Protein AF-A0A1J4KML9-F1 (afdb_monomer_lite)

Organism: NCBI:txid1144522

Structure (mmCIF, N/CA/C/O backbone):
data_AF-A0A1J4KML9-F1
#
_entry.id   AF-A0A1J4KML9-F1
#
loop_
_atom_site.group_PDB
_atom_site.id
_atom_site.type_symbol
_atom_site.label_atom_id
_atom_site.label_alt_id
_atom_site.label_comp_id
_atom_site.label_asym_id
_atom_site.label_entity_id
_atom_site.label_seq_id
_atom_site.pdbx_PDB_ins_code
_atom_site.Cartn_x
_atom_site.Cartn_y
_atom_site.Cartn_z
_atom_site.occupancy
_atom_site.B_iso_or_equiv
_atom_site.auth_seq_id
_atom_site.auth_comp_id
_atom_site.auth_asym_id
_atom_site.auth_atom_id
_atom_site.pdbx_PDB_model_num
ATOM 1 N N . MET A 1 1 ? 43.281 -9.487 -44.396 1.00 81.00 1 MET A N 1
ATOM 2 C CA . MET A 1 1 ? 43.771 -8.102 -44.634 1.00 81.00 1 MET A CA 1
ATOM 3 C C . MET A 1 1 ? 43.121 -7.106 -43.685 1.00 81.00 1 MET A C 1
ATOM 5 O O . MET A 1 1 ? 43.862 -6.374 -43.046 1.00 81.00 1 MET A O 1
ATOM 9 N N . VAL A 1 2 ? 41.787 -7.095 -43.579 1.00 84.50 2 VAL A N 1
ATOM 10 C CA . VAL A 1 2 ? 41.018 -6.196 -42.694 1.00 84.50 2 VAL A CA 1
ATOM 11 C C . VAL A 1 2 ? 41.481 -6.251 -41.231 1.00 84.50 2 VAL A C 1
ATOM 13 O O . VAL A 1 2 ? 41.822 -5.214 -40.677 1.00 84.50 2 VAL A O 1
ATOM 16 N N . GLU A 1 3 ? 41.623 -7.446 -40.650 1.00 85.38 3 GLU A N 1
ATOM 17 C CA . GLU A 1 3 ? 42.135 -7.663 -39.279 1.00 85.38 3 GLU A CA 1
ATOM 18 C C . GLU A 1 3 ? 43.465 -6.921 -39.035 1.00 85.38 3 GLU A C 1
ATOM 20 O O . GLU A 1 3 ? 43.568 -6.046 -38.181 1.00 85.38 3 GLU A O 1
ATOM 25 N N . GLN A 1 4 ? 44.455 -7.143 -39.910 1.00 84.62 4 GLN A N 1
ATOM 26 C CA . GLN A 1 4 ? 45.759 -6.471 -39.852 1.00 84.62 4 GLN A CA 1
ATOM 27 C C . GLN A 1 4 ? 45.708 -4.946 -40.057 1.00 84.62 4 GLN A C 1
ATOM 29 O O . GLN A 1 4 ? 46.732 -4.282 -39.859 1.00 84.62 4 GLN A O 1
ATOM 34 N N . ALA A 1 5 ? 44.598 -4.399 -40.558 1.00 84.00 5 ALA A N 1
ATOM 35 C CA . ALA A 1 5 ? 44.380 -2.961 -40.663 1.00 84.00 5 ALA A CA 1
ATOM 36 C C . ALA A 1 5 ? 43.795 -2.410 -39.353 1.00 84.00 5 ALA A C 1
ATOM 38 O O . ALA A 1 5 ? 44.311 -1.409 -38.855 1.00 84.00 5 ALA A O 1
ATOM 39 N N . LEU A 1 6 ? 42.828 -3.115 -38.751 1.00 84.06 6 LEU A N 1
ATOM 40 C CA . LEU A 1 6 ? 42.270 -2.814 -37.426 1.00 84.06 6 LEU A CA 1
ATOM 41 C C . LEU A 1 6 ? 43.368 -2.842 -36.340 1.00 84.06 6 LEU A C 1
ATOM 43 O O . LEU A 1 6 ? 43.568 -1.838 -35.658 1.00 84.06 6 LEU A O 1
ATOM 47 N N . ASP A 1 7 ? 44.216 -3.881 -36.314 1.00 81.69 7 ASP A N 1
ATOM 48 C CA . ASP A 1 7 ? 45.413 -4.007 -35.448 1.00 81.69 7 ASP A CA 1
ATOM 49 C C . ASP A 1 7 ? 46.363 -2.796 -35.468 1.00 81.69 7 ASP A C 1
ATOM 51 O O . ASP A 1 7 ? 47.203 -2.600 -34.572 1.00 81.69 7 ASP A O 1
ATOM 55 N N . LYS A 1 8 ? 46.346 -2.056 -36.582 1.00 79.62 8 LYS A N 1
ATOM 56 C CA . LYS A 1 8 ? 47.267 -0.959 -36.890 1.00 79.62 8 LYS A CA 1
ATOM 57 C C . LYS A 1 8 ? 46.591 0.407 -36.811 1.00 79.62 8 LYS A C 1
ATOM 59 O O . LYS A 1 8 ? 47.327 1.392 -36.820 1.00 79.62 8 LYS A O 1
ATOM 64 N N . LEU A 1 9 ? 45.265 0.470 -36.658 1.00 75.94 9 LEU A N 1
ATOM 65 C CA . LEU A 1 9 ? 44.468 1.699 -36.581 1.00 75.94 9 LEU A CA 1
ATOM 66 C C . LEU A 1 9 ? 45.030 2.652 -35.510 1.00 75.94 9 LEU A C 1
ATOM 68 O O . LEU A 1 9 ? 45.447 3.775 -35.809 1.00 75.94 9 LEU A O 1
ATOM 72 N N . GLN A 1 10 ? 45.174 2.151 -34.277 1.00 63.69 10 GLN A N 1
ATOM 73 C CA . GLN A 1 10 ? 45.770 2.898 -33.164 1.00 63.69 10 GLN A CA 1
ATOM 74 C C . GLN A 1 10 ? 47.265 3.183 -33.386 1.00 63.69 10 GLN A C 1
ATOM 76 O O . GLN A 1 10 ? 47.715 4.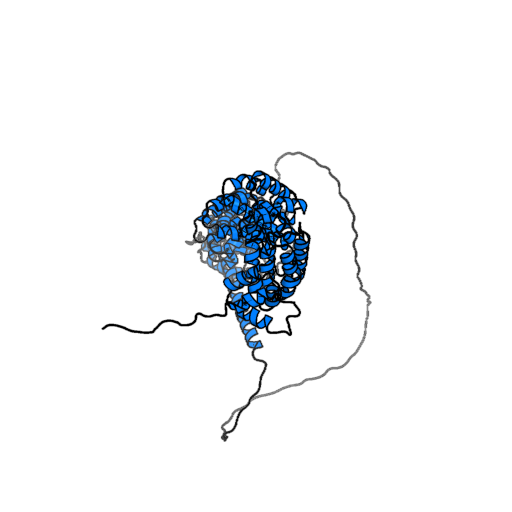311 -33.193 1.00 63.69 10 GLN A O 1
ATOM 81 N N . LYS A 1 11 ? 48.042 2.198 -33.863 1.00 69.75 11 LYS A N 1
ATOM 82 C CA . LYS A 1 11 ? 49.504 2.317 -34.074 1.00 69.75 11 LYS A CA 1
ATOM 83 C C . LYS A 1 11 ? 49.876 3.354 -35.146 1.00 69.75 11 LYS A C 1
ATOM 85 O O . LYS A 1 11 ? 50.995 3.863 -35.147 1.00 69.75 11 LYS A O 1
ATOM 90 N N . ARG A 1 12 ? 48.953 3.667 -36.062 1.00 69.19 12 ARG A N 1
ATOM 91 C CA . ARG A 1 12 ? 49.123 4.626 -37.168 1.00 69.19 12 ARG A CA 1
ATOM 92 C C . ARG A 1 12 ? 48.436 5.975 -36.948 1.00 69.19 12 ARG A C 1
ATOM 94 O O . ARG A 1 12 ? 48.683 6.885 -37.735 1.00 69.19 12 ARG A O 1
ATOM 101 N N . SER A 1 13 ? 47.668 6.137 -35.867 1.00 66.38 13 SER A N 1
ATOM 102 C CA . SER A 1 13 ? 47.002 7.398 -35.479 1.00 66.38 13 SER A CA 1
ATOM 103 C C . SER A 1 13 ? 47.939 8.619 -35.460 1.00 66.38 13 SER A C 1
ATOM 105 O O . SER A 1 13 ? 47.533 9.723 -35.805 1.00 66.38 13 SER A O 1
ATOM 107 N N . LYS A 1 14 ? 49.225 8.406 -35.145 1.00 71.75 14 LYS A N 1
ATOM 108 C CA . LYS A 1 14 ? 50.301 9.414 -35.189 1.00 71.75 14 LYS A CA 1
ATOM 109 C C . LYS A 1 14 ? 50.578 9.996 -36.588 1.00 71.75 14 LYS A C 1
ATOM 111 O O . LYS A 1 14 ? 51.200 11.050 -36.687 1.00 71.75 14 LYS A O 1
ATOM 116 N N . TYR A 1 15 ? 50.176 9.305 -37.654 1.00 79.00 15 TYR A N 1
ATOM 117 C CA . TYR A 1 15 ? 50.509 9.639 -39.045 1.00 79.00 15 TYR A CA 1
ATOM 118 C C . TYR A 1 15 ? 49.282 9.875 -39.931 1.00 79.00 15 TYR A C 1
ATOM 120 O O . TYR A 1 15 ? 49.376 10.627 -40.896 1.00 79.00 15 TYR A O 1
ATOM 128 N N . ILE A 1 16 ? 48.152 9.227 -39.631 1.00 81.12 16 ILE A N 1
ATOM 129 C CA . ILE A 1 16 ? 46.897 9.356 -40.380 1.00 81.12 16 ILE A CA 1
ATOM 130 C C . ILE A 1 16 ? 45.748 9.486 -39.367 1.00 81.12 16 ILE A C 1
ATOM 132 O O . ILE A 1 16 ? 45.672 8.646 -38.462 1.00 81.12 16 ILE A O 1
ATOM 136 N N . PRO A 1 17 ? 44.840 10.475 -39.507 1.00 85.62 17 PRO A N 1
ATOM 137 C CA . PRO A 1 17 ? 43.673 10.609 -38.639 1.00 85.62 17 PRO A CA 1
ATOM 138 C C . PRO A 1 17 ? 42.885 9.291 -38.532 1.00 85.62 17 PRO A C 1
ATOM 140 O O . PRO A 1 17 ? 42.654 8.657 -39.566 1.00 85.62 17 PRO A O 1
ATOM 143 N N . PRO A 1 18 ? 42.455 8.862 -37.328 1.00 82.56 18 PRO A N 1
ATOM 144 C CA . PRO A 1 18 ? 41.719 7.609 -37.153 1.00 82.56 18 PRO A CA 1
ATOM 145 C C . PRO A 1 18 ? 40.477 7.489 -38.045 1.00 82.56 18 PRO A C 1
ATOM 147 O O . PRO A 1 18 ? 40.267 6.429 -38.618 1.00 82.56 18 PRO A O 1
ATOM 150 N N . GLN A 1 19 ? 39.732 8.581 -38.252 1.00 86.06 19 GLN A N 1
ATOM 151 C CA . GLN A 1 19 ? 38.565 8.637 -39.144 1.00 86.06 19 GLN A CA 1
ATOM 152 C C . GLN A 1 19 ? 38.909 8.233 -40.590 1.00 86.06 19 GLN A C 1
ATOM 154 O O . GLN A 1 19 ? 38.355 7.267 -41.103 1.00 86.06 19 GLN A O 1
ATOM 159 N N . MET A 1 20 ? 39.918 8.869 -41.199 1.00 85.62 20 MET A N 1
ATOM 160 C CA . MET A 1 20 ? 40.402 8.533 -42.550 1.00 85.62 20 MET A CA 1
ATOM 161 C C . MET A 1 20 ? 40.881 7.074 -42.666 1.00 85.62 20 MET A C 1
ATOM 163 O O . MET A 1 20 ? 40.774 6.459 -43.727 1.00 85.62 20 MET A O 1
ATOM 167 N N . GLN A 1 21 ? 41.442 6.507 -41.590 1.00 88.19 21 GLN A N 1
ATOM 168 C CA . GLN A 1 21 ? 41.813 5.089 -41.563 1.00 88.19 21 GLN A CA 1
ATOM 169 C C . GLN A 1 21 ? 40.577 4.181 -41.492 1.00 88.19 21 GLN A C 1
ATOM 171 O O . GLN A 1 21 ? 40.539 3.168 -42.189 1.00 88.19 21 GLN A O 1
ATOM 176 N N . SER A 1 22 ? 39.575 4.549 -40.691 1.00 91.25 22 SER A N 1
ATOM 177 C CA . SER A 1 22 ? 38.308 3.828 -40.564 1.00 91.25 22 SER A CA 1
ATOM 178 C C . SER A 1 22 ? 37.524 3.808 -41.878 1.00 91.25 22 SER A C 1
ATOM 180 O O . SER A 1 22 ? 37.124 2.732 -42.316 1.00 91.25 22 SER A O 1
ATOM 182 N N . GLU A 1 23 ? 37.398 4.950 -42.565 1.00 90.44 23 GLU A N 1
ATOM 183 C CA . GLU A 1 23 ? 36.777 5.054 -43.897 1.00 90.44 23 GLU A CA 1
ATOM 184 C C . GLU A 1 23 ? 37.458 4.132 -44.920 1.00 90.44 23 GLU A C 1
ATOM 186 O O . GLU A 1 23 ? 36.798 3.414 -45.673 1.00 90.44 23 GLU A O 1
ATOM 191 N N . PHE A 1 24 ? 38.796 4.100 -44.928 1.00 90.69 24 PHE A N 1
ATOM 192 C CA . PHE A 1 24 ? 39.551 3.226 -45.824 1.00 90.69 24 PHE A CA 1
ATOM 193 C C . PHE A 1 24 ? 39.321 1.737 -45.516 1.00 90.69 24 PHE A C 1
ATOM 195 O O . PHE A 1 24 ? 39.240 0.924 -46.437 1.00 90.69 24 PHE A O 1
ATOM 202 N N . ILE A 1 25 ? 39.186 1.364 -44.239 1.00 91.75 25 ILE A N 1
ATOM 203 C CA . ILE A 1 25 ? 38.876 -0.015 -43.835 1.00 91.75 25 ILE A CA 1
ATOM 204 C C . ILE A 1 25 ? 37.433 -0.386 -44.213 1.00 91.75 25 ILE A C 1
ATOM 206 O O . ILE A 1 25 ? 37.234 -1.463 -44.773 1.00 91.75 25 ILE A O 1
ATOM 210 N N . ALA A 1 26 ? 36.457 0.501 -43.998 1.00 93.56 26 ALA A N 1
ATOM 211 C CA . ALA A 1 26 ? 35.070 0.311 -44.429 1.00 93.56 26 ALA A CA 1
ATOM 212 C C . ALA A 1 26 ? 34.975 0.095 -45.953 1.00 93.56 26 ALA A C 1
ATOM 214 O O . ALA A 1 26 ? 34.387 -0.884 -46.417 1.00 93.56 26 ALA A O 1
ATOM 215 N N . MET A 1 27 ? 35.666 0.931 -46.735 1.00 93.56 27 MET A N 1
ATOM 216 C CA . MET A 1 27 ? 35.771 0.786 -48.190 1.00 93.56 27 MET A CA 1
ATOM 217 C C . MET A 1 27 ? 36.415 -0.544 -48.611 1.00 93.56 27 MET A C 1
ATOM 219 O O . MET A 1 27 ? 35.965 -1.157 -49.581 1.00 93.56 27 MET A O 1
ATOM 223 N N . LEU A 1 28 ? 37.446 -1.019 -47.902 1.00 92.56 28 LEU A N 1
ATOM 224 C CA . LEU A 1 28 ? 38.033 -2.339 -48.155 1.00 92.56 28 LEU A CA 1
ATOM 225 C C . LEU A 1 28 ? 37.040 -3.474 -47.875 1.00 92.56 28 LEU A C 1
ATOM 227 O O . LEU A 1 28 ? 36.933 -4.374 -48.703 1.00 92.56 28 LEU A O 1
ATOM 231 N N . ILE A 1 29 ? 36.315 -3.437 -46.751 1.00 93.38 29 ILE A N 1
ATOM 232 C CA . ILE A 1 29 ? 35.315 -4.462 -46.399 1.00 93.38 29 ILE A CA 1
ATOM 233 C C . ILE A 1 29 ? 34.239 -4.540 -47.486 1.00 93.38 29 ILE A C 1
ATOM 235 O O . ILE A 1 29 ? 34.005 -5.614 -48.040 1.00 93.38 29 ILE A O 1
ATOM 239 N N . HIS A 1 30 ? 33.668 -3.393 -47.862 1.00 93.00 30 HIS A N 1
ATOM 240 C CA . HIS A 1 30 ? 32.688 -3.294 -48.941 1.00 93.00 30 HIS A CA 1
ATOM 241 C C . HIS A 1 30 ? 33.252 -3.827 -50.271 1.00 93.00 30 HIS A C 1
ATOM 243 O O . HIS A 1 30 ? 32.606 -4.620 -50.949 1.00 93.00 30 HIS A O 1
ATOM 249 N N . THR A 1 31 ? 34.485 -3.463 -50.639 1.00 92.94 31 THR A N 1
ATOM 250 C CA . THR A 1 31 ? 35.110 -3.918 -51.898 1.00 92.94 31 THR A CA 1
ATOM 251 C C . THR A 1 31 ? 35.339 -5.434 -51.929 1.00 92.94 31 THR A C 1
ATOM 253 O O . THR A 1 31 ? 35.205 -6.041 -52.988 1.00 92.94 31 THR A O 1
ATOM 256 N N . PHE A 1 32 ? 35.681 -6.058 -50.796 1.00 92.00 32 PHE A N 1
ATOM 257 C CA . PHE A 1 32 ? 35.896 -7.507 -50.734 1.00 92.00 32 PHE A CA 1
ATOM 258 C C . PHE A 1 32 ? 34.591 -8.308 -50.736 1.00 92.00 32 PHE A C 1
ATOM 260 O O . PHE A 1 32 ? 34.532 -9.335 -51.409 1.00 92.00 32 PHE A O 1
ATOM 267 N N . ASP A 1 33 ? 33.560 -7.852 -50.020 1.00 93.94 33 ASP A N 1
ATOM 268 C CA . ASP A 1 33 ? 32.338 -8.643 -49.838 1.00 93.94 33 ASP A CA 1
ATOM 269 C C . ASP A 1 33 ? 31.210 -8.316 -50.834 1.00 93.94 33 ASP A C 1
ATOM 271 O O . ASP A 1 33 ? 30.352 -9.165 -51.046 1.00 93.94 33 ASP A O 1
ATOM 275 N N . SER A 1 34 ? 31.196 -7.143 -51.480 1.00 91.06 34 SER A N 1
ATOM 276 C CA . SER A 1 34 ? 30.082 -6.681 -52.350 1.00 91.06 34 SER A CA 1
ATOM 277 C C . SER A 1 34 ? 29.755 -7.567 -53.561 1.00 91.06 34 SER A C 1
ATOM 279 O O . SER A 1 34 ? 28.714 -7.387 -54.187 1.00 91.06 34 SER A O 1
ATOM 281 N N . THR A 1 35 ? 30.623 -8.521 -53.908 1.00 90.31 35 THR A N 1
ATOM 282 C CA . THR A 1 35 ? 30.395 -9.488 -55.000 1.00 90.31 35 THR A CA 1
ATOM 283 C C . THR A 1 35 ? 30.031 -10.895 -54.511 1.00 90.31 35 THR A C 1
ATOM 285 O O . THR A 1 35 ? 29.920 -11.809 -55.326 1.00 90.31 35 THR A O 1
ATOM 288 N N . LEU A 1 36 ? 29.853 -11.082 -53.198 1.00 91.31 36 LEU A N 1
ATOM 289 C CA . LEU A 1 36 ? 29.572 -12.371 -52.567 1.00 91.31 36 LEU A CA 1
ATOM 290 C C . LEU A 1 36 ? 28.100 -12.498 -52.154 1.00 91.31 36 LEU A C 1
ATOM 292 O O . LEU A 1 36 ? 27.493 -11.554 -51.643 1.00 91.31 36 LEU A O 1
ATOM 296 N N . ASP A 1 37 ? 27.554 -13.707 -52.292 1.00 86.44 37 ASP A N 1
ATOM 297 C CA . ASP A 1 37 ? 26.263 -14.062 -51.701 1.00 86.44 37 ASP A CA 1
ATOM 298 C C . ASP A 1 37 ? 26.314 -13.862 -50.175 1.00 86.44 37 ASP A C 1
ATOM 300 O O . ASP A 1 37 ? 27.280 -14.253 -49.515 1.00 86.44 37 ASP A O 1
ATOM 304 N N . GLY A 1 38 ? 25.274 -13.258 -49.596 1.00 86.19 38 GLY A N 1
ATOM 305 C CA . GLY A 1 38 ? 25.249 -12.919 -48.170 1.00 86.19 38 GLY A CA 1
ATOM 306 C C . GLY A 1 38 ? 25.815 -11.535 -47.817 1.00 86.19 38 GLY A C 1
ATOM 307 O O . GLY A 1 38 ? 25.932 -11.228 -46.627 1.00 86.19 38 GLY A O 1
ATOM 308 N N . PHE A 1 39 ? 26.190 -10.705 -48.803 1.00 90.81 39 PHE A N 1
ATOM 309 C CA . PHE A 1 39 ? 26.657 -9.333 -48.563 1.00 90.81 39 PHE A CA 1
ATOM 310 C C . PHE A 1 39 ? 25.614 -8.488 -47.818 1.00 90.81 39 PHE A C 1
ATOM 312 O O . PHE A 1 39 ? 25.926 -7.914 -46.772 1.00 90.81 39 PHE A O 1
ATOM 319 N N . GLU A 1 40 ? 24.379 -8.454 -48.322 1.00 90.88 40 GLU A N 1
ATOM 320 C CA . GLU A 1 40 ? 23.267 -7.688 -47.745 1.00 90.88 40 GLU A CA 1
ATOM 321 C C . GLU A 1 40 ? 22.935 -8.144 -46.316 1.00 90.88 40 GLU A C 1
ATOM 323 O O . GLU A 1 40 ? 22.622 -7.322 -45.462 1.00 90.88 40 GLU A O 1
ATOM 328 N N . GLU A 1 41 ? 23.069 -9.438 -46.017 1.00 91.75 41 GLU A N 1
ATOM 329 C CA . GLU A 1 41 ? 22.854 -10.040 -44.695 1.00 91.75 41 GLU A CA 1
ATOM 330 C C . GLU A 1 41 ? 24.085 -9.994 -43.769 1.00 91.75 41 GLU A C 1
ATOM 332 O O . GLU A 1 41 ? 24.090 -10.660 -42.734 1.00 91.75 41 GLU A O 1
ATOM 337 N N . CYS A 1 42 ? 25.137 -9.256 -44.134 1.00 91.19 42 CYS A N 1
ATOM 338 C CA . CYS A 1 42 ? 26.374 -9.097 -43.354 1.00 91.19 42 CYS A CA 1
ATOM 339 C C . CYS A 1 42 ? 27.178 -10.388 -43.089 1.00 91.19 42 CYS A C 1
ATOM 341 O O . CYS A 1 42 ? 27.993 -10.448 -42.168 1.00 91.19 42 CYS A O 1
ATOM 343 N N . LYS A 1 43 ? 27.022 -11.401 -43.951 1.00 90.25 43 LYS A N 1
ATOM 344 C CA . LYS A 1 43 ? 27.677 -12.724 -43.847 1.00 90.25 43 LYS A CA 1
ATOM 345 C C . LYS A 1 43 ? 28.979 -12.848 -44.647 1.00 90.25 43 LYS A C 1
ATOM 347 O O . LYS A 1 43 ? 29.580 -13.921 -44.676 1.00 90.25 43 LYS A O 1
ATOM 352 N N . GLY A 1 44 ? 29.406 -11.774 -45.310 1.00 91.38 44 GLY A N 1
ATOM 353 C CA . GLY A 1 44 ? 30.653 -11.745 -46.072 1.00 91.38 44 GLY A CA 1
ATOM 354 C C . GLY A 1 44 ? 31.894 -11.950 -45.179 1.00 91.38 44 GLY A C 1
ATOM 355 O O . GLY A 1 44 ? 31.910 -11.461 -44.044 1.00 91.38 44 GLY A O 1
ATOM 356 N N . PRO A 1 45 ? 32.951 -12.649 -45.645 1.00 90.25 45 PRO A N 1
ATOM 357 C CA . PRO A 1 45 ? 34.117 -12.959 -44.818 1.00 90.25 45 PRO A CA 1
ATOM 358 C C . PRO A 1 45 ? 34.847 -11.726 -44.276 1.00 90.25 45 PRO A C 1
ATOM 360 O O . PRO A 1 45 ? 35.358 -11.774 -43.155 1.00 90.25 45 PRO A O 1
ATOM 363 N N . ALA A 1 46 ? 34.911 -10.622 -45.032 1.00 90.38 46 ALA A N 1
ATOM 364 C CA . ALA A 1 46 ? 35.552 -9.397 -44.560 1.00 90.38 46 ALA A CA 1
ATOM 365 C C . ALA A 1 46 ? 34.707 -8.695 -43.484 1.00 90.38 46 ALA A C 1
ATOM 367 O O . ALA A 1 46 ? 35.268 -8.209 -42.505 1.00 90.38 46 ALA A O 1
ATOM 368 N N . THR A 1 47 ? 33.380 -8.706 -43.629 1.00 92.12 47 THR A N 1
ATOM 369 C CA . THR A 1 47 ? 32.391 -8.185 -42.674 1.00 92.12 47 THR A CA 1
ATOM 370 C C . THR A 1 47 ? 32.449 -8.971 -41.365 1.00 92.12 47 THR A C 1
ATOM 372 O O . THR A 1 47 ? 32.622 -8.378 -40.303 1.00 92.12 47 THR A O 1
ATOM 375 N N . THR A 1 48 ? 32.393 -10.306 -41.424 1.00 90.44 48 THR A N 1
ATOM 376 C CA . THR A 1 48 ? 32.474 -11.167 -40.232 1.00 90.44 48 THR A CA 1
ATOM 377 C C . THR A 1 48 ? 33.815 -11.013 -39.508 1.00 90.44 48 THR A C 1
ATOM 379 O O . THR A 1 48 ? 33.845 -10.916 -38.281 1.00 90.44 48 THR A O 1
ATOM 382 N N . ALA A 1 49 ? 34.928 -10.942 -40.249 1.00 88.69 49 ALA A N 1
ATOM 383 C CA . ALA A 1 49 ? 36.245 -10.699 -39.663 1.00 88.69 49 ALA A CA 1
ATOM 384 C C . ALA A 1 49 ? 36.357 -9.297 -39.040 1.00 88.69 49 ALA A C 1
ATOM 386 O O . ALA A 1 49 ? 36.941 -9.161 -37.967 1.00 88.69 49 ALA A O 1
ATOM 387 N N . ALA A 1 50 ? 35.784 -8.269 -39.680 1.00 90.94 50 ALA A N 1
ATOM 388 C CA . ALA A 1 50 ? 35.760 -6.904 -39.162 1.00 90.94 50 ALA A CA 1
ATOM 389 C C . ALA A 1 50 ? 35.003 -6.818 -37.837 1.00 90.94 50 ALA A C 1
ATOM 391 O O . ALA A 1 50 ? 35.592 -6.395 -36.848 1.00 90.94 50 ALA A O 1
ATOM 392 N N . ILE A 1 51 ? 33.749 -7.289 -37.805 1.00 90.12 51 ILE A N 1
ATOM 393 C CA . ILE A 1 51 ? 32.903 -7.322 -36.603 1.00 90.12 51 ILE A CA 1
ATOM 394 C C . ILE A 1 51 ? 33.672 -7.988 -35.458 1.00 90.12 51 ILE A C 1
ATOM 396 O O . ILE A 1 51 ? 33.931 -7.339 -34.447 1.00 90.12 51 ILE A O 1
ATOM 400 N N . LYS A 1 52 ? 34.172 -9.212 -35.674 1.00 86.69 52 LYS A N 1
ATOM 401 C CA . LYS A 1 52 ? 34.901 -9.985 -34.659 1.00 86.69 52 LYS A CA 1
ATOM 402 C C . LYS A 1 52 ? 36.196 -9.325 -34.151 1.00 86.69 52 LYS A C 1
ATOM 404 O O . LYS A 1 52 ? 36.540 -9.522 -32.995 1.00 86.69 52 LYS A O 1
ATOM 409 N N . HIS A 1 53 ? 36.937 -8.585 -34.983 1.00 86.50 53 HIS A N 1
ATOM 410 C CA . HIS A 1 53 ? 38.160 -7.880 -34.545 1.00 86.50 53 HIS A CA 1
ATOM 411 C C . HIS A 1 53 ? 37.901 -6.478 -33.975 1.00 86.50 53 HIS A C 1
ATOM 413 O O . HIS A 1 53 ? 38.772 -5.919 -33.317 1.00 86.50 53 HIS A O 1
ATOM 419 N N . SER A 1 54 ? 36.750 -5.874 -34.274 1.00 86.12 54 SER A N 1
ATOM 420 C CA . SER A 1 54 ? 36.365 -4.550 -33.762 1.00 86.12 54 SER A CA 1
ATOM 421 C C . SER A 1 54 ? 35.533 -4.602 -32.479 1.00 86.12 54 SER A C 1
ATOM 423 O O . SER A 1 54 ? 35.366 -3.572 -31.829 1.00 86.12 54 SER A O 1
ATOM 425 N N . ILE A 1 55 ? 35.016 -5.785 -32.144 1.00 84.62 55 ILE A N 1
ATOM 426 C CA . ILE A 1 55 ? 34.178 -6.087 -30.987 1.00 84.62 55 ILE A CA 1
ATOM 427 C C . ILE A 1 55 ? 34.776 -7.353 -30.350 1.00 84.62 55 ILE A C 1
ATOM 429 O O . ILE A 1 55 ? 34.310 -8.465 -30.595 1.00 84.62 55 ILE A O 1
ATOM 433 N N . ASP A 1 56 ? 35.853 -7.180 -29.578 1.00 80.44 56 ASP A N 1
ATOM 434 C CA . ASP A 1 56 ? 36.496 -8.228 -28.771 1.00 80.44 56 ASP A CA 1
ATOM 435 C C . ASP A 1 56 ? 36.568 -7.809 -27.293 1.00 80.44 56 ASP A C 1
ATOM 437 O O . ASP A 1 56 ? 36.630 -6.620 -26.981 1.00 80.44 56 ASP A O 1
ATOM 441 N N . ILE A 1 57 ? 36.637 -8.789 -26.387 1.00 71.50 57 ILE A N 1
ATOM 442 C CA . ILE A 1 57 ? 36.767 -8.588 -24.930 1.00 71.50 57 ILE A CA 1
ATOM 443 C C . ILE A 1 57 ? 37.989 -7.710 -24.600 1.00 71.50 57 ILE A C 1
ATOM 445 O O . ILE A 1 57 ? 37.972 -6.913 -23.671 1.00 71.50 57 ILE A O 1
ATOM 449 N N . ASN A 1 58 ? 39.072 -7.802 -25.375 1.00 71.44 58 ASN A N 1
ATOM 450 C CA . ASN A 1 58 ? 40.267 -6.996 -25.121 1.00 71.44 58 ASN A CA 1
ATOM 451 C C . ASN A 1 58 ? 40.191 -5.587 -25.737 1.00 71.44 58 ASN A C 1
ATOM 453 O O . ASN A 1 58 ? 41.025 -4.738 -25.410 1.00 71.44 58 ASN A O 1
ATOM 457 N N . GLN A 1 59 ? 39.269 -5.346 -26.678 1.00 77.81 59 GLN A N 1
ATOM 458 C CA . GLN A 1 59 ? 39.228 -4.123 -27.478 1.00 77.81 59 GLN A CA 1
ATOM 459 C C . GLN A 1 59 ? 37.892 -3.935 -28.219 1.00 77.81 59 GLN A C 1
ATOM 461 O O . GLN A 1 59 ? 37.578 -4.669 -29.156 1.00 77.81 59 GLN A O 1
ATOM 466 N N . ILE A 1 60 ? 37.181 -2.849 -27.899 1.00 83.50 60 ILE A N 1
ATOM 467 C CA . ILE A 1 60 ? 36.006 -2.389 -28.652 1.00 83.50 60 ILE A CA 1
ATOM 468 C C . ILE A 1 60 ? 36.361 -1.093 -29.397 1.00 83.50 60 ILE A C 1
ATOM 470 O O . ILE A 1 60 ? 36.799 -0.103 -28.809 1.00 83.50 60 ILE A O 1
ATOM 474 N N . LEU A 1 61 ? 36.205 -1.093 -30.723 1.00 87.88 61 LEU A N 1
ATOM 475 C CA . LEU A 1 61 ? 36.590 0.006 -31.616 1.00 87.88 61 LEU A CA 1
ATOM 476 C C . LEU A 1 61 ? 35.384 0.868 -32.028 1.00 87.88 61 LEU A C 1
ATOM 478 O O . LEU A 1 61 ? 35.156 1.078 -33.220 1.00 87.88 61 LEU A O 1
ATOM 482 N N . VAL A 1 62 ? 34.632 1.411 -31.062 1.00 88.25 62 VAL A N 1
ATOM 483 C CA . VAL A 1 62 ? 33.418 2.219 -31.332 1.00 88.25 62 VAL A CA 1
ATOM 484 C C . VAL A 1 62 ? 33.620 3.315 -32.400 1.00 88.25 62 VAL A C 1
ATOM 486 O O . VAL A 1 62 ? 32.815 3.366 -33.330 1.00 88.25 62 VAL A O 1
ATOM 489 N N . PRO A 1 63 ? 34.710 4.116 -32.406 1.00 88.88 63 PRO A N 1
ATOM 490 C CA . PRO A 1 63 ? 34.916 5.133 -33.446 1.00 88.88 63 PRO A CA 1
ATOM 491 C C . PRO A 1 63 ? 35.099 4.572 -34.866 1.00 88.88 63 PRO A C 1
ATOM 493 O O . PRO A 1 63 ? 34.883 5.285 -35.841 1.00 88.88 63 PRO A O 1
ATOM 496 N N . PHE A 1 64 ? 35.526 3.313 -35.012 1.00 92.62 64 PHE A N 1
ATOM 497 C CA . PHE A 1 64 ? 35.546 2.629 -36.308 1.00 92.62 64 PHE A CA 1
ATOM 498 C C . PHE A 1 64 ? 34.149 2.123 -36.687 1.00 92.62 64 PHE A C 1
ATOM 500 O O . PHE A 1 64 ? 33.749 2.294 -37.835 1.00 92.62 64 PHE A O 1
ATOM 507 N N . LEU A 1 65 ? 33.405 1.553 -35.733 1.00 94.00 65 LEU A N 1
ATOM 508 C CA . LEU A 1 65 ? 32.049 1.037 -35.954 1.00 94.00 65 LEU A CA 1
ATOM 509 C C . LEU A 1 65 ? 31.090 2.132 -36.441 1.00 94.00 65 LEU A C 1
ATOM 511 O O . LEU A 1 65 ? 30.359 1.906 -37.402 1.00 94.00 65 LEU A O 1
ATOM 515 N N . VAL A 1 66 ? 31.146 3.323 -35.835 1.00 93.62 66 VAL A N 1
ATOM 516 C CA . VAL A 1 66 ? 30.357 4.497 -36.251 1.00 93.62 66 VAL A CA 1
ATOM 517 C C . VAL A 1 66 ? 30.686 4.894 -37.695 1.00 93.62 66 VAL A C 1
ATOM 519 O O . VAL A 1 66 ? 29.802 4.901 -38.545 1.00 93.62 66 VAL A O 1
ATOM 522 N N . VAL A 1 67 ? 31.968 5.116 -38.012 1.00 93.69 67 VAL A N 1
ATOM 523 C CA . VAL A 1 67 ? 32.412 5.502 -39.368 1.00 93.69 67 VAL A CA 1
ATOM 524 C C . VAL A 1 67 ? 32.094 4.425 -40.415 1.00 93.69 67 VAL A C 1
ATOM 526 O O . VAL A 1 67 ? 31.808 4.740 -41.569 1.00 93.69 67 VAL A O 1
ATOM 529 N N . TRP A 1 68 ? 32.126 3.142 -40.043 1.00 95.00 68 TRP A N 1
ATOM 530 C CA . TRP A 1 68 ? 31.737 2.057 -40.944 1.00 95.00 68 TRP A CA 1
ATOM 531 C C . TRP A 1 68 ? 30.222 2.046 -41.198 1.00 95.00 68 TRP A C 1
ATOM 533 O O . TRP A 1 68 ? 29.808 1.921 -42.352 1.00 95.00 68 TRP A O 1
ATOM 543 N N . ALA A 1 69 ? 29.398 2.259 -40.169 1.00 94.81 69 ALA A N 1
ATOM 544 C CA . ALA A 1 69 ? 27.954 2.411 -40.333 1.00 94.81 69 ALA A CA 1
ATOM 545 C C . ALA A 1 69 ? 27.610 3.625 -41.221 1.00 94.81 69 ALA A C 1
ATOM 547 O O . ALA A 1 69 ? 26.858 3.473 -42.182 1.00 94.81 69 ALA A O 1
ATOM 548 N N . GLU A 1 70 ? 28.212 4.795 -40.976 1.00 93.56 70 GLU A N 1
ATOM 549 C CA . GLU A 1 70 ? 28.069 5.999 -41.817 1.00 93.56 70 GLU A CA 1
ATOM 550 C C . GLU A 1 70 ? 28.478 5.745 -43.280 1.00 93.56 70 GLU A C 1
ATOM 552 O O . GLU A 1 70 ? 27.780 6.148 -44.213 1.00 93.56 70 GLU A O 1
ATOM 557 N N . PHE A 1 71 ? 29.588 5.032 -43.510 1.00 94.19 71 PHE A N 1
ATOM 558 C CA . PHE A 1 71 ? 30.023 4.667 -44.859 1.00 94.19 71 PHE A CA 1
ATOM 559 C C . PHE A 1 71 ? 28.974 3.807 -45.578 1.00 94.19 71 PHE A C 1
ATOM 561 O O . PHE A 1 71 ? 28.642 4.074 -46.734 1.00 94.19 71 PHE A O 1
ATOM 568 N N . GLU A 1 72 ? 28.442 2.784 -44.909 1.00 93.06 72 GLU A N 1
ATOM 569 C CA . GLU A 1 72 ? 27.467 1.854 -45.493 1.00 93.06 72 GLU A CA 1
ATOM 570 C C . GLU A 1 72 ? 26.098 2.527 -45.698 1.00 93.06 72 GLU A C 1
ATOM 572 O O . GLU A 1 72 ? 25.453 2.262 -46.709 1.00 93.06 72 GLU A O 1
ATOM 577 N N . PHE A 1 73 ? 25.703 3.473 -44.835 1.00 92.50 73 PHE A N 1
ATOM 578 C CA . PHE A 1 73 ? 24.514 4.321 -45.018 1.00 92.50 73 PHE A CA 1
ATOM 579 C C . PHE A 1 73 ? 24.558 5.117 -46.332 1.00 92.50 73 PHE A C 1
ATOM 581 O O . PHE A 1 73 ? 23.554 5.242 -47.029 1.00 92.50 73 PHE A O 1
ATOM 588 N N . VAL A 1 74 ? 25.736 5.639 -46.692 1.00 91.12 74 VAL A N 1
ATOM 589 C CA . VAL A 1 74 ? 25.929 6.474 -47.891 1.00 91.12 74 VAL A CA 1
ATOM 590 C C . VAL A 1 74 ? 26.227 5.649 -49.152 1.00 91.12 74 VAL A C 1
ATOM 592 O O . VAL A 1 74 ? 25.991 6.126 -50.266 1.00 91.12 74 VAL A O 1
ATOM 595 N N . ARG A 1 75 ? 26.809 4.448 -49.019 1.00 89.75 75 ARG A N 1
ATOM 596 C CA . ARG A 1 75 ? 27.395 3.691 -50.147 1.00 89.75 75 ARG A CA 1
ATOM 597 C C . ARG A 1 75 ? 26.742 2.353 -50.468 1.00 89.75 75 ARG A C 1
ATOM 599 O O . ARG A 1 75 ? 27.004 1.838 -51.555 1.00 89.75 75 ARG A O 1
ATOM 606 N N . SER A 1 76 ? 25.928 1.805 -49.577 1.00 90.81 76 SER A N 1
ATOM 607 C CA . SER A 1 76 ? 25.327 0.479 -49.731 1.00 90.81 76 SER A CA 1
ATOM 608 C C . SER A 1 76 ? 23.801 0.554 -49.825 1.00 90.81 76 SER A C 1
ATOM 610 O O . SER A 1 76 ? 23.208 1.631 -49.834 1.00 90.81 76 SER A O 1
ATOM 612 N N . SER A 1 77 ? 23.150 -0.603 -49.952 1.00 92.06 77 SER A N 1
ATOM 613 C CA . SER A 1 77 ? 21.691 -0.688 -49.887 1.00 92.06 77 SER A CA 1
ATOM 614 C C . SER A 1 77 ? 21.181 -0.401 -48.463 1.00 92.06 77 SER A C 1
ATOM 616 O O . SER A 1 77 ? 21.873 -0.652 -47.473 1.00 92.06 77 SER A O 1
ATOM 618 N N . GLU A 1 78 ? 19.935 0.071 -48.356 1.00 92.00 78 GLU A N 1
ATOM 619 C CA . GLU A 1 78 ? 19.239 0.245 -47.074 1.00 92.00 78 GLU A CA 1
ATOM 620 C C . GLU A 1 78 ? 19.215 -1.064 -46.258 1.00 92.00 78 GLU A C 1
ATOM 622 O O . GLU A 1 78 ? 19.397 -1.043 -45.042 1.00 92.00 78 GLU A O 1
ATOM 627 N N . THR A 1 79 ? 19.062 -2.213 -46.925 1.00 92.44 79 THR A N 1
ATOM 628 C CA . THR A 1 79 ? 19.046 -3.543 -46.295 1.00 92.44 79 THR A CA 1
ATOM 629 C C . THR A 1 79 ? 20.399 -3.878 -45.667 1.00 92.44 79 THR A C 1
ATOM 631 O O . THR A 1 79 ? 20.448 -4.258 -44.496 1.00 92.44 79 THR A O 1
ATOM 634 N N . ARG A 1 80 ? 21.501 -3.670 -46.403 1.00 93.62 80 ARG A N 1
ATOM 635 C CA . ARG A 1 80 ? 22.878 -3.825 -45.907 1.00 93.62 80 ARG A CA 1
ATOM 636 C C . ARG A 1 80 ? 23.141 -2.943 -44.689 1.00 93.62 80 ARG A C 1
ATOM 638 O O . ARG A 1 80 ? 23.664 -3.442 -43.694 1.00 93.62 80 ARG A O 1
ATOM 645 N N . TYR A 1 81 ? 22.764 -1.663 -44.742 1.00 94.75 81 TYR A N 1
ATOM 646 C CA . TYR A 1 81 ? 22.935 -0.748 -43.609 1.00 94.75 81 TYR A CA 1
ATOM 647 C C . TYR A 1 81 ? 22.168 -1.227 -42.368 1.00 94.75 81 TYR A C 1
ATOM 649 O O . TYR A 1 81 ? 22.752 -1.360 -41.291 1.00 94.75 81 TYR A O 1
ATOM 657 N N . LYS A 1 82 ? 20.877 -1.548 -42.527 1.00 93.94 82 LYS A N 1
ATOM 658 C CA . LYS A 1 82 ? 20.023 -2.033 -41.433 1.00 93.94 82 LYS A CA 1
ATOM 659 C C . LYS A 1 82 ? 20.589 -3.287 -40.777 1.00 93.94 82 LYS A C 1
ATOM 661 O O . LYS A 1 82 ? 20.727 -3.326 -39.555 1.00 93.94 82 LYS A O 1
ATOM 666 N N . ASN A 1 83 ? 20.953 -4.285 -41.582 1.00 94.62 83 ASN A N 1
ATOM 667 C CA . ASN A 1 83 ? 21.522 -5.535 -41.087 1.00 94.62 83 ASN A CA 1
ATOM 668 C C . ASN A 1 83 ? 22.854 -5.304 -40.361 1.00 94.62 83 ASN A C 1
ATOM 670 O O . ASN A 1 83 ? 23.060 -5.885 -39.298 1.00 94.62 83 ASN A O 1
ATOM 674 N N . LEU A 1 84 ? 23.716 -4.416 -40.870 1.00 94.69 84 LEU A N 1
ATOM 675 C CA . LEU A 1 84 ? 24.998 -4.107 -40.236 1.00 94.69 84 LEU A CA 1
ATOM 676 C C . LEU A 1 84 ? 24.820 -3.435 -38.870 1.00 94.69 84 LEU A C 1
ATOM 678 O O . LEU A 1 84 ? 25.435 -3.870 -37.899 1.00 94.69 84 LEU A O 1
ATOM 682 N N . VAL A 1 85 ? 23.972 -2.406 -38.772 1.00 95.12 85 VAL A N 1
ATOM 683 C CA . VAL A 1 85 ? 23.730 -1.696 -37.502 1.00 95.12 85 VAL A CA 1
ATOM 684 C C . VAL A 1 85 ? 23.102 -2.625 -36.463 1.00 95.12 85 VAL A C 1
ATOM 686 O O . VAL A 1 85 ? 23.528 -2.625 -35.309 1.00 95.12 85 VAL A O 1
ATOM 689 N N . ILE A 1 86 ? 22.138 -3.459 -36.868 1.00 93.50 86 ILE A N 1
ATOM 690 C CA . ILE A 1 86 ? 21.501 -4.446 -35.982 1.00 93.50 86 ILE A CA 1
ATOM 691 C C . ILE A 1 86 ? 22.510 -5.502 -35.513 1.00 93.50 86 ILE A C 1
ATOM 693 O O . ILE A 1 86 ? 22.491 -5.874 -34.339 1.00 93.50 86 ILE A O 1
ATOM 697 N N . GLU A 1 87 ? 23.395 -5.980 -36.390 1.00 93.50 87 GLU A N 1
ATOM 698 C CA . GLU A 1 87 ? 24.407 -6.974 -36.024 1.00 93.50 87 GLU A CA 1
ATOM 699 C C . GLU A 1 87 ? 25.480 -6.381 -35.100 1.00 93.50 87 GLU A C 1
ATOM 701 O O . GLU A 1 87 ? 25.777 -6.972 -34.065 1.00 93.50 87 GLU A O 1
ATOM 706 N N . ILE A 1 88 ? 25.995 -5.178 -35.388 1.00 93.56 88 ILE A N 1
ATOM 707 C CA . ILE A 1 88 ? 26.924 -4.473 -34.487 1.00 93.56 88 ILE A CA 1
ATOM 708 C C . ILE A 1 88 ? 26.283 -4.280 -33.105 1.00 93.56 88 ILE A C 1
ATOM 710 O O . ILE A 1 88 ? 26.902 -4.610 -32.093 1.00 93.56 88 ILE A O 1
ATOM 714 N N . PHE A 1 89 ? 25.029 -3.820 -33.049 1.00 93.50 89 PHE A N 1
ATOM 715 C CA . PHE A 1 89 ? 24.303 -3.639 -31.790 1.00 93.50 89 PHE A CA 1
ATOM 716 C C . PHE A 1 89 ? 24.179 -4.956 -31.004 1.00 93.50 89 PHE A C 1
ATOM 718 O O . PHE A 1 89 ? 24.463 -4.993 -29.809 1.00 93.50 89 PHE A O 1
ATOM 725 N N . LYS A 1 90 ? 23.823 -6.061 -31.674 1.00 91.69 90 LYS A N 1
ATOM 726 C CA . LYS A 1 90 ? 23.746 -7.402 -31.064 1.00 91.69 90 LYS A CA 1
ATOM 727 C C . LYS A 1 90 ? 25.075 -7.868 -30.479 1.00 91.69 90 LYS A C 1
ATOM 729 O O . LYS A 1 90 ? 25.092 -8.388 -29.366 1.00 91.69 90 LYS A O 1
ATOM 734 N N . GLN A 1 91 ? 26.171 -7.684 -31.210 1.00 90.31 91 GLN A N 1
ATOM 735 C CA . GLN A 1 91 ? 27.498 -8.120 -30.768 1.00 90.31 91 GLN A CA 1
ATOM 736 C C . GLN A 1 91 ? 28.008 -7.284 -29.583 1.00 90.31 91 GLN A C 1
ATOM 738 O O . GLN A 1 91 ? 28.596 -7.840 -28.657 1.00 90.31 91 GLN A O 1
ATOM 743 N N . LEU A 1 92 ? 27.706 -5.979 -29.549 1.00 90.12 92 LEU A N 1
ATOM 744 C CA . LEU A 1 92 ? 27.979 -5.123 -28.387 1.00 90.12 92 LEU A CA 1
ATOM 745 C C . LEU A 1 92 ? 27.189 -5.571 -27.140 1.00 90.12 92 LEU A C 1
ATOM 747 O O . LEU A 1 92 ? 27.772 -5.675 -26.064 1.00 90.12 92 LEU A O 1
ATOM 751 N N . VAL A 1 93 ? 25.896 -5.905 -27.279 1.00 88.69 93 VAL A N 1
ATOM 752 C CA . VAL A 1 93 ? 25.084 -6.465 -26.174 1.00 88.69 93 VAL A CA 1
ATOM 753 C C . VAL A 1 93 ? 25.652 -7.799 -25.672 1.00 88.69 93 VAL A C 1
ATOM 755 O O . VAL A 1 93 ? 25.701 -8.037 -24.464 1.00 88.69 93 VAL A O 1
ATOM 758 N N . TYR A 1 94 ? 26.079 -8.670 -26.590 1.00 86.88 94 TYR A N 1
ATOM 759 C CA . TYR A 1 94 ? 26.624 -9.986 -26.258 1.00 86.88 94 TYR A CA 1
ATOM 760 C C . TYR A 1 94 ? 27.932 -9.897 -25.453 1.00 86.88 94 TYR A C 1
ATOM 762 O O . TYR A 1 94 ? 28.067 -10.596 -24.449 1.00 86.88 94 TYR A O 1
ATOM 770 N N . LEU A 1 95 ? 28.873 -9.023 -25.843 1.00 83.06 95 LEU A N 1
ATOM 771 C CA . LEU A 1 95 ? 30.122 -8.841 -25.090 1.00 83.06 95 LEU A CA 1
ATOM 772 C C . LEU A 1 95 ? 29.891 -8.307 -23.677 1.00 83.06 95 LEU A C 1
ATOM 774 O O . LEU A 1 95 ? 30.426 -8.869 -22.726 1.00 83.06 95 LEU A O 1
ATOM 778 N N . ASP A 1 96 ? 29.067 -7.270 -23.532 1.00 75.19 96 ASP A N 1
ATOM 779 C CA . ASP A 1 96 ? 28.783 -6.659 -22.230 1.00 75.19 96 ASP A CA 1
ATOM 780 C C . ASP A 1 96 ? 28.208 -7.704 -21.251 1.00 75.19 96 ASP A C 1
ATOM 782 O O . ASP A 1 96 ? 28.541 -7.741 -20.066 1.00 75.19 96 ASP A O 1
ATOM 786 N N . ASN A 1 97 ? 27.364 -8.624 -21.735 1.00 74.88 97 ASN A N 1
ATOM 787 C CA . ASN A 1 97 ? 26.886 -9.755 -20.934 1.00 74.88 97 ASN A CA 1
ATOM 788 C C . ASN A 1 97 ? 28.009 -10.744 -20.548 1.00 74.88 97 ASN A C 1
ATOM 790 O O . ASN A 1 97 ? 28.027 -11.224 -19.412 1.00 74.88 97 ASN A O 1
ATOM 794 N N . ALA A 1 98 ? 28.951 -11.029 -21.452 1.00 67.62 98 ALA A N 1
ATOM 795 C CA . ALA A 1 98 ? 30.057 -11.951 -21.196 1.00 67.62 98 ALA A CA 1
ATOM 796 C C . ALA A 1 98 ? 31.018 -11.444 -20.101 1.00 67.62 98 ALA A C 1
ATOM 798 O O . ALA A 1 98 ? 31.408 -12.228 -19.231 1.00 67.62 98 ALA A O 1
ATOM 799 N N . ASP A 1 99 ? 31.343 -10.146 -20.083 1.00 58.31 99 ASP A N 1
ATOM 800 C CA . ASP A 1 99 ? 32.229 -9.555 -19.067 1.00 58.31 99 ASP A CA 1
ATOM 801 C C . ASP A 1 99 ? 31.637 -9.625 -17.650 1.00 58.31 99 ASP A C 1
ATOM 803 O O . ASP A 1 99 ? 32.337 -9.975 -16.693 1.00 58.31 99 ASP A O 1
ATOM 807 N N . GLN A 1 100 ? 30.326 -9.392 -17.499 1.00 56.19 100 GLN A N 1
ATOM 808 C CA . GLN A 1 100 ? 29.649 -9.511 -16.198 1.00 56.19 100 GLN A CA 1
ATOM 809 C C . GLN A 1 100 ? 29.745 -10.926 -15.613 1.00 56.19 100 GLN A C 1
ATOM 811 O O . GLN A 1 100 ? 29.932 -11.086 -14.403 1.00 56.19 100 GLN A O 1
ATOM 816 N N . HIS A 1 101 ? 29.660 -11.961 -16.455 1.00 53.00 101 HIS A N 1
ATOM 817 C CA . HIS A 1 101 ? 29.807 -13.341 -15.999 1.00 53.00 101 HIS A CA 1
ATOM 818 C C . HIS A 1 101 ? 31.232 -13.629 -15.500 1.00 53.00 101 HIS A C 1
ATOM 820 O O . HIS A 1 101 ? 31.381 -14.177 -14.404 1.00 53.00 101 HIS A O 1
ATOM 826 N N . VAL A 1 102 ? 32.267 -13.163 -16.210 1.00 51.22 102 VAL A N 1
ATOM 827 C CA . VAL A 1 102 ? 33.674 -13.312 -15.789 1.00 51.22 102 VAL A CA 1
ATOM 828 C C . VAL A 1 102 ? 33.950 -12.592 -14.460 1.00 51.22 102 VAL A C 1
ATOM 830 O O . VAL A 1 102 ? 34.555 -13.181 -13.560 1.00 51.22 102 VAL A O 1
ATOM 833 N N . SER A 1 103 ? 33.450 -11.364 -14.275 1.00 45.06 103 SER A N 1
ATOM 834 C CA . SER A 1 103 ? 33.550 -10.652 -12.988 1.00 45.06 103 SER A CA 1
ATOM 835 C C . SER A 1 103 ? 32.824 -11.379 -11.846 1.00 45.06 103 SER A C 1
ATOM 837 O O . SER A 1 103 ? 33.325 -11.416 -10.716 1.00 45.06 103 SER A O 1
ATOM 839 N N . SER A 1 104 ? 31.675 -12.010 -12.119 1.00 44.12 104 SER A N 1
ATOM 840 C CA . SER A 1 104 ? 30.901 -12.732 -11.098 1.00 44.12 104 SER A CA 1
ATOM 841 C C . SER A 1 104 ? 31.612 -13.989 -10.569 1.00 44.12 104 SER A C 1
ATOM 843 O O . SER A 1 104 ? 31.636 -14.214 -9.354 1.00 44.12 104 SER A O 1
ATOM 845 N N . ASP A 1 105 ? 32.284 -14.751 -11.439 1.00 40.22 105 ASP A N 1
ATOM 846 C CA . ASP A 1 105 ? 33.060 -15.936 -11.046 1.00 40.22 105 ASP A CA 1
ATOM 847 C C . ASP A 1 105 ? 34.314 -15.563 -10.233 1.00 40.22 105 ASP A C 1
ATOM 849 O O . ASP A 1 105 ? 34.670 -16.241 -9.263 1.00 40.22 105 ASP A O 1
ATOM 853 N N . ILE A 1 106 ? 34.956 -14.435 -10.560 1.00 43.97 106 ILE A N 1
ATOM 854 C CA . ILE A 1 106 ? 36.105 -13.903 -9.808 1.00 43.97 106 ILE A CA 1
ATOM 855 C C . ILE A 1 106 ? 35.681 -13.448 -8.397 1.00 43.97 106 ILE A C 1
ATOM 857 O O . ILE A 1 106 ? 36.397 -13.696 -7.420 1.00 43.97 106 ILE A O 1
ATOM 861 N N . LEU A 1 107 ? 34.500 -12.837 -8.255 1.00 35.81 107 LEU A N 1
ATOM 862 C CA . LEU A 1 107 ? 33.925 -12.462 -6.955 1.00 35.81 107 LEU A CA 1
ATOM 863 C C . LEU A 1 107 ? 33.568 -13.685 -6.092 1.00 35.81 107 LEU A C 1
ATOM 865 O O . LEU A 1 107 ? 33.860 -13.693 -4.891 1.00 35.81 107 LEU A O 1
ATOM 869 N N . MET A 1 108 ? 33.008 -14.742 -6.692 1.00 39.72 108 MET A N 1
ATOM 870 C CA . MET A 1 108 ? 32.767 -16.024 -6.013 1.00 39.72 108 MET A CA 1
ATOM 871 C C . MET A 1 108 ? 34.081 -16.641 -5.501 1.00 39.72 108 MET A C 1
ATOM 873 O O . MET A 1 108 ? 34.189 -16.978 -4.317 1.00 39.72 108 MET A O 1
ATOM 877 N N . ALA A 1 109 ? 35.107 -16.717 -6.358 1.00 39.25 109 ALA A N 1
ATOM 878 C CA . ALA A 1 109 ? 36.412 -17.287 -6.017 1.00 39.25 109 ALA A CA 1
ATOM 879 C C . ALA A 1 109 ? 37.118 -16.527 -4.874 1.00 39.25 109 ALA A C 1
ATOM 881 O O . ALA A 1 109 ? 37.663 -17.139 -3.945 1.00 39.25 109 ALA A O 1
ATOM 882 N N . ASN A 1 110 ? 37.065 -15.192 -4.890 1.00 39.38 110 ASN A N 1
ATOM 883 C CA . ASN A 1 110 ? 37.670 -14.363 -3.847 1.00 39.38 110 ASN A CA 1
ATOM 884 C C . ASN A 1 110 ? 36.973 -14.517 -2.485 1.00 39.38 110 ASN A C 1
ATOM 886 O O . ASN A 1 110 ? 37.662 -14.622 -1.467 1.00 39.38 110 ASN A O 1
ATOM 890 N N . ASN A 1 111 ? 35.641 -14.638 -2.445 1.00 38.22 111 ASN A N 1
ATOM 891 C CA . ASN A 1 111 ? 34.913 -14.892 -1.195 1.00 38.22 111 ASN A CA 1
ATOM 892 C C . ASN A 1 111 ? 35.235 -16.270 -0.589 1.00 38.22 111 ASN A C 1
ATOM 894 O O . ASN A 1 111 ? 35.403 -16.376 0.630 1.00 38.22 111 ASN A O 1
ATOM 898 N N . SER A 1 112 ? 35.408 -17.317 -1.407 1.00 43.72 112 SER A N 1
ATOM 899 C CA . SER A 1 112 ? 35.852 -18.628 -0.904 1.00 43.72 112 SER A CA 1
ATOM 900 C C . SER A 1 112 ? 37.266 -18.601 -0.304 1.00 43.72 112 SER A C 1
ATOM 902 O O . SER A 1 112 ? 37.504 -19.223 0.733 1.00 43.72 112 SER A O 1
ATOM 904 N N . ASN A 1 113 ? 38.190 -17.825 -0.882 1.00 40.66 113 ASN A N 1
ATOM 905 C CA . ASN A 1 113 ? 39.556 -17.686 -0.360 1.00 40.66 113 ASN A CA 1
ATOM 906 C C . ASN A 1 113 ? 39.617 -16.865 0.945 1.00 40.66 113 ASN A C 1
ATOM 908 O O . ASN A 1 113 ? 40.435 -17.152 1.826 1.00 40.66 113 ASN A O 1
ATOM 912 N N . LEU A 1 114 ? 38.725 -15.884 1.114 1.00 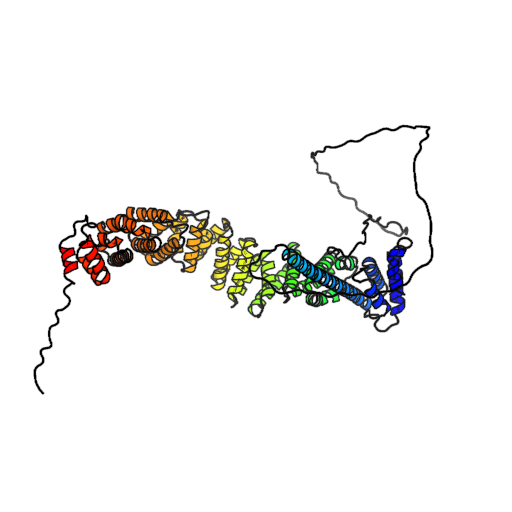33.84 114 LEU A N 1
ATOM 913 C CA . LEU A 1 114 ? 38.598 -15.086 2.342 1.00 33.84 114 LEU A CA 1
ATOM 914 C C . LEU A 1 114 ? 38.018 -15.903 3.515 1.00 33.84 114 LEU A C 1
ATOM 916 O O . LEU A 1 114 ? 38.494 -15.797 4.644 1.00 33.84 114 LEU A O 1
ATOM 920 N N . LEU A 1 115 ? 37.057 -16.794 3.247 1.00 32.25 115 LEU A N 1
ATOM 921 C CA . LEU A 1 115 ? 36.530 -17.740 4.244 1.00 32.25 115 LEU A CA 1
ATOM 922 C C . LEU A 1 115 ? 37.540 -18.840 4.625 1.00 32.25 115 LEU A C 1
ATOM 924 O O . LEU A 1 115 ? 37.644 -19.207 5.799 1.00 32.25 115 LEU A O 1
ATOM 928 N N . ALA A 1 116 ? 38.326 -19.345 3.670 1.00 34.41 116 ALA A N 1
ATOM 929 C CA . ALA A 1 116 ? 39.363 -20.346 3.944 1.00 34.41 116 ALA A CA 1
ATOM 930 C C . ALA A 1 116 ? 40.519 -19.791 4.803 1.00 34.41 116 ALA A C 1
ATOM 932 O O . ALA A 1 116 ? 41.031 -20.472 5.694 1.00 34.41 116 ALA A O 1
ATOM 933 N N . SER A 1 117 ? 40.919 -18.537 4.576 1.00 32.28 117 SER A N 1
ATOM 934 C CA . SER A 1 117 ? 42.029 -17.905 5.306 1.00 32.28 117 SER A CA 1
ATOM 935 C C . SER A 1 117 ? 41.673 -17.482 6.740 1.00 32.28 117 SER A C 1
ATOM 937 O O . SER A 1 117 ? 42.554 -17.465 7.596 1.00 32.28 117 SER A O 1
ATOM 939 N N . LEU A 1 118 ? 40.395 -17.234 7.050 1.00 31.89 118 LEU A N 1
ATOM 940 C CA . LEU A 1 118 ? 39.935 -16.905 8.410 1.00 31.89 118 LEU A CA 1
ATOM 941 C C . LEU A 1 118 ? 39.711 -18.125 9.327 1.00 31.89 118 LEU A C 1
ATOM 943 O O . LEU A 1 118 ? 39.534 -17.954 10.532 1.00 31.89 118 LEU A O 1
ATOM 947 N N . THR A 1 119 ? 39.721 -19.355 8.799 1.00 32.34 119 THR A N 1
ATOM 948 C CA . THR A 1 119 ? 39.407 -20.575 9.576 1.00 32.34 119 THR A CA 1
ATOM 949 C C . THR A 1 119 ? 40.628 -21.373 10.045 1.00 32.34 119 THR A C 1
ATOM 951 O O . THR A 1 119 ? 40.476 -22.324 10.809 1.00 32.34 119 THR A O 1
ATOM 954 N N . THR A 1 120 ? 41.847 -20.997 9.643 1.00 32.22 120 THR A N 1
ATOM 955 C CA . THR A 1 120 ? 43.062 -21.818 9.837 1.00 32.22 120 THR A CA 1
ATOM 956 C C . THR A 1 120 ? 44.036 -21.319 10.915 1.00 32.22 120 THR A C 1
ATOM 958 O O . THR A 1 120 ? 45.090 -21.924 11.107 1.00 32.22 120 THR A O 1
ATOM 961 N N . SER A 1 121 ? 43.698 -20.269 11.676 1.00 28.97 121 SER A N 1
ATOM 962 C CA . SER A 1 121 ? 44.613 -19.642 12.648 1.00 28.97 121 SER A CA 1
ATOM 963 C C . SER A 1 121 ? 44.083 -19.555 14.091 1.00 28.97 121 SER A C 1
ATOM 965 O O . SER A 1 121 ? 43.920 -18.457 14.622 1.00 28.97 121 SER A O 1
ATOM 967 N N . MET A 1 122 ? 43.868 -20.697 14.761 1.00 27.17 122 MET A N 1
ATOM 968 C CA . MET A 1 122 ? 43.969 -20.818 16.234 1.00 27.17 122 MET A CA 1
ATOM 969 C C . MET A 1 122 ? 43.970 -22.296 16.696 1.00 27.17 122 MET A C 1
ATOM 971 O O . MET A 1 122 ? 43.028 -23.017 16.372 1.00 27.17 122 MET A O 1
ATOM 975 N N . PRO A 1 123 ? 44.969 -22.768 17.473 1.00 28.31 123 PRO A N 1
ATOM 976 C CA . PRO A 1 123 ? 44.987 -24.128 18.020 1.00 28.31 123 PRO A CA 1
ATOM 977 C C . PRO A 1 123 ? 44.473 -24.200 19.474 1.00 28.31 123 PRO A C 1
ATOM 979 O O . PRO A 1 123 ? 44.787 -23.343 20.299 1.00 28.31 123 PRO A O 1
ATOM 982 N N . GLN A 1 124 ? 43.752 -25.273 19.812 1.00 27.98 124 GLN A N 1
ATOM 983 C CA . GLN A 1 124 ? 43.393 -25.660 21.187 1.00 27.98 124 GLN A CA 1
ATOM 984 C C . GLN A 1 124 ? 43.873 -27.090 21.482 1.00 27.98 124 GLN A C 1
ATOM 986 O O . GLN A 1 124 ? 44.026 -27.902 20.570 1.00 27.98 124 GLN A O 1
ATOM 991 N N . ALA A 1 125 ? 44.188 -27.369 22.748 1.00 24.64 125 ALA A N 1
ATOM 992 C CA . ALA A 1 125 ? 45.101 -28.448 23.130 1.00 24.64 125 ALA A CA 1
ATOM 993 C C . ALA A 1 125 ? 44.431 -29.724 23.698 1.00 24.64 125 ALA A C 1
ATOM 995 O O . ALA A 1 125 ? 43.396 -29.662 24.351 1.00 24.64 125 ALA A O 1
ATOM 996 N N . ILE A 1 126 ? 45.113 -30.851 23.436 1.00 32.12 126 ILE A N 1
ATOM 997 C CA . ILE A 1 126 ? 45.130 -32.222 24.018 1.00 32.12 126 ILE A CA 1
ATOM 998 C C . ILE A 1 126 ? 44.373 -32.4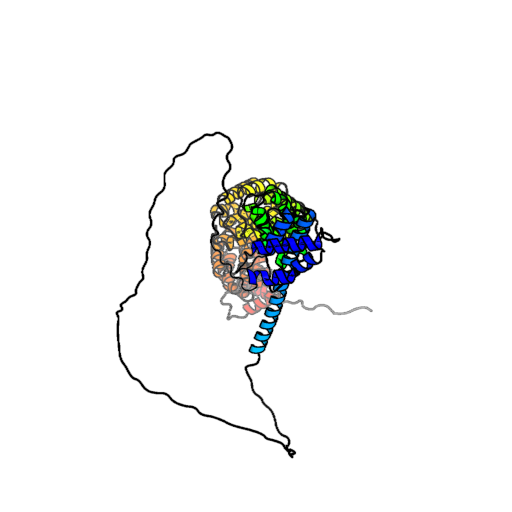94 25.349 1.00 32.12 126 ILE A C 1
ATOM 1000 O O . ILE A 1 126 ? 44.303 -31.614 26.206 1.00 32.12 126 ILE A O 1
ATOM 1004 N N . PRO A 1 127 ? 43.944 -33.756 25.620 1.00 35.47 127 PRO A N 1
ATOM 1005 C CA . PRO A 1 127 ? 44.877 -34.739 26.223 1.00 35.47 127 PRO A CA 1
ATOM 1006 C C . PRO A 1 127 ? 44.689 -36.236 25.851 1.00 35.47 127 PRO A C 1
ATOM 1008 O O . PRO A 1 127 ? 43.565 -36.713 25.736 1.00 35.47 127 PRO A O 1
ATOM 1011 N N . GLY A 1 128 ? 45.787 -37.019 25.839 1.00 23.55 128 GLY A N 1
ATOM 1012 C CA . GLY A 1 128 ? 45.729 -38.446 26.237 1.00 23.55 128 GLY A CA 1
ATOM 1013 C C . GLY A 1 128 ? 46.619 -39.490 25.525 1.00 23.55 128 GLY A C 1
ATOM 1014 O O . GLY A 1 128 ? 46.229 -40.017 24.494 1.00 23.55 128 GLY A O 1
ATOM 1015 N N . ALA A 1 129 ? 47.693 -39.918 26.211 1.00 24.39 129 ALA A N 1
ATOM 1016 C CA . ALA A 1 129 ? 48.406 -41.215 26.107 1.00 24.39 129 ALA A CA 1
ATOM 1017 C C . ALA A 1 129 ? 49.435 -41.507 24.969 1.00 24.39 129 ALA A C 1
ATOM 1019 O O . ALA A 1 129 ? 49.239 -41.254 23.788 1.00 24.39 129 ALA A O 1
ATOM 1020 N N . LEU A 1 130 ? 50.547 -42.118 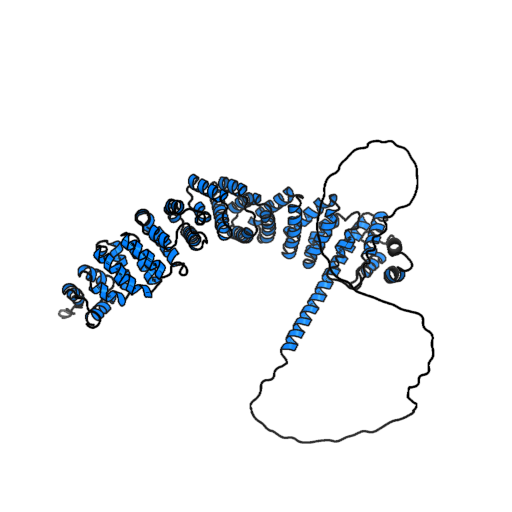25.405 1.00 25.27 130 LEU A N 1
ATOM 1021 C CA . LEU A 1 130 ? 51.777 -42.594 24.729 1.00 25.27 130 LEU A CA 1
ATOM 1022 C C . LEU A 1 130 ? 52.012 -44.077 25.151 1.00 25.27 130 LEU A C 1
ATOM 1024 O O . LEU A 1 130 ? 51.254 -44.534 26.011 1.00 25.27 130 LEU A O 1
ATOM 1028 N N . PRO A 1 131 ? 53.093 -44.809 24.759 1.00 40.94 131 PRO A N 1
ATOM 1029 C CA . PRO A 1 131 ? 54.063 -44.668 23.646 1.00 40.94 131 PRO A CA 1
ATOM 1030 C C . PRO A 1 131 ? 54.289 -45.988 22.836 1.00 40.94 131 PRO A C 1
ATOM 1032 O O . PRO A 1 131 ? 53.776 -47.042 23.202 1.00 40.94 131 PRO A O 1
ATOM 1035 N N . GLY A 1 132 ? 55.158 -45.987 21.803 1.00 23.64 132 GLY A N 1
ATOM 1036 C CA . GLY A 1 132 ? 55.655 -47.243 21.194 1.00 23.64 132 GLY A CA 1
ATOM 1037 C C . GLY A 1 132 ? 56.761 -47.137 20.120 1.00 23.64 132 GLY A C 1
ATOM 1038 O O . GLY A 1 132 ? 56.470 -46.853 18.969 1.00 23.64 132 GLY A O 1
ATOM 1039 N N . SER A 1 133 ? 58.010 -47.449 20.504 1.00 25.58 133 SER A N 1
ATOM 1040 C CA . SER A 1 133 ? 59.151 -47.947 19.682 1.00 25.58 133 SER A CA 1
ATOM 1041 C C . SER A 1 133 ? 59.595 -47.262 18.362 1.00 25.58 133 SER A C 1
ATOM 1043 O O . SER A 1 133 ? 58.982 -47.410 17.311 1.00 25.58 133 SER A O 1
ATOM 1045 N N . MET A 1 134 ? 60.818 -46.710 18.396 1.00 25.27 134 MET A N 1
ATOM 1046 C CA . MET A 1 134 ? 61.818 -46.721 17.296 1.00 25.27 134 MET A CA 1
ATOM 1047 C C . MET A 1 134 ? 62.422 -48.151 17.147 1.00 25.27 134 MET A C 1
ATOM 1049 O O . MET A 1 134 ? 62.311 -48.886 18.136 1.00 25.27 134 MET A O 1
ATOM 1053 N N . PRO A 1 135 ? 63.095 -48.576 16.035 1.00 37.88 135 PRO A N 1
ATOM 1054 C CA . PRO A 1 135 ? 64.375 -47.962 15.600 1.00 37.88 135 PRO A CA 1
ATOM 1055 C C . PRO A 1 135 ? 64.816 -48.055 14.099 1.00 37.88 135 PRO A C 1
ATOM 1057 O O . PRO A 1 135 ? 64.369 -48.905 13.344 1.00 37.88 135 PRO A O 1
ATOM 1060 N N . GLN A 1 136 ? 65.820 -47.226 13.749 1.00 26.94 136 GLN A N 1
ATOM 1061 C CA . GLN A 1 136 ? 66.983 -47.476 12.848 1.00 26.94 136 GLN A CA 1
ATOM 1062 C C . GLN A 1 136 ? 66.809 -48.035 11.407 1.00 26.94 136 GLN A C 1
ATOM 1064 O O . GLN A 1 136 ? 66.422 -49.182 11.223 1.00 26.94 136 GLN A O 1
ATOM 1069 N N . THR A 1 137 ? 67.332 -47.314 10.395 1.00 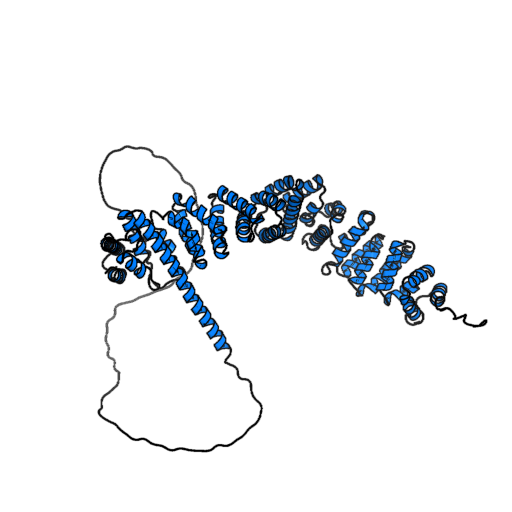26.92 137 THR A N 1
ATOM 1070 C CA . THR A 1 137 ? 68.487 -47.748 9.546 1.00 26.92 137 THR A CA 1
ATOM 1071 C C . THR A 1 137 ? 68.900 -46.711 8.469 1.00 26.92 137 THR A C 1
ATOM 1073 O O . THR A 1 137 ? 68.073 -46.005 7.902 1.00 26.92 137 THR A O 1
ATOM 1076 N N . ILE A 1 138 ? 70.209 -46.650 8.184 1.00 30.78 138 ILE A N 1
ATOM 1077 C CA . ILE A 1 138 ? 70.952 -45.922 7.120 1.00 30.78 138 ILE A CA 1
ATOM 1078 C C . ILE A 1 138 ? 72.019 -46.946 6.647 1.00 30.78 138 ILE A C 1
ATOM 1080 O O . ILE A 1 138 ? 72.581 -47.579 7.547 1.00 30.78 138 ILE A O 1
ATOM 1084 N N . PRO A 1 139 ? 72.300 -47.197 5.334 1.00 38.78 139 PRO A N 1
ATOM 1085 C CA . PRO A 1 139 ? 73.191 -46.304 4.561 1.00 38.78 139 PRO A CA 1
ATOM 1086 C C . PRO A 1 139 ? 73.109 -46.262 3.006 1.00 38.78 139 PRO A C 1
ATOM 1088 O O . PRO A 1 139 ? 73.019 -47.277 2.329 1.00 38.78 139 PRO A O 1
ATOM 1091 N N . GLY A 1 140 ? 73.316 -45.054 2.461 1.00 25.91 140 GLY A N 1
ATOM 1092 C CA . GLY A 1 140 ? 74.432 -44.688 1.558 1.00 25.91 140 GLY A CA 1
ATOM 1093 C C . GLY A 1 140 ? 74.627 -45.324 0.165 1.00 25.91 140 GLY A C 1
ATOM 1094 O O . GLY A 1 140 ? 74.951 -46.500 0.059 1.00 25.91 140 GLY A O 1
ATOM 1095 N N . ALA A 1 141 ? 74.672 -44.471 -0.874 1.00 26.64 141 ALA A N 1
ATOM 1096 C CA . ALA A 1 141 ? 75.628 -44.550 -1.996 1.00 26.64 141 ALA A CA 1
ATOM 1097 C C . ALA A 1 141 ? 75.664 -43.242 -2.831 1.00 26.64 141 ALA A C 1
ATOM 1099 O O . ALA A 1 141 ? 74.627 -42.652 -3.117 1.00 26.64 141 ALA A O 1
ATOM 1100 N N . MET A 1 142 ? 76.859 -42.823 -3.261 1.00 29.17 142 MET A N 1
ATOM 1101 C CA . MET A 1 142 ? 77.138 -41.832 -4.322 1.00 29.17 142 MET A CA 1
ATOM 1102 C C . MET A 1 142 ? 78.438 -42.285 -5.018 1.00 29.17 142 MET A C 1
ATOM 1104 O O . MET A 1 142 ? 79.249 -42.927 -4.340 1.00 29.17 142 MET A O 1
ATOM 1108 N N . PRO A 1 143 ? 78.672 -42.011 -6.321 1.00 41.59 143 PRO A N 1
ATOM 1109 C CA . PRO A 1 143 ? 79.761 -41.057 -6.634 1.00 41.59 143 PRO A CA 1
ATOM 1110 C C . PRO A 1 143 ? 79.695 -40.283 -7.986 1.00 41.59 143 PRO A C 1
ATOM 1112 O O . PRO A 1 143 ? 79.258 -40.827 -8.989 1.00 41.59 143 PRO A O 1
ATOM 1115 N N . GLN A 1 144 ? 80.316 -39.083 -7.990 1.00 28.50 144 GLN A N 1
ATOM 1116 C CA . GLN A 1 144 ? 81.090 -38.402 -9.077 1.00 28.50 144 GLN A CA 1
ATOM 1117 C C . GLN A 1 144 ? 80.382 -38.013 -10.411 1.00 28.50 144 GLN A C 1
ATOM 1119 O O . GLN A 1 144 ? 79.623 -38.784 -10.972 1.00 28.50 144 GLN A O 1
ATOM 1124 N N . ALA A 1 145 ? 80.598 -36.831 -11.022 1.00 26.05 145 ALA A N 1
ATOM 1125 C CA . ALA A 1 145 ? 81.877 -36.156 -11.316 1.00 26.05 145 ALA A CA 1
ATOM 1126 C C . ALA A 1 145 ? 81.770 -34.620 -11.599 1.00 26.05 145 ALA A C 1
ATOM 1128 O O . ALA A 1 145 ? 80.684 -34.076 -11.773 1.00 26.05 145 ALA A O 1
ATOM 1129 N N . ILE A 1 146 ? 82.927 -33.940 -11.676 1.00 30.03 146 ILE A N 1
ATOM 1130 C CA . ILE A 1 146 ? 83.202 -32.517 -12.049 1.00 30.03 146 ILE A CA 1
ATOM 1131 C C . ILE A 1 146 ? 84.633 -32.480 -12.690 1.00 30.03 146 ILE A C 1
ATOM 1133 O O . ILE A 1 146 ? 85.236 -33.559 -12.714 1.00 30.03 146 ILE A O 1
ATOM 1137 N N . PRO A 1 147 ? 85.292 -31.357 -13.106 1.00 48.56 147 PRO A N 1
ATOM 1138 C CA . PRO A 1 147 ? 84.887 -29.954 -13.382 1.00 48.56 147 PRO A CA 1
ATOM 1139 C C . PRO A 1 147 ? 85.505 -29.328 -14.678 1.00 48.56 147 PRO A C 1
ATOM 1141 O O . PRO A 1 147 ? 86.236 -29.990 -15.410 1.00 48.56 147 PRO A O 1
ATOM 1144 N N . GLY A 1 148 ? 85.329 -28.009 -14.909 1.00 26.50 148 GLY A N 1
ATOM 1145 C CA . GLY A 1 148 ? 86.246 -27.244 -15.782 1.00 26.50 148 GLY A CA 1
ATOM 1146 C C . GLY A 1 148 ? 85.965 -25.743 -16.031 1.00 26.50 148 GLY A C 1
ATOM 1147 O O . GLY A 1 148 ? 85.105 -25.421 -16.838 1.00 26.50 148 GLY A O 1
ATOM 1148 N N . ALA A 1 149 ? 86.824 -24.875 -15.460 1.00 26.42 149 ALA A N 1
ATOM 1149 C CA . ALA A 1 149 ? 87.175 -23.482 -15.849 1.00 26.42 149 ALA A CA 1
ATOM 1150 C C . ALA A 1 149 ? 86.555 -22.251 -15.115 1.00 26.42 149 ALA A C 1
ATOM 1152 O O . ALA A 1 149 ? 85.382 -22.190 -14.772 1.00 26.42 149 ALA A O 1
ATOM 1153 N N . LEU A 1 150 ? 87.438 -21.265 -14.885 1.00 27.52 150 LEU A N 1
ATOM 1154 C CA . LEU A 1 150 ? 87.419 -20.016 -14.077 1.00 27.52 150 LEU A CA 1
ATOM 1155 C C . LEU A 1 150 ? 88.356 -18.992 -14.809 1.00 27.52 150 LEU A C 1
ATOM 1157 O O . LEU A 1 150 ? 88.929 -19.409 -15.821 1.00 27.52 150 LEU A O 1
ATOM 1161 N N . PRO A 1 151 ? 88.714 -17.768 -14.321 1.00 44.22 151 PRO A N 1
ATOM 1162 C CA . PRO A 1 151 ? 88.089 -16.795 -13.387 1.00 44.22 151 PRO A CA 1
ATOM 1163 C C . PRO A 1 151 ? 88.190 -15.284 -13.816 1.00 44.22 151 PRO A C 1
ATOM 1165 O O . PRO A 1 151 ? 88.912 -14.934 -14.744 1.00 44.22 151 PRO A O 1
ATOM 1168 N N . GLY A 1 152 ? 87.622 -14.373 -12.998 1.00 25.72 152 GLY A N 1
ATOM 1169 C CA . GLY A 1 152 ? 88.214 -13.046 -12.662 1.00 25.72 152 GLY A CA 1
ATOM 1170 C C . GLY A 1 152 ? 87.543 -11.773 -13.231 1.00 25.72 152 GLY A C 1
ATOM 1171 O O . GLY A 1 152 ? 86.934 -11.829 -14.288 1.00 25.72 152 GLY A O 1
ATOM 1172 N N . THR A 1 153 ? 87.614 -10.577 -12.608 1.00 25.81 153 THR A N 1
ATOM 1173 C CA . THR A 1 153 ? 88.184 -10.152 -11.296 1.00 25.81 153 THR A CA 1
ATOM 1174 C C . THR A 1 153 ? 87.799 -8.681 -10.952 1.00 25.81 153 THR A C 1
ATOM 1176 O O . THR A 1 153 ? 87.613 -7.895 -11.871 1.00 25.81 153 THR A O 1
ATOM 1179 N N . ILE A 1 154 ? 87.844 -8.297 -9.654 1.00 28.88 154 ILE A N 1
ATOM 1180 C CA . ILE A 1 154 ? 88.131 -6.933 -9.093 1.00 28.88 154 ILE A CA 1
ATOM 1181 C C . ILE A 1 154 ? 87.004 -5.849 -9.008 1.00 28.88 154 ILE A C 1
ATOM 1183 O O . ILE A 1 154 ? 86.587 -5.252 -9.993 1.00 28.88 154 ILE A O 1
ATOM 1187 N N . GLN A 1 155 ? 86.617 -5.514 -7.759 1.00 26.62 155 GLN A N 1
ATOM 1188 C CA . GLN A 1 155 ? 86.293 -4.151 -7.242 1.00 26.62 155 GLN A CA 1
ATOM 1189 C C . GLN A 1 155 ? 87.588 -3.532 -6.610 1.00 26.62 155 GLN A C 1
ATOM 1191 O O . GLN A 1 155 ? 88.557 -4.296 -6.564 1.00 26.62 155 GLN A O 1
ATOM 1196 N N . PRO A 1 156 ? 87.685 -2.300 -6.012 1.00 45.69 156 PRO A N 1
ATOM 1197 C CA . PRO A 1 156 ? 86.661 -1.296 -5.617 1.00 45.69 156 PRO A CA 1
ATOM 1198 C C . PRO A 1 156 ? 87.081 0.216 -5.740 1.00 45.69 156 PRO A C 1
ATOM 1200 O O . PRO A 1 156 ? 88.081 0.543 -6.367 1.00 45.69 156 PRO A O 1
ATOM 1203 N N . ASN A 1 157 ? 86.346 1.101 -5.031 1.00 27.27 157 ASN A N 1
ATOM 1204 C CA . ASN A 1 157 ? 86.744 2.402 -4.423 1.00 27.27 157 ASN A CA 1
ATOM 1205 C C . ASN A 1 157 ? 86.599 3.769 -5.162 1.00 27.27 157 ASN A C 1
ATOM 1207 O O . ASN A 1 157 ? 87.275 4.073 -6.138 1.00 27.27 157 ASN A O 1
ATOM 1211 N N . MET A 1 158 ? 85.805 4.657 -4.532 1.00 30.52 158 MET A N 1
ATOM 1212 C CA . MET A 1 158 ? 85.999 6.128 -4.395 1.00 30.52 158 MET A CA 1
ATOM 1213 C C . MET A 1 158 ? 87.190 6.432 -3.433 1.00 30.52 158 MET A C 1
ATOM 1215 O O . MET A 1 158 ? 87.597 5.478 -2.765 1.00 30.52 158 MET A O 1
ATOM 1219 N N . PRO A 1 159 ? 87.729 7.675 -3.242 1.00 39.16 159 PRO A N 1
ATOM 1220 C CA . PRO A 1 159 ? 87.119 9.015 -3.439 1.00 39.16 159 PRO A CA 1
ATOM 1221 C C . PRO A 1 159 ? 88.060 10.124 -4.012 1.00 39.16 159 PRO A C 1
ATOM 1223 O O . PRO A 1 159 ? 89.214 9.859 -4.331 1.00 39.16 159 PRO A O 1
ATOM 1226 N N . GLY A 1 160 ? 87.616 11.398 -4.049 1.00 26.19 160 GLY A N 1
ATOM 1227 C CA . GLY A 1 160 ? 88.531 12.567 -4.060 1.00 26.19 160 GLY A CA 1
ATOM 1228 C C . GLY A 1 160 ? 88.054 13.835 -4.796 1.00 26.19 160 GLY A C 1
ATOM 1229 O O . GLY A 1 160 ? 87.860 13.814 -6.004 1.00 26.19 160 GLY A O 1
ATOM 1230 N N . ASN A 1 161 ? 87.919 14.956 -4.073 1.00 27.34 161 ASN A N 1
ATOM 1231 C CA . ASN A 1 161 ? 87.591 16.300 -4.595 1.00 27.34 161 ASN A CA 1
ATOM 1232 C C . ASN A 1 161 ? 88.710 16.941 -5.442 1.00 27.34 161 ASN A C 1
ATOM 1234 O O . ASN A 1 161 ? 89.880 16.745 -5.125 1.00 27.34 161 ASN A O 1
ATOM 1238 N N . LEU A 1 162 ? 88.345 17.887 -6.327 1.00 28.83 162 LEU A N 1
ATOM 1239 C CA . LEU A 1 162 ? 88.908 19.255 -6.324 1.00 28.83 162 LEU A CA 1
ATOM 1240 C C . LEU A 1 162 ? 88.000 20.286 -7.048 1.00 28.83 162 LEU A C 1
ATOM 1242 O O . LEU A 1 162 ? 87.161 19.934 -7.870 1.00 28.83 162 LEU A O 1
ATOM 1246 N N . ASN A 1 163 ? 88.152 21.555 -6.651 1.00 28.84 163 ASN A N 1
ATOM 1247 C CA . ASN A 1 163 ? 87.330 22.756 -6.935 1.00 28.84 163 ASN A CA 1
ATOM 1248 C C . ASN A 1 163 ? 87.729 23.396 -8.316 1.00 28.84 163 ASN A C 1
ATOM 1250 O O . ASN A 1 163 ? 88.728 22.956 -8.876 1.00 28.84 163 ASN A O 1
ATOM 1254 N N . VAL A 1 164 ? 87.089 24.392 -8.972 1.00 32.69 164 VAL A N 1
ATOM 1255 C CA . VAL A 1 164 ? 86.760 25.787 -8.561 1.00 32.69 164 VAL A CA 1
ATOM 1256 C C . VAL A 1 164 ? 85.849 26.512 -9.604 1.00 32.69 164 VAL A C 1
ATOM 1258 O O . VAL A 1 164 ? 86.220 26.540 -10.770 1.00 32.69 164 VAL A O 1
ATOM 1261 N N . ASN A 1 165 ? 84.773 27.194 -9.145 1.00 30.03 165 ASN A N 1
ATOM 1262 C CA . ASN A 1 165 ? 84.017 28.373 -9.694 1.00 30.03 165 ASN A CA 1
ATOM 1263 C C . ASN A 1 165 ? 83.474 28.373 -11.161 1.00 30.03 165 ASN A C 1
ATOM 1265 O O . ASN A 1 165 ? 84.040 27.764 -12.053 1.00 30.03 165 ASN A O 1
ATOM 1269 N N . MET A 1 166 ? 82.371 29.064 -11.518 1.00 30.23 166 MET A N 1
ATOM 1270 C CA . MET A 1 166 ? 81.900 30.398 -11.079 1.00 30.23 166 MET A CA 1
ATOM 1271 C C . MET A 1 166 ? 80.355 30.577 -11.118 1.00 30.23 166 MET A C 1
ATOM 1273 O O . MET A 1 166 ? 79.644 29.742 -11.666 1.00 30.23 166 MET A O 1
ATOM 1277 N N . ALA A 1 167 ? 79.833 31.641 -10.486 1.00 26.80 167 ALA A N 1
ATOM 1278 C CA . ALA A 1 167 ? 78.431 31.775 -10.035 1.00 26.80 167 ALA A CA 1
ATOM 1279 C C . ALA A 1 167 ? 77.548 32.770 -10.834 1.00 26.80 167 ALA A C 1
ATOM 1281 O O . ALA A 1 167 ? 78.072 33.602 -11.571 1.00 26.80 167 ALA A O 1
ATOM 1282 N N . GLY A 1 168 ? 76.214 32.741 -10.626 1.00 27.47 168 GLY A N 1
ATOM 1283 C CA . GLY A 1 168 ? 75.267 33.607 -11.361 1.00 27.47 168 GLY A CA 1
ATOM 1284 C C . GLY A 1 168 ? 73.792 33.675 -10.897 1.00 27.47 168 GLY A C 1
ATOM 1285 O O . GLY A 1 168 ? 72.913 33.557 -11.734 1.00 27.47 168 GLY A O 1
ATOM 1286 N N . GLN A 1 169 ? 73.535 33.922 -9.604 1.00 27.00 169 GLN A N 1
ATOM 1287 C CA . GLN A 1 169 ? 72.305 34.540 -9.035 1.00 27.00 169 GLN A CA 1
ATOM 1288 C C . GLN A 1 169 ? 70.913 33.840 -9.133 1.00 27.00 169 GLN A C 1
ATOM 1290 O O . GLN A 1 169 ? 70.279 33.731 -10.175 1.00 27.00 169 GLN A O 1
ATOM 1295 N N . MET A 1 170 ? 70.392 33.500 -7.944 1.00 28.97 170 MET A N 1
ATOM 1296 C CA . MET A 1 170 ? 68.963 33.382 -7.555 1.00 28.97 170 MET A CA 1
ATOM 1297 C C . MET A 1 170 ? 68.430 34.796 -7.145 1.00 28.97 170 MET A C 1
ATOM 1299 O O . MET A 1 170 ? 69.293 35.680 -7.092 1.00 28.97 170 MET A O 1
ATOM 1303 N N . PRO A 1 171 ? 67.137 35.079 -6.781 1.00 42.69 171 PRO A N 1
ATOM 1304 C CA . PRO A 1 171 ? 66.310 34.302 -5.817 1.00 42.69 171 PRO A CA 1
ATOM 1305 C C . PRO A 1 171 ? 64.744 34.278 -5.961 1.00 42.69 171 PRO A C 1
ATOM 1307 O O . PRO A 1 171 ? 64.165 35.197 -6.517 1.00 42.69 171 PRO A O 1
ATOM 1310 N N . GLN A 1 172 ? 64.100 33.253 -5.345 1.00 29.98 172 GLN A N 1
ATOM 1311 C CA . GLN A 1 172 ? 62.926 33.285 -4.399 1.00 29.98 172 GLN A CA 1
ATOM 1312 C C . GLN A 1 172 ? 61.569 33.951 -4.832 1.00 29.98 172 GLN A C 1
ATOM 1314 O O . GLN A 1 172 ? 61.560 34.842 -5.664 1.00 29.98 172 GLN A O 1
ATOM 1319 N N . SER A 1 173 ? 60.354 33.642 -4.323 1.00 26.73 173 SER A N 1
ATOM 1320 C CA . SER A 1 173 ? 59.831 32.741 -3.253 1.00 26.73 173 SER A CA 1
ATOM 1321 C C . SER A 1 173 ? 58.280 32.571 -3.312 1.00 26.73 173 SER A C 1
ATOM 1323 O O . SER A 1 173 ? 57.591 33.373 -3.933 1.00 26.73 173 SER A O 1
ATOM 1325 N N . ILE A 1 174 ? 57.746 31.574 -2.583 1.00 33.41 174 ILE A N 1
ATOM 1326 C CA . ILE A 1 174 ? 56.322 31.242 -2.243 1.00 33.41 174 ILE A CA 1
ATOM 1327 C C . ILE A 1 174 ? 56.061 31.667 -0.761 1.00 33.41 174 ILE A C 1
ATOM 1329 O O . ILE A 1 174 ? 57.078 31.677 -0.057 1.00 33.41 174 ILE A O 1
ATOM 1333 N N . PRO A 1 175 ? 54.847 31.986 -0.199 1.00 41.09 175 PRO A N 1
ATOM 1334 C CA . PRO A 1 175 ? 53.422 31.644 -0.512 1.00 41.09 175 PRO A CA 1
ATOM 1335 C C . PRO A 1 175 ? 52.481 32.890 -0.638 1.00 41.09 175 PRO A C 1
ATOM 1337 O O . PRO A 1 175 ? 52.994 33.996 -0.757 1.00 41.09 175 PRO A O 1
ATOM 1340 N N . GLY A 1 176 ? 51.126 32.861 -0.611 1.00 25.84 176 GLY A N 1
ATOM 1341 C CA . GLY A 1 176 ? 50.080 31.805 -0.623 1.00 25.84 176 GLY A CA 1
ATOM 1342 C C . GLY A 1 176 ? 48.782 32.190 0.153 1.00 25.84 176 GLY A C 1
ATOM 1343 O O . GLY A 1 176 ? 48.806 33.117 0.952 1.00 25.84 176 GLY A O 1
ATOM 1344 N N . ALA A 1 177 ? 47.696 31.418 -0.042 1.00 27.00 177 ALA A N 1
ATOM 1345 C CA . ALA A 1 177 ? 46.444 31.331 0.754 1.00 27.00 177 ALA A CA 1
ATOM 1346 C C . ALA A 1 177 ? 45.392 32.488 0.792 1.00 27.00 177 ALA A C 1
ATOM 1348 O O . ALA A 1 177 ? 45.694 33.662 0.635 1.00 27.00 177 ALA A O 1
ATOM 1349 N N . VAL A 1 178 ? 44.155 32.071 1.144 1.00 27.80 178 VAL A N 1
ATOM 1350 C CA . VAL A 1 178 ? 42.964 32.825 1.630 1.00 27.80 178 VAL A CA 1
ATOM 1351 C C . VAL A 1 178 ? 41.987 33.425 0.589 1.00 27.80 178 VAL A C 1
ATOM 1353 O O . VAL A 1 178 ? 42.263 34.419 -0.072 1.00 27.80 178 VAL A O 1
ATOM 1356 N N . ALA A 1 179 ? 40.775 32.850 0.539 1.00 29.12 179 ALA A N 1
ATOM 1357 C CA . ALA A 1 179 ? 39.540 33.438 -0.017 1.00 29.12 179 ALA A CA 1
ATOM 1358 C C . ALA A 1 179 ? 38.758 34.185 1.101 1.00 29.12 179 ALA A C 1
ATOM 1360 O O . ALA A 1 179 ? 39.046 33.916 2.272 1.00 29.12 179 ALA A O 1
ATOM 1361 N N . PRO A 1 180 ? 37.766 35.070 0.819 1.00 42.09 180 PRO A N 1
ATOM 1362 C CA . PRO A 1 180 ? 36.418 34.593 0.450 1.00 42.09 180 PRO A CA 1
ATOM 1363 C C . PRO A 1 180 ? 35.542 35.533 -0.431 1.00 42.09 180 PRO A C 1
ATOM 1365 O O . PRO A 1 180 ? 35.916 36.645 -0.786 1.00 42.09 180 PRO A O 1
ATOM 1368 N N . ASN A 1 181 ? 34.337 35.031 -0.735 1.00 27.84 181 ASN A N 1
ATOM 1369 C CA . ASN A 1 181 ? 33.109 35.673 -1.251 1.00 27.84 181 ASN A CA 1
ATOM 1370 C C . ASN A 1 181 ? 32.897 37.186 -0.987 1.00 27.84 181 ASN A C 1
ATOM 1372 O O . ASN A 1 181 ? 33.185 37.660 0.107 1.00 27.84 181 ASN A O 1
ATOM 1376 N N . VAL A 1 182 ? 32.142 37.863 -1.876 1.00 28.19 182 VAL A N 1
ATOM 1377 C CA . VAL A 1 182 ? 30.726 38.267 -1.631 1.00 28.19 182 VAL A CA 1
ATOM 1378 C C . VAL A 1 182 ? 30.050 38.862 -2.891 1.00 28.19 182 VAL A C 1
ATOM 1380 O O . VAL A 1 182 ? 30.685 39.472 -3.740 1.00 28.19 182 VAL A O 1
ATOM 1383 N N . ALA A 1 183 ? 28.739 38.613 -2.969 1.00 26.12 183 ALA A N 1
ATOM 1384 C CA . ALA A 1 183 ? 27.708 38.933 -3.965 1.00 26.12 183 ALA A CA 1
ATOM 1385 C C . ALA A 1 183 ? 27.666 40.318 -4.659 1.00 26.12 183 ALA A C 1
ATOM 1387 O O . ALA A 1 183 ? 28.107 41.322 -4.109 1.00 26.12 183 ALA A O 1
ATOM 1388 N N . GLY A 1 184 ? 26.876 40.384 -5.749 1.00 24.83 184 GLY A N 1
ATOM 1389 C CA . GLY A 1 184 ? 25.895 41.474 -5.910 1.00 24.83 184 GLY A CA 1
ATOM 1390 C C . GLY A 1 184 ? 25.518 41.907 -7.335 1.00 24.83 184 GLY A C 1
ATOM 1391 O O . GLY A 1 184 ? 26.253 42.687 -7.917 1.00 24.83 184 GLY A O 1
ATOM 1392 N N . GLY A 1 185 ? 24.309 41.532 -7.799 1.00 24.70 185 GLY A N 1
ATOM 1393 C CA . GLY A 1 185 ? 23.508 42.235 -8.834 1.00 24.70 185 GLY A CA 1
ATOM 1394 C C . GLY A 1 185 ? 24.103 42.370 -10.256 1.00 24.70 185 GLY A C 1
ATOM 1395 O O . GLY A 1 185 ? 25.298 42.292 -10.462 1.00 24.70 185 GLY A O 1
ATOM 1396 N N . ASN A 1 186 ? 23.333 42.611 -11.316 1.00 27.78 186 ASN A N 1
ATOM 1397 C CA . ASN A 1 186 ? 21.942 43.048 -11.384 1.00 27.78 186 ASN A CA 1
ATOM 1398 C C . ASN A 1 186 ? 21.326 42.678 -12.754 1.00 27.78 186 ASN A C 1
ATOM 1400 O O . ASN A 1 186 ? 22.034 42.274 -13.673 1.00 27.78 186 ASN A O 1
ATOM 1404 N N . VAL A 1 187 ? 20.008 42.824 -12.884 1.00 28.86 187 VAL A N 1
ATOM 1405 C CA . VAL A 1 187 ? 19.223 42.463 -14.084 1.00 28.86 187 VAL A CA 1
ATOM 1406 C C . VAL A 1 187 ? 18.965 43.704 -14.969 1.00 28.86 187 VAL A C 1
ATOM 1408 O O . VAL A 1 187 ? 19.133 44.830 -14.506 1.00 28.86 187 VAL A O 1
ATOM 1411 N N . VAL A 1 188 ? 18.432 43.471 -16.180 1.00 27.39 188 VAL A N 1
ATOM 1412 C CA . VAL A 1 188 ? 17.628 44.373 -17.050 1.00 27.39 188 VAL A CA 1
ATOM 1413 C C . VAL A 1 188 ? 18.344 44.989 -18.263 1.00 27.39 188 VAL A C 1
ATOM 1415 O O . VAL A 1 188 ? 19.285 45.762 -18.132 1.00 27.39 188 VAL A O 1
ATOM 1418 N N . GLY A 1 189 ? 17.771 44.742 -19.453 1.00 26.67 189 GLY A N 1
ATOM 1419 C CA . GLY A 1 189 ? 17.990 45.540 -20.667 1.00 26.67 189 GLY A CA 1
ATOM 1420 C C . GLY A 1 189 ? 17.543 44.841 -21.960 1.00 26.67 189 GLY A C 1
ATOM 1421 O O . GLY A 1 189 ? 18.212 43.918 -22.408 1.00 26.67 189 GLY A O 1
ATOM 1422 N N . GLY A 1 190 ? 16.436 45.291 -22.575 1.00 25.47 190 GLY A N 1
ATOM 1423 C CA . GLY A 1 190 ? 16.119 45.003 -23.992 1.00 25.47 190 GLY A CA 1
ATOM 1424 C C . GLY A 1 190 ? 17.119 45.688 -24.948 1.00 25.47 190 GLY A C 1
ATOM 1425 O O . GLY A 1 190 ? 18.084 46.284 -24.488 1.00 25.47 190 GLY A O 1
ATOM 1426 N N . ILE A 1 191 ? 16.958 45.713 -26.277 1.00 28.00 191 ILE A N 1
ATOM 1427 C CA . ILE A 1 191 ? 15.737 45.942 -27.078 1.00 28.00 191 ILE A CA 1
ATOM 1428 C C . ILE A 1 191 ? 15.790 45.123 -28.397 1.00 28.00 191 ILE A C 1
ATOM 1430 O O . ILE A 1 191 ? 16.824 44.568 -28.757 1.00 28.00 191 ILE A O 1
ATOM 1434 N N . ALA A 1 192 ? 14.662 45.029 -29.104 1.00 26.61 192 ALA A N 1
ATOM 1435 C CA . ALA A 1 192 ? 14.434 44.197 -30.287 1.00 26.61 192 ALA A CA 1
ATOM 1436 C C . ALA A 1 192 ? 14.675 44.873 -31.665 1.00 26.61 192 ALA A C 1
ATOM 1438 O O . ALA A 1 192 ? 14.808 46.089 -31.764 1.00 26.61 192 ALA A O 1
ATOM 1439 N N . ALA A 1 193 ? 14.519 44.036 -32.705 1.00 26.62 193 ALA A N 1
ATOM 1440 C CA . ALA A 1 193 ? 14.016 44.322 -34.062 1.00 26.62 193 ALA A CA 1
ATOM 1441 C C . ALA A 1 193 ? 14.977 44.808 -35.177 1.00 26.62 193 ALA A C 1
ATOM 1443 O O . ALA A 1 193 ? 15.695 45.793 -35.052 1.00 26.62 193 ALA A O 1
ATOM 1444 N N . GLY A 1 194 ? 14.866 44.142 -36.338 1.00 25.47 194 GLY A N 1
ATOM 1445 C CA . GLY A 1 194 ? 15.450 44.513 -37.635 1.00 25.47 194 GLY A CA 1
ATOM 1446 C C . GLY A 1 194 ? 15.116 43.457 -38.703 1.00 25.47 194 GLY A C 1
ATOM 1447 O O . GLY A 1 194 ? 15.459 42.294 -38.531 1.00 25.47 194 GLY A O 1
ATOM 1448 N N . VAL A 1 195 ? 14.400 43.831 -39.770 1.00 27.00 195 VAL A N 1
ATOM 1449 C CA . VAL A 1 195 ? 13.833 42.922 -40.799 1.00 27.00 195 VAL A CA 1
ATOM 1450 C C . VAL A 1 195 ? 14.402 43.254 -42.192 1.00 27.00 195 VAL A C 1
ATOM 1452 O O . VAL A 1 195 ? 14.848 44.378 -42.407 1.00 27.00 195 VAL A O 1
ATOM 1455 N N . SER A 1 196 ? 14.278 42.311 -43.143 1.00 27.00 196 SER A N 1
ATOM 1456 C CA . SER A 1 196 ? 14.628 42.356 -44.588 1.00 27.00 196 SER A CA 1
ATOM 1457 C C . SER A 1 196 ? 16.097 42.041 -44.940 1.00 27.00 196 SER A C 1
ATOM 1459 O O . SER A 1 196 ? 16.993 42.330 -44.161 1.00 27.00 196 SER A O 1
ATOM 1461 N N . GLY A 1 197 ? 16.429 41.421 -46.083 1.00 24.58 197 GLY A N 1
ATOM 1462 C CA . GLY A 1 197 ? 15.595 40.809 -47.131 1.00 24.58 197 GLY A CA 1
ATOM 1463 C C . GLY A 1 197 ? 16.252 40.912 -48.521 1.00 24.58 197 GLY A C 1
ATOM 1464 O O . GLY A 1 197 ? 16.655 42.001 -48.904 1.00 24.58 197 GLY A O 1
ATOM 1465 N N . GLY A 1 198 ? 16.306 39.818 -49.298 1.00 24.53 198 GLY A N 1
ATOM 1466 C CA . GLY A 1 198 ? 16.579 39.880 -50.750 1.00 24.53 198 GLY A CA 1
ATOM 1467 C C . GLY A 1 198 ? 17.887 39.265 -51.293 1.00 24.53 198 GLY A C 1
ATOM 1468 O O . GLY A 1 198 ? 18.850 39.973 -51.530 1.00 24.53 198 GLY A O 1
ATOM 1469 N N . ASN A 1 199 ? 17.826 37.966 -51.607 1.00 26.47 199 ASN A N 1
ATOM 1470 C CA . ASN A 1 199 ? 18.084 37.354 -52.928 1.00 26.47 199 ASN A CA 1
ATOM 1471 C C . ASN A 1 199 ? 19.439 37.476 -53.706 1.00 26.47 199 ASN A C 1
ATOM 1473 O O . ASN A 1 199 ? 19.979 38.551 -53.926 1.00 26.47 199 ASN A O 1
ATOM 1477 N N . VAL A 1 200 ? 19.791 36.339 -54.343 1.00 26.95 200 VAL A N 1
ATOM 1478 C CA . VAL A 1 200 ? 20.696 36.098 -55.508 1.00 26.95 200 VAL A CA 1
ATOM 1479 C C . VAL A 1 200 ? 22.206 35.819 -55.288 1.00 26.95 200 VAL A C 1
ATOM 1481 O O . VAL A 1 200 ? 23.014 36.706 -55.057 1.00 26.95 200 VAL A O 1
ATOM 1484 N N . ALA A 1 201 ? 22.548 34.541 -55.521 1.00 30.77 201 ALA A N 1
ATOM 1485 C CA . ALA A 1 201 ? 23.781 33.931 -56.059 1.00 30.77 201 ALA A CA 1
ATOM 1486 C C . ALA A 1 201 ? 25.184 34.522 -55.764 1.00 30.77 201 ALA A C 1
ATOM 1488 O O . ALA A 1 201 ? 25.610 35.511 -56.356 1.00 30.77 201 ALA A O 1
ATOM 1489 N N . GLY A 1 202 ? 25.990 33.737 -55.036 1.00 24.73 202 GLY A N 1
ATOM 1490 C CA . GLY A 1 202 ? 27.454 33.828 -55.023 1.00 24.73 202 GLY A CA 1
ATOM 1491 C C . GLY A 1 202 ? 28.102 32.692 -54.219 1.00 24.73 202 GLY A C 1
ATOM 1492 O O . GLY A 1 202 ? 27.894 32.597 -53.018 1.00 24.73 202 GLY A O 1
ATOM 1493 N N . VAL A 1 203 ? 28.898 31.841 -54.874 1.00 34.75 203 VAL A N 1
ATOM 1494 C CA . VAL A 1 203 ? 29.892 30.952 -54.226 1.00 34.75 203 VAL A CA 1
ATOM 1495 C C . VAL A 1 203 ? 31.114 31.833 -53.933 1.00 34.75 203 VAL A C 1
ATOM 1497 O O . VAL A 1 203 ? 31.562 32.477 -54.887 1.00 34.75 203 VAL A O 1
ATOM 1500 N N . PRO A 1 204 ? 31.642 31.957 -52.689 1.00 33.50 204 PRO A N 1
ATOM 1501 C CA . PRO A 1 204 ? 32.443 30.906 -52.013 1.00 33.50 204 PRO A CA 1
ATOM 1502 C C . PRO A 1 204 ? 32.387 31.020 -50.449 1.00 33.50 204 PRO A C 1
ATOM 1504 O O . PRO A 1 204 ? 31.451 31.646 -49.956 1.00 33.50 204 PRO A O 1
ATOM 1507 N N . PRO A 1 205 ? 33.367 30.556 -49.629 1.00 29.92 205 PRO A N 1
ATOM 1508 C CA . PRO A 1 205 ? 34.370 29.489 -49.769 1.00 29.92 205 PRO A CA 1
ATOM 1509 C C . PRO A 1 205 ? 34.226 28.366 -48.705 1.00 29.92 205 PRO A C 1
ATOM 1511 O O . PRO A 1 205 ? 33.422 28.436 -47.780 1.00 29.92 205 PRO A O 1
ATOM 1514 N N . VAL A 1 206 ? 35.077 27.337 -48.798 1.00 40.28 206 VAL A N 1
ATOM 1515 C CA . VAL A 1 206 ? 35.233 26.293 -47.768 1.00 40.28 206 VAL A CA 1
ATOM 1516 C C . VAL A 1 206 ? 36.063 26.819 -46.589 1.00 40.28 206 VAL A C 1
ATOM 1518 O O . VAL A 1 206 ? 37.288 26.866 -46.685 1.00 40.28 206 VAL A O 1
ATOM 1521 N N . SER A 1 207 ? 35.421 27.171 -45.471 1.00 28.61 207 SER A N 1
ATOM 1522 C CA . SER A 1 207 ? 36.086 27.333 -44.163 1.00 28.61 207 SER A CA 1
ATOM 1523 C C . SER A 1 207 ? 35.084 27.517 -43.016 1.00 28.61 207 SER A C 1
ATOM 1525 O O . SER A 1 207 ? 34.496 28.592 -42.902 1.00 28.61 207 SER A O 1
ATOM 1527 N N . ASN A 1 208 ? 34.915 26.483 -42.181 1.00 25.42 208 ASN A N 1
ATOM 1528 C CA . ASN A 1 208 ? 34.816 26.531 -40.706 1.00 25.42 208 ASN A CA 1
ATOM 1529 C C . ASN A 1 208 ? 34.199 25.226 -40.170 1.00 25.42 208 ASN A C 1
ATOM 1531 O O . ASN A 1 208 ? 32.990 25.136 -39.968 1.00 25.42 208 ASN A O 1
ATOM 1535 N N . LEU A 1 209 ? 35.045 24.233 -39.869 1.00 27.52 209 LEU A N 1
ATOM 1536 C CA . LEU A 1 209 ? 34.708 23.302 -38.790 1.00 27.52 209 LEU A CA 1
ATOM 1537 C C . LEU A 1 209 ? 34.735 24.097 -37.472 1.00 27.52 209 LEU A C 1
ATOM 1539 O O . LEU A 1 209 ? 35.670 24.883 -37.280 1.00 27.52 209 LEU A O 1
ATOM 1543 N N . PRO A 1 210 ? 33.800 23.873 -36.534 1.00 26.11 210 PRO A N 1
ATOM 1544 C CA . PRO A 1 210 ? 34.026 24.237 -35.145 1.00 26.11 210 PRO A CA 1
ATOM 1545 C C . PRO A 1 210 ? 35.251 23.464 -34.650 1.00 26.11 210 PRO A C 1
ATOM 1547 O O . PRO A 1 210 ? 35.306 22.238 -34.730 1.00 26.11 210 PRO A O 1
ATOM 1550 N N . SER A 1 211 ? 36.261 24.181 -34.170 1.00 23.47 211 SER A N 1
ATOM 1551 C CA . SER A 1 211 ? 37.462 23.583 -33.594 1.00 23.47 211 SER A CA 1
ATOM 1552 C C . SER A 1 211 ? 37.100 22.710 -32.391 1.00 23.47 211 SER A C 1
ATOM 1554 O O . SER A 1 211 ? 36.558 23.227 -31.413 1.00 23.47 211 SER A O 1
ATOM 1556 N N . ASN A 1 212 ? 37.437 21.417 -32.460 1.00 26.62 212 ASN A N 1
ATOM 1557 C CA . ASN A 1 212 ? 37.247 20.460 -31.371 1.00 26.62 212 ASN A CA 1
ATOM 1558 C C . ASN A 1 212 ? 37.728 21.026 -30.030 1.00 26.62 212 ASN A C 1
ATOM 1560 O O . ASN A 1 212 ? 38.913 21.322 -29.858 1.00 26.62 212 ASN A O 1
ATOM 1564 N N . GLY A 1 213 ? 36.821 21.064 -29.052 1.00 23.56 213 GLY A N 1
ATOM 1565 C CA . GLY A 1 213 ? 37.223 20.989 -27.655 1.00 23.56 213 GLY A CA 1
ATOM 1566 C C . GLY A 1 213 ? 37.955 19.666 -27.449 1.00 23.56 213 GLY A C 1
ATOM 1567 O O . GLY A 1 213 ? 37.425 18.601 -27.761 1.00 23.56 213 GLY A O 1
ATOM 1568 N N . SER A 1 214 ? 39.198 19.730 -26.984 1.00 27.38 214 SER A N 1
ATOM 1569 C CA . SER A 1 214 ? 40.049 18.560 -26.789 1.00 27.38 214 SER A CA 1
ATOM 1570 C C . SER A 1 214 ? 39.551 17.696 -25.626 1.00 27.38 214 SER A C 1
ATOM 1572 O O . SER A 1 214 ? 39.982 17.876 -24.486 1.00 27.38 214 SER A O 1
ATOM 1574 N N . ALA A 1 215 ? 38.670 16.743 -25.923 1.00 24.34 215 ALA A N 1
ATOM 1575 C CA . ALA A 1 215 ? 38.394 15.600 -25.063 1.00 24.34 215 ALA A CA 1
ATOM 1576 C C . ALA A 1 215 ? 39.457 14.520 -25.321 1.00 24.34 215 ALA A C 1
ATOM 1578 O O . ALA A 1 215 ? 39.371 13.749 -26.274 1.00 24.34 215 ALA A O 1
ATOM 1579 N N . SER A 1 216 ? 40.492 14.488 -24.482 1.00 25.08 216 SER A N 1
ATOM 1580 C CA . SER A 1 216 ? 41.480 13.406 -24.481 1.00 25.08 216 SER A CA 1
ATOM 1581 C C . SER A 1 216 ? 40.902 12.173 -23.781 1.00 25.08 216 SER A C 1
ATOM 1583 O O . SER A 1 216 ? 41.162 11.961 -22.597 1.00 25.08 216 SER A O 1
ATOM 1585 N N . THR A 1 217 ? 40.125 11.351 -24.490 1.00 27.97 217 THR A N 1
ATOM 1586 C CA . THR A 1 217 ? 39.728 10.024 -23.997 1.00 27.97 217 THR A CA 1
ATOM 1587 C C . THR A 1 217 ? 40.912 9.064 -24.078 1.00 27.97 217 THR A C 1
ATOM 1589 O O . THR A 1 217 ? 41.269 8.532 -25.130 1.00 27.97 217 THR A O 1
ATOM 1592 N N . SER A 1 218 ? 41.556 8.869 -22.929 1.00 25.84 218 SER A N 1
ATOM 1593 C CA . SER A 1 218 ? 42.568 7.837 -22.722 1.00 25.84 218 SER A CA 1
ATOM 1594 C C . SER A 1 218 ? 41.911 6.461 -22.819 1.00 25.84 218 SER A C 1
ATOM 1596 O O . SER A 1 218 ? 41.090 6.123 -21.976 1.00 25.84 218 SER A O 1
ATOM 1598 N N . ILE A 1 219 ? 42.286 5.654 -23.813 1.00 41.56 219 ILE A N 1
ATOM 1599 C CA . ILE A 1 219 ? 41.848 4.253 -23.892 1.00 41.56 219 ILE A CA 1
ATOM 1600 C C . ILE A 1 219 ? 42.581 3.471 -22.797 1.00 41.56 219 ILE A C 1
ATOM 1602 O O . ILE A 1 219 ? 43.807 3.352 -22.847 1.00 41.56 219 ILE A O 1
ATOM 1606 N N . GLY A 1 220 ? 41.845 2.946 -21.818 1.00 28.89 220 GLY A N 1
ATOM 1607 C CA . GLY A 1 220 ? 42.417 2.201 -20.701 1.00 28.89 220 GLY A CA 1
ATOM 1608 C C . GLY A 1 220 ? 41.389 1.300 -20.028 1.00 28.89 220 GLY A C 1
ATOM 1609 O O . GLY A 1 220 ? 40.580 1.798 -19.254 1.00 28.89 220 GLY A O 1
ATOM 1610 N N . ASN A 1 221 ? 41.516 -0.007 -20.293 1.00 31.91 221 ASN A N 1
ATOM 1611 C CA . ASN A 1 221 ? 40.681 -1.116 -19.810 1.00 31.91 221 ASN A CA 1
ATOM 1612 C C . ASN A 1 221 ? 39.182 -1.019 -20.151 1.00 31.91 221 ASN A C 1
ATOM 1614 O O . ASN A 1 221 ? 38.656 0.049 -20.441 1.00 31.91 221 ASN A O 1
ATOM 1618 N N . LEU A 1 222 ? 38.503 -2.168 -20.095 1.00 39.88 222 LEU A N 1
ATOM 1619 C CA . LEU A 1 222 ? 37.052 -2.214 -19.947 1.00 39.88 222 LEU A CA 1
ATOM 1620 C C . LEU A 1 222 ? 36.713 -1.609 -18.579 1.00 39.88 222 LEU A C 1
ATOM 1622 O O . LEU A 1 222 ? 36.993 -2.223 -17.5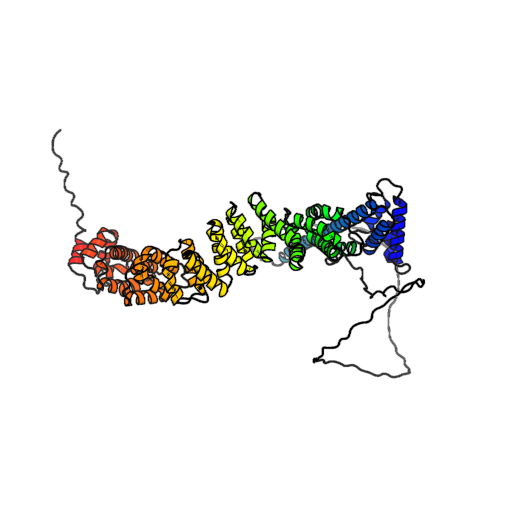47 1.00 39.88 222 LEU A O 1
ATOM 1626 N N . ASN A 1 223 ? 36.175 -0.393 -18.562 1.00 42.34 223 ASN A N 1
ATOM 1627 C CA . ASN A 1 223 ? 35.630 0.204 -17.348 1.00 42.34 223 ASN A CA 1
ATOM 1628 C C . ASN A 1 223 ? 34.137 -0.134 -17.291 1.00 42.34 223 ASN A C 1
ATOM 1630 O O . ASN A 1 223 ? 33.447 -0.004 -18.299 1.00 42.34 223 ASN A O 1
ATOM 1634 N N . GLU A 1 224 ? 33.623 -0.538 -16.126 1.00 48.59 224 GLU A N 1
ATOM 1635 C CA . GLU A 1 224 ? 32.206 -0.928 -15.971 1.00 48.59 224 GLU A CA 1
ATOM 1636 C C . GLU A 1 224 ? 31.220 0.217 -16.311 1.00 48.59 224 GLU A C 1
ATOM 1638 O O . GLU A 1 224 ? 30.049 -0.042 -16.600 1.00 48.59 224 GLU A O 1
ATOM 1643 N N . ASP A 1 225 ? 31.718 1.461 -16.331 1.00 49.31 225 ASP A N 1
ATOM 1644 C CA . ASP A 1 225 ? 31.000 2.701 -16.648 1.00 49.31 225 ASP A CA 1
ATOM 1645 C C . ASP A 1 225 ? 30.923 3.044 -18.158 1.00 49.31 225 ASP A C 1
ATOM 1647 O O . ASP A 1 225 ? 30.141 3.920 -18.537 1.00 49.31 225 ASP A O 1
ATOM 1651 N N . ASP A 1 226 ? 31.700 2.394 -19.037 1.00 64.25 226 ASP A N 1
ATOM 1652 C CA . ASP A 1 226 ? 31.704 2.710 -20.476 1.00 64.25 226 ASP A CA 1
ATOM 1653 C C . ASP A 1 226 ? 30.447 2.138 -21.174 1.00 64.25 226 ASP A C 1
ATOM 1655 O O . ASP A 1 226 ? 30.248 0.923 -21.262 1.00 64.25 226 ASP A O 1
ATOM 1659 N N . ASN A 1 227 ? 29.589 3.003 -21.730 1.00 76.38 227 ASN A N 1
ATOM 1660 C CA . ASN A 1 227 ? 28.372 2.586 -22.439 1.00 76.38 227 ASN A CA 1
ATOM 1661 C C . ASN A 1 227 ? 28.580 2.539 -23.964 1.00 76.38 227 ASN A C 1
ATOM 1663 O O . ASN A 1 227 ? 28.044 3.358 -24.714 1.00 76.38 227 ASN A O 1
ATOM 1667 N N . TYR A 1 228 ? 29.323 1.531 -24.432 1.00 87.25 228 TYR A N 1
ATOM 1668 C CA . TYR A 1 228 ? 29.651 1.352 -25.854 1.00 87.25 228 TYR A CA 1
ATOM 1669 C C . TYR A 1 228 ? 28.423 1.267 -26.784 1.00 87.25 228 TYR A C 1
ATOM 1671 O O . TYR A 1 228 ? 28.521 1.628 -27.956 1.00 87.25 228 TYR A O 1
ATOM 1679 N N . LEU A 1 229 ? 27.259 0.826 -26.281 1.00 89.31 229 LEU A N 1
ATOM 1680 C CA . LEU A 1 229 ? 25.995 0.826 -27.032 1.00 89.31 229 LEU A CA 1
ATOM 1681 C C . LEU A 1 229 ? 25.518 2.252 -27.326 1.00 89.31 229 LEU A C 1
ATOM 1683 O O . LEU A 1 229 ? 25.170 2.566 -28.462 1.00 89.31 229 LEU A O 1
ATOM 1687 N N . MET A 1 230 ? 25.522 3.113 -26.305 1.00 87.69 230 MET A N 1
ATOM 1688 C CA . MET A 1 230 ? 25.137 4.522 -26.406 1.00 87.69 230 MET A CA 1
ATOM 1689 C C . MET A 1 230 ? 26.109 5.294 -27.303 1.00 87.69 230 MET A C 1
ATOM 1691 O O . MET A 1 230 ? 25.662 6.017 -28.192 1.00 87.69 230 MET A O 1
ATOM 1695 N N . ASP A 1 231 ? 27.417 5.079 -27.136 1.00 89.75 231 ASP A N 1
ATOM 1696 C CA . ASP A 1 231 ? 28.453 5.717 -27.960 1.00 89.75 231 ASP A CA 1
ATOM 1697 C C . ASP A 1 231 ? 28.400 5.285 -29.435 1.00 89.75 231 ASP A C 1
ATOM 1699 O O . ASP A 1 231 ? 28.745 6.073 -30.316 1.00 89.75 231 ASP A O 1
ATOM 1703 N N . PHE A 1 232 ? 27.951 4.056 -29.724 1.00 92.88 232 PHE A N 1
ATOM 1704 C CA . PHE A 1 232 ? 27.765 3.579 -31.096 1.00 92.88 232 PHE A CA 1
ATOM 1705 C C . PHE A 1 232 ? 26.524 4.175 -31.769 1.00 92.88 232 PHE A C 1
ATOM 1707 O O . PHE A 1 232 ? 26.613 4.596 -32.920 1.00 92.88 232 PHE A O 1
ATOM 1714 N N . ILE A 1 233 ? 25.368 4.207 -31.093 1.00 92.75 233 ILE A N 1
ATOM 1715 C CA . ILE A 1 233 ? 24.110 4.614 -31.747 1.00 92.75 233 ILE A CA 1
ATOM 1716 C C . ILE A 1 233 ? 23.870 6.124 -31.739 1.00 92.75 233 ILE A C 1
ATOM 1718 O O . ILE A 1 233 ? 23.262 6.639 -32.672 1.00 92.75 233 ILE A O 1
ATOM 1722 N N . LYS A 1 234 ? 24.337 6.850 -30.714 1.00 89.50 234 LYS A N 1
ATOM 1723 C CA . LYS A 1 234 ? 24.083 8.293 -30.556 1.00 89.50 234 LYS A CA 1
ATOM 1724 C C . LYS A 1 234 ? 24.570 9.159 -31.735 1.00 89.50 234 LYS A C 1
ATOM 1726 O O . LYS A 1 234 ? 23.901 10.153 -32.009 1.00 89.50 234 LYS A O 1
ATOM 1731 N N . PRO A 1 235 ? 25.670 8.827 -32.443 1.00 91.44 235 PRO A N 1
ATOM 1732 C CA . PRO A 1 235 ? 26.090 9.563 -33.638 1.00 91.44 235 PRO A CA 1
ATOM 1733 C C . PRO A 1 235 ? 25.322 9.222 -34.928 1.00 91.44 235 PRO A C 1
ATOM 1735 O O . PRO A 1 235 ? 25.502 9.926 -35.915 1.00 91.44 235 PRO A O 1
ATOM 1738 N N . LEU A 1 236 ? 24.518 8.150 -34.971 1.00 91.00 236 LEU A N 1
ATOM 1739 C CA . LEU A 1 236 ? 23.929 7.654 -36.223 1.00 91.00 236 LEU A CA 1
ATOM 1740 C C . LEU A 1 236 ? 22.749 8.518 -36.701 1.00 91.00 236 LEU A C 1
ATOM 1742 O O . LEU A 1 236 ? 21.774 8.709 -35.975 1.00 91.00 236 LEU A O 1
ATOM 1746 N N . ASP A 1 237 ? 22.756 8.927 -37.971 1.00 86.25 237 ASP A N 1
ATOM 1747 C CA . ASP A 1 237 ? 21.646 9.688 -38.572 1.00 86.25 237 ASP A CA 1
ATOM 1748 C C . ASP A 1 237 ? 20.292 8.945 -38.528 1.00 86.25 237 ASP A C 1
ATOM 1750 O O . ASP A 1 237 ? 19.236 9.578 -38.467 1.00 86.25 237 ASP A O 1
ATOM 1754 N N . PHE A 1 238 ? 20.297 7.605 -38.563 1.00 89.62 238 PHE A N 1
ATOM 1755 C CA . PHE A 1 238 ? 19.081 6.787 -38.598 1.00 89.62 238 PHE A CA 1
ATOM 1756 C C . PHE A 1 238 ? 19.255 5.425 -37.910 1.00 89.62 238 PHE A C 1
ATOM 1758 O O . PHE A 1 238 ? 20.046 4.595 -38.350 1.00 89.62 238 PHE A O 1
ATOM 1765 N N . LEU A 1 239 ? 18.456 5.143 -36.877 1.00 92.94 239 LEU A N 1
ATOM 1766 C CA . LEU A 1 239 ? 18.404 3.822 -36.244 1.00 92.94 239 LEU A CA 1
ATOM 1767 C C . LEU A 1 239 ? 17.327 2.933 -36.912 1.00 92.94 239 LEU A C 1
ATOM 1769 O O . LEU A 1 239 ? 16.166 3.350 -36.974 1.00 92.94 239 LEU A O 1
ATOM 1773 N N . PRO A 1 240 ? 17.662 1.714 -37.393 1.00 93.12 240 PRO A N 1
ATOM 1774 C CA . PRO A 1 240 ? 16.723 0.821 -38.079 1.00 93.12 240 PRO A CA 1
ATOM 1775 C C . PRO A 1 240 ? 15.432 0.543 -37.304 1.00 93.12 240 PRO A C 1
ATOM 1777 O O . PRO A 1 240 ? 15.471 0.166 -36.131 1.00 93.12 240 PRO A O 1
ATOM 1780 N N . LEU A 1 241 ? 14.280 0.635 -37.979 1.00 91.00 241 LEU A N 1
ATOM 1781 C CA . LEU A 1 241 ? 12.974 0.379 -37.355 1.00 91.00 241 LEU A CA 1
ATOM 1782 C C . LEU A 1 241 ? 12.850 -1.064 -36.840 1.00 91.00 241 LEU A C 1
ATOM 1784 O O . LEU A 1 241 ? 12.222 -1.332 -35.816 1.00 91.00 241 LEU A O 1
ATOM 1788 N N . GLU A 1 242 ? 13.511 -1.984 -37.535 1.00 92.94 242 GLU A N 1
ATOM 1789 C CA . GLU A 1 242 ? 13.579 -3.405 -37.228 1.00 92.94 242 GLU A CA 1
ATOM 1790 C C . GLU A 1 242 ? 14.326 -3.684 -35.909 1.00 92.94 242 GLU A C 1
ATOM 1792 O O . GLU A 1 242 ? 14.115 -4.740 -35.302 1.00 92.94 242 GLU A O 1
ATOM 1797 N N . LEU A 1 243 ? 15.164 -2.752 -35.427 1.00 93.31 243 LEU A N 1
ATOM 1798 C CA . LEU A 1 243 ? 15.809 -2.863 -34.116 1.00 93.31 243 LEU A CA 1
ATOM 1799 C C . LEU A 1 243 ? 14.785 -2.705 -32.986 1.00 93.31 243 LEU A C 1
ATOM 1801 O O . LEU A 1 243 ? 14.786 -3.523 -32.069 1.00 93.31 243 LEU A O 1
ATOM 1805 N N . TYR A 1 244 ? 13.863 -1.734 -33.073 1.00 93.81 244 TYR A N 1
ATOM 1806 C CA . TYR A 1 244 ? 12.822 -1.537 -32.052 1.00 93.81 244 TYR A CA 1
ATOM 1807 C C . TYR A 1 244 ? 11.940 -2.779 -31.894 1.00 93.81 244 TYR A C 1
ATOM 1809 O O . TYR A 1 244 ? 11.625 -3.162 -30.766 1.00 93.81 244 TYR A O 1
ATOM 1817 N N . SER A 1 245 ? 11.588 -3.455 -32.995 1.00 92.25 245 SER A N 1
ATOM 1818 C CA . SER A 1 245 ? 10.840 -4.720 -32.937 1.00 92.25 245 SER A CA 1
ATOM 1819 C C . SER A 1 245 ? 11.632 -5.876 -32.315 1.00 92.25 245 SER A C 1
ATOM 1821 O O . SER A 1 245 ? 11.029 -6.794 -31.774 1.00 92.25 245 SER A O 1
ATOM 1823 N N . GLN A 1 246 ? 12.968 -5.826 -32.353 1.00 93.25 246 GLN A N 1
ATOM 1824 C CA . GLN A 1 246 ? 13.847 -6.843 -31.765 1.00 93.25 246 GLN A CA 1
ATOM 1825 C C . GLN A 1 246 ? 14.206 -6.566 -30.296 1.00 93.25 246 GLN A C 1
ATOM 1827 O O . GLN A 1 246 ? 14.768 -7.443 -29.645 1.00 93.25 246 GLN A O 1
ATOM 1832 N N . LEU A 1 247 ? 13.869 -5.394 -29.736 1.00 94.12 247 LEU A N 1
ATOM 1833 C CA . LEU A 1 247 ? 14.161 -5.074 -28.328 1.00 94.12 247 LEU A CA 1
ATOM 1834 C C . LEU A 1 247 ? 13.510 -6.057 -27.351 1.00 94.12 247 LEU A C 1
ATOM 1836 O O . LEU A 1 247 ? 14.111 -6.368 -26.326 1.00 94.12 247 LEU A O 1
ATOM 1840 N N . TYR A 1 248 ? 12.325 -6.578 -27.685 1.00 93.56 248 TYR A N 1
ATOM 1841 C CA . TYR A 1 248 ? 11.657 -7.604 -26.884 1.00 93.56 248 TYR A CA 1
ATOM 1842 C C . TYR A 1 248 ? 12.550 -8.846 -26.737 1.00 93.56 248 TYR A C 1
ATOM 1844 O O . TYR A 1 248 ? 12.913 -9.231 -25.624 1.00 93.56 248 TYR A O 1
ATOM 1852 N N . ASP A 1 249 ? 12.997 -9.409 -27.861 1.00 93.25 249 ASP A N 1
ATOM 1853 C CA . ASP A 1 249 ? 13.855 -10.595 -27.886 1.00 93.25 249 ASP A CA 1
ATOM 1854 C C . ASP A 1 249 ? 15.244 -10.311 -27.296 1.00 93.25 249 ASP A C 1
ATOM 1856 O O . ASP A 1 249 ? 15.815 -11.154 -26.607 1.00 93.25 249 ASP A O 1
ATOM 1860 N N . LEU A 1 250 ? 15.806 -9.120 -27.522 1.00 91.69 250 LEU A N 1
ATOM 1861 C CA . LEU A 1 250 ? 17.111 -8.734 -26.977 1.00 91.69 250 LEU A CA 1
ATOM 1862 C C . LEU A 1 250 ? 17.085 -8.641 -25.448 1.00 91.69 250 LEU A C 1
ATOM 1864 O O . LEU A 1 250 ? 17.944 -9.228 -24.793 1.00 91.69 250 LEU A O 1
ATOM 1868 N N . CYS A 1 251 ? 16.087 -7.974 -24.864 1.00 93.12 251 CYS A N 1
ATOM 1869 C CA . CYS A 1 251 ? 15.943 -7.913 -23.410 1.00 93.12 251 CYS A CA 1
ATOM 1870 C C . CYS A 1 251 ? 15.527 -9.263 -22.799 1.00 93.12 251 CYS A C 1
ATOM 1872 O O . CYS A 1 251 ? 15.884 -9.534 -21.654 1.00 93.12 251 CYS A O 1
ATOM 1874 N N . SER A 1 252 ? 14.837 -10.123 -23.557 1.00 92.62 252 SER A N 1
ATOM 1875 C CA . SER A 1 252 ? 14.533 -11.505 -23.154 1.00 92.62 252 SER A CA 1
ATOM 1876 C C . SER A 1 252 ? 15.796 -12.364 -23.052 1.00 92.62 252 SER A C 1
ATOM 1878 O O . SER A 1 252 ? 15.977 -13.087 -22.076 1.00 92.62 252 SER A O 1
ATOM 1880 N N . ASN A 1 253 ? 16.680 -12.270 -24.052 1.00 91.81 253 ASN A N 1
ATOM 1881 C CA . ASN A 1 253 ? 17.916 -13.051 -24.126 1.00 91.81 253 ASN A CA 1
ATOM 1882 C C . ASN A 1 253 ? 19.026 -12.509 -23.207 1.00 91.81 253 ASN A C 1
ATOM 1884 O O . ASN A 1 253 ? 19.832 -13.294 -22.713 1.00 91.81 253 ASN A O 1
ATOM 1888 N N . TYR A 1 254 ? 19.044 -11.199 -22.929 1.00 89.81 254 TYR A N 1
ATOM 1889 C CA . TYR A 1 254 ? 20.046 -10.550 -22.071 1.00 89.81 254 TYR A CA 1
ATOM 1890 C C . TYR A 1 254 ? 19.400 -9.711 -20.944 1.00 89.81 254 TYR A C 1
ATOM 1892 O O . TYR A 1 254 ? 19.529 -8.481 -20.934 1.00 89.81 254 TYR A O 1
ATOM 1900 N N . PRO A 1 255 ? 18.718 -10.334 -19.956 1.00 88.38 255 PRO A N 1
ATOM 1901 C CA . PRO A 1 255 ? 17.935 -9.602 -18.956 1.00 88.38 255 PRO A CA 1
ATOM 1902 C C . PRO A 1 255 ? 18.754 -8.629 -18.104 1.00 88.38 255 PRO A C 1
ATOM 1904 O O . PRO A 1 255 ? 18.262 -7.545 -17.794 1.00 88.38 255 PRO A O 1
ATOM 1907 N N . THR A 1 256 ? 20.004 -8.966 -17.761 1.00 88.06 256 THR A N 1
ATOM 1908 C CA . THR A 1 256 ? 20.886 -8.086 -16.968 1.00 88.06 256 THR A CA 1
ATOM 1909 C C . THR A 1 256 ? 21.247 -6.799 -17.708 1.00 88.06 256 THR A C 1
ATOM 1911 O O . THR A 1 256 ? 21.343 -5.747 -17.083 1.00 88.06 256 THR A O 1
ATOM 1914 N N . GLN A 1 257 ? 21.353 -6.855 -19.040 1.00 87.62 257 GLN A N 1
ATOM 1915 C CA . GLN A 1 257 ? 21.715 -5.712 -19.881 1.00 87.62 257 GLN A CA 1
ATOM 1916 C C . GLN A 1 257 ? 20.517 -4.905 -20.385 1.00 87.62 257 GLN A C 1
ATOM 1918 O O . GLN A 1 257 ? 20.703 -3.858 -21.004 1.00 87.62 257 GLN A O 1
ATOM 1923 N N . SER A 1 258 ? 19.285 -5.326 -20.076 1.00 91.38 258 SER A N 1
ATOM 1924 C CA . SER A 1 258 ? 18.065 -4.608 -20.473 1.00 91.38 258 SER A CA 1
ATOM 1925 C C . SER A 1 258 ? 18.077 -3.123 -20.074 1.00 91.38 258 SER A C 1
ATOM 1927 O O . SER A 1 258 ? 17.645 -2.291 -20.865 1.00 91.38 258 SER A O 1
ATOM 1929 N N . ASN A 1 259 ? 18.658 -2.759 -18.924 1.00 90.38 259 ASN A N 1
ATOM 1930 C CA . ASN A 1 259 ? 18.800 -1.358 -18.511 1.00 90.38 259 ASN A CA 1
ATOM 1931 C C . ASN A 1 259 ? 19.698 -0.551 -19.473 1.00 90.38 259 ASN A C 1
ATOM 1933 O O . ASN A 1 259 ? 19.294 0.491 -19.985 1.00 90.38 259 ASN A O 1
ATOM 1937 N N . LYS A 1 260 ? 20.902 -1.061 -19.781 1.00 89.19 260 LYS A N 1
ATOM 1938 C CA . LYS A 1 260 ? 21.847 -0.409 -20.704 1.00 89.19 260 LYS A CA 1
ATOM 1939 C C . LYS A 1 260 ? 21.276 -0.306 -22.122 1.00 89.19 260 LYS A C 1
ATOM 1941 O O . LYS A 1 260 ? 21.335 0.768 -22.717 1.00 89.19 260 LYS A O 1
ATOM 1946 N N . ILE A 1 261 ? 20.668 -1.390 -22.620 1.00 92.25 261 ILE A N 1
ATOM 1947 C CA . ILE A 1 261 ? 19.997 -1.452 -23.930 1.00 92.25 261 ILE A CA 1
ATOM 1948 C C . ILE A 1 261 ? 18.933 -0.356 -24.037 1.00 92.25 261 ILE A C 1
ATOM 1950 O O . ILE A 1 261 ? 18.962 0.450 -24.967 1.00 92.25 261 ILE A O 1
ATOM 1954 N N . LEU A 1 262 ? 17.996 -0.311 -23.086 1.00 93.50 262 LEU A N 1
ATOM 1955 C CA . LEU A 1 262 ? 16.855 0.596 -23.169 1.00 93.50 262 LEU A CA 1
ATOM 1956 C C . LEU A 1 262 ? 17.251 2.054 -22.905 1.00 93.50 262 LEU A C 1
ATOM 1958 O O . LEU A 1 262 ? 16.718 2.937 -23.572 1.00 93.50 262 LEU A O 1
ATOM 1962 N N . ASN A 1 263 ? 18.218 2.324 -22.021 1.00 91.81 263 ASN A N 1
ATOM 1963 C CA . ASN A 1 263 ? 18.727 3.684 -21.805 1.00 91.81 263 ASN A CA 1
ATOM 1964 C C . ASN A 1 263 ? 19.492 4.228 -23.014 1.00 91.81 263 ASN A C 1
ATOM 1966 O O . ASN A 1 263 ? 19.302 5.391 -23.365 1.00 91.81 263 ASN A O 1
ATOM 1970 N N . ALA A 1 264 ? 20.314 3.405 -23.675 1.00 91.31 264 ALA A N 1
ATOM 1971 C CA . ALA A 1 264 ? 21.002 3.813 -24.896 1.00 91.31 264 ALA A CA 1
ATOM 1972 C C . ALA A 1 264 ? 19.983 4.220 -25.974 1.00 91.31 264 ALA A C 1
ATOM 1974 O O . ALA A 1 264 ? 20.051 5.326 -26.512 1.00 91.31 264 ALA A O 1
ATOM 1975 N N . VAL A 1 265 ? 18.997 3.356 -26.249 1.00 92.94 265 VAL A N 1
ATOM 1976 C CA . VAL A 1 265 ? 17.948 3.641 -27.243 1.00 92.94 265 VAL A CA 1
ATOM 1977 C C . VAL A 1 265 ? 17.096 4.848 -26.831 1.00 92.94 265 VAL A C 1
ATOM 1979 O O . VAL A 1 265 ? 16.736 5.659 -27.680 1.00 92.94 265 VAL A O 1
ATOM 1982 N N . ASN A 1 266 ? 16.822 5.029 -25.538 1.00 92.19 266 ASN A N 1
ATOM 1983 C CA . ASN A 1 266 ? 16.082 6.186 -25.045 1.00 92.19 266 ASN A CA 1
ATOM 1984 C C . ASN A 1 266 ? 16.818 7.524 -25.265 1.00 92.19 266 ASN A C 1
ATOM 1986 O O . ASN A 1 266 ? 16.196 8.506 -25.676 1.00 92.19 266 ASN A O 1
ATOM 1990 N N . GLU A 1 267 ? 18.131 7.575 -25.027 1.00 89.88 267 GLU A N 1
ATOM 1991 C CA . GLU A 1 267 ? 18.946 8.760 -25.334 1.00 89.88 267 GLU A CA 1
ATOM 1992 C C . GLU A 1 267 ? 18.876 9.090 -26.832 1.00 89.88 267 GLU A C 1
ATOM 1994 O O . GLU A 1 267 ? 18.663 10.243 -27.204 1.00 89.88 267 GLU A O 1
ATOM 1999 N N . TYR A 1 268 ? 19.002 8.074 -27.694 1.00 90.75 268 TYR A N 1
ATOM 2000 C CA . TYR A 1 268 ? 18.889 8.245 -29.143 1.00 90.75 268 TYR A CA 1
ATOM 2001 C C . TYR A 1 268 ? 17.532 8.843 -29.544 1.00 90.75 268 TYR A C 1
ATOM 2003 O O . TYR A 1 268 ? 17.457 9.865 -30.227 1.00 90.75 268 TYR A O 1
ATOM 2011 N N . VAL A 1 269 ? 16.446 8.238 -29.057 1.00 90.69 269 VAL A N 1
ATOM 2012 C CA . VAL A 1 269 ? 15.065 8.665 -29.327 1.00 90.69 269 VAL A CA 1
ATOM 2013 C C . VAL A 1 269 ? 14.794 10.085 -28.820 1.00 90.69 269 VAL A C 1
ATOM 2015 O O . VAL A 1 269 ? 14.059 10.827 -29.470 1.00 90.69 269 VAL A O 1
ATOM 2018 N N . SER A 1 270 ? 15.447 10.512 -27.736 1.00 86.75 270 SER A N 1
ATOM 2019 C CA . SER A 1 270 ? 15.348 11.886 -27.218 1.00 86.75 270 SER A CA 1
ATOM 2020 C C . SER A 1 270 ? 15.866 12.945 -28.208 1.00 86.75 270 SER A C 1
ATOM 2022 O O . SER A 1 270 ? 15.426 14.093 -28.159 1.00 86.75 270 SER A O 1
ATOM 2024 N N . GLY A 1 271 ? 16.761 12.570 -29.131 1.00 85.56 271 GLY A N 1
ATOM 2025 C CA . GLY A 1 271 ? 17.190 13.405 -30.261 1.00 85.56 271 GLY A CA 1
ATOM 2026 C C . GLY A 1 271 ? 16.389 13.197 -31.556 1.00 85.56 271 GLY A C 1
ATOM 2027 O O . GLY A 1 271 ? 16.499 14.012 -32.471 1.00 85.56 271 GLY A O 1
ATOM 2028 N N . ALA A 1 272 ? 15.574 12.140 -31.645 1.00 87.31 272 ALA A N 1
ATOM 2029 C CA . ALA A 1 272 ? 14.929 11.679 -32.876 1.00 87.31 272 ALA A CA 1
ATOM 2030 C C . ALA A 1 272 ? 13.411 11.419 -32.693 1.00 87.31 272 ALA A C 1
ATOM 2032 O O . ALA A 1 272 ? 12.984 10.260 -32.651 1.00 87.31 272 ALA A O 1
ATOM 2033 N N . PRO A 1 273 ? 12.556 12.468 -32.671 1.00 83.31 273 PRO A N 1
ATOM 2034 C CA . PRO A 1 273 ? 11.121 12.340 -32.378 1.00 83.31 273 PRO A CA 1
ATOM 2035 C C . PRO A 1 273 ? 10.352 11.369 -33.288 1.00 83.31 273 PRO A C 1
ATOM 2037 O O . PRO A 1 273 ? 9.411 10.720 -32.844 1.00 83.31 273 PRO A O 1
ATOM 2040 N N . ALA A 1 274 ? 10.775 11.205 -34.547 1.00 85.62 274 ALA A N 1
ATOM 2041 C CA . ALA A 1 274 ? 10.168 10.252 -35.483 1.00 85.62 274 ALA A CA 1
ATOM 2042 C C . ALA A 1 274 ? 10.299 8.778 -35.039 1.00 85.62 274 ALA A C 1
ATOM 2044 O O . ALA A 1 274 ? 9.515 7.936 -35.468 1.00 85.62 274 ALA A O 1
ATOM 2045 N N . SER A 1 275 ? 11.266 8.465 -34.169 1.00 88.00 275 SER A N 1
ATOM 2046 C CA . SER A 1 275 ? 11.450 7.127 -33.593 1.00 88.00 275 SER A CA 1
ATOM 2047 C C . SER A 1 275 ? 10.654 6.898 -32.301 1.00 88.00 275 SER A C 1
ATOM 2049 O O . SER A 1 275 ? 10.545 5.758 -31.844 1.00 88.00 275 SER A O 1
ATOM 2051 N N . GLN A 1 276 ? 10.082 7.952 -31.707 1.00 88.94 276 GLN A N 1
ATOM 2052 C CA . GLN A 1 276 ? 9.462 7.903 -30.380 1.00 88.94 276 GLN A CA 1
ATOM 2053 C C . GLN A 1 276 ? 8.261 6.951 -30.319 1.00 88.94 276 GLN A C 1
ATOM 2055 O O . GLN A 1 276 ? 8.153 6.172 -29.376 1.00 88.94 276 GLN A O 1
ATOM 2060 N N . GLU A 1 277 ? 7.397 6.954 -31.338 1.00 90.31 277 GLU A N 1
ATOM 2061 C CA . GLU A 1 277 ? 6.224 6.068 -31.418 1.00 90.31 277 GLU A CA 1
ATOM 2062 C C . GLU A 1 277 ? 6.627 4.581 -31.466 1.00 90.31 277 GLU A C 1
ATOM 2064 O O . GLU A 1 277 ? 6.032 3.739 -30.789 1.00 90.31 277 GLU A O 1
ATOM 2069 N N . PHE A 1 278 ? 7.670 4.253 -32.237 1.00 91.12 278 PHE A N 1
ATOM 2070 C CA . PHE A 1 278 ? 8.176 2.886 -32.381 1.00 91.12 278 PHE A CA 1
ATOM 2071 C C . PHE A 1 278 ? 8.827 2.390 -31.090 1.00 91.12 278 PHE A C 1
ATOM 2073 O O . PHE A 1 278 ? 8.520 1.287 -30.636 1.00 91.12 278 PHE A O 1
ATOM 2080 N N . PHE A 1 279 ? 9.668 3.219 -30.463 1.00 93.62 279 PHE A N 1
ATOM 2081 C CA . PHE A 1 279 ? 10.283 2.872 -29.186 1.00 93.62 279 PHE A CA 1
ATOM 2082 C C . PHE A 1 279 ? 9.247 2.749 -28.067 1.00 93.62 279 PHE A C 1
ATOM 2084 O O . PHE A 1 279 ? 9.287 1.769 -27.329 1.00 93.62 279 PHE A O 1
ATOM 2091 N N . LEU A 1 280 ? 8.277 3.668 -27.977 1.00 92.88 280 LEU A N 1
ATOM 2092 C CA . LEU A 1 280 ? 7.224 3.610 -26.962 1.00 92.88 280 LEU A CA 1
ATOM 2093 C C . LEU A 1 280 ? 6.398 2.322 -27.070 1.00 92.88 280 LEU A C 1
ATOM 2095 O O . LEU A 1 280 ? 6.160 1.677 -26.053 1.00 92.88 280 LEU A O 1
ATOM 2099 N N . ARG A 1 281 ? 6.004 1.900 -28.280 1.00 92.62 281 ARG A N 1
ATOM 2100 C CA . ARG A 1 281 ? 5.292 0.622 -28.475 1.00 92.62 281 ARG A CA 1
ATOM 2101 C C . ARG A 1 281 ? 6.096 -0.575 -27.967 1.00 92.62 281 ARG A C 1
ATOM 2103 O O . ARG A 1 281 ? 5.546 -1.415 -27.254 1.00 92.62 281 ARG A O 1
ATOM 2110 N N . SER A 1 282 ? 7.387 -0.637 -28.292 1.00 93.44 282 SER A N 1
ATOM 2111 C CA . SER A 1 282 ? 8.281 -1.697 -27.809 1.00 93.44 282 SER A CA 1
ATOM 2112 C C . SER A 1 282 ? 8.474 -1.646 -26.290 1.00 93.44 282 SER A C 1
ATOM 2114 O O . SER A 1 282 ? 8.461 -2.680 -25.626 1.00 93.44 282 SER A O 1
ATOM 2116 N N . LEU A 1 283 ? 8.600 -0.444 -25.725 1.00 94.19 283 LEU A N 1
ATOM 2117 C CA . LEU A 1 283 ? 8.783 -0.214 -24.295 1.00 94.19 283 LEU A CA 1
ATOM 2118 C C . LEU A 1 283 ? 7.533 -0.599 -23.488 1.00 94.19 283 LEU A C 1
ATOM 2120 O O . LEU A 1 283 ? 7.651 -1.273 -22.468 1.00 94.19 283 LEU A O 1
ATOM 2124 N N . LEU A 1 284 ? 6.334 -0.260 -23.973 1.00 94.25 284 LEU A N 1
ATOM 2125 C CA . LEU A 1 284 ? 5.065 -0.671 -23.365 1.00 94.25 284 LEU A CA 1
ATOM 2126 C C . LEU A 1 284 ? 4.892 -2.198 -23.381 1.00 94.25 284 LEU A C 1
ATOM 2128 O O . LEU A 1 284 ? 4.443 -2.765 -22.386 1.00 94.25 284 LEU A O 1
ATOM 2132 N N . ALA A 1 285 ? 5.302 -2.884 -24.455 1.00 93.31 285 ALA A N 1
ATOM 2133 C CA . ALA A 1 285 ? 5.326 -4.349 -24.487 1.00 93.31 285 ALA A CA 1
ATOM 2134 C C . ALA A 1 285 ? 6.307 -4.936 -23.449 1.00 93.31 285 ALA A C 1
ATOM 2136 O O . ALA A 1 285 ? 5.972 -5.892 -22.749 1.00 93.31 285 ALA A O 1
ATOM 2137 N N . LEU A 1 286 ? 7.487 -4.327 -23.290 1.00 94.06 286 LEU A N 1
ATOM 2138 C CA . LEU A 1 286 ? 8.482 -4.714 -22.283 1.00 94.06 286 LEU A CA 1
ATOM 2139 C C . LEU A 1 286 ? 8.019 -4.455 -20.838 1.00 94.06 286 LEU A C 1
ATOM 2141 O O . LEU A 1 286 ? 8.349 -5.240 -19.954 1.00 94.06 286 LEU A O 1
ATOM 2145 N N . CYS A 1 287 ? 7.198 -3.432 -20.578 1.00 93.62 287 CYS A N 1
ATOM 2146 C CA . CYS A 1 287 ? 6.599 -3.188 -19.255 1.00 93.62 287 CYS A CA 1
ATOM 2147 C C . CYS A 1 287 ? 5.654 -4.299 -18.766 1.00 93.62 287 CYS A C 1
ATOM 2149 O O . CYS A 1 287 ? 5.226 -4.267 -17.614 1.00 93.62 287 CYS A O 1
ATOM 2151 N N . VAL A 1 288 ? 5.301 -5.255 -19.626 1.00 91.94 288 VAL A N 1
ATOM 2152 C CA . VAL A 1 288 ? 4.397 -6.373 -19.317 1.00 91.94 288 VAL A CA 1
ATOM 2153 C C . VAL A 1 288 ? 5.125 -7.727 -19.447 1.00 91.94 288 VAL A C 1
ATOM 2155 O O . VAL A 1 288 ? 4.509 -8.786 -19.386 1.00 91.94 288 VAL A O 1
ATOM 2158 N N . HIS A 1 289 ? 6.454 -7.700 -19.587 1.00 92.38 289 HIS A N 1
ATOM 2159 C CA . HIS A 1 289 ? 7.299 -8.880 -19.754 1.00 92.38 289 HIS A CA 1
ATOM 2160 C C . HIS A 1 289 ? 7.274 -9.821 -18.532 1.00 92.38 289 HIS A C 1
ATOM 2162 O O . HIS A 1 289 ? 7.179 -9.367 -17.391 1.00 92.38 289 HIS A O 1
ATOM 2168 N N . ASP A 1 290 ? 7.427 -11.132 -18.751 1.00 88.38 290 ASP A N 1
ATOM 2169 C CA . ASP A 1 290 ? 7.387 -12.145 -17.679 1.00 88.38 290 ASP A CA 1
ATOM 2170 C C . ASP A 1 290 ? 8.558 -12.035 -16.684 1.00 88.38 290 ASP A C 1
ATOM 2172 O O . ASP A 1 290 ? 8.412 -12.358 -15.504 1.00 88.38 290 ASP A O 1
ATOM 2176 N N . LEU A 1 291 ? 9.724 -11.567 -17.145 1.00 89.81 291 LEU A N 1
ATOM 2177 C CA . LEU A 1 291 ? 10.905 -11.341 -16.302 1.00 89.81 291 LEU A CA 1
ATOM 2178 C C . LEU A 1 291 ? 10.834 -9.985 -15.585 1.00 89.81 291 LEU A C 1
ATOM 2180 O O . LEU A 1 291 ? 10.878 -8.941 -16.236 1.00 89.81 291 LEU A O 1
ATOM 2184 N N . GLU A 1 292 ? 10.839 -10.023 -14.249 1.00 89.75 292 GLU A N 1
ATOM 2185 C CA . GLU A 1 292 ? 10.772 -8.856 -13.349 1.00 89.75 292 GLU A CA 1
ATOM 2186 C C . GLU A 1 292 ? 11.821 -7.782 -13.673 1.00 89.75 292 GLU A C 1
ATOM 2188 O O . GLU A 1 292 ? 11.484 -6.620 -13.889 1.00 89.75 292 GLU A O 1
ATOM 2193 N N . ILE A 1 293 ? 13.088 -8.184 -13.821 1.00 90.31 293 ILE A N 1
ATOM 2194 C CA . ILE A 1 293 ? 14.206 -7.280 -14.148 1.00 90.31 293 ILE A CA 1
ATOM 2195 C C . ILE A 1 293 ? 13.910 -6.456 -15.414 1.00 90.31 293 ILE A C 1
ATOM 2197 O O . ILE A 1 293 ? 14.145 -5.251 -15.444 1.00 90.31 293 ILE A O 1
ATOM 2201 N N . VAL A 1 294 ? 13.361 -7.095 -16.451 1.00 92.00 294 VAL A N 1
ATOM 2202 C CA . VAL A 1 294 ? 13.116 -6.460 -17.753 1.00 92.00 294 VAL A CA 1
ATOM 2203 C C . VAL A 1 294 ? 11.977 -5.447 -17.664 1.00 92.00 294 VAL A C 1
ATOM 2205 O O . VAL A 1 294 ? 12.136 -4.311 -18.118 1.00 92.00 294 VAL A O 1
ATOM 2208 N N . HIS A 1 295 ? 10.846 -5.817 -17.051 1.00 93.06 295 HIS A N 1
ATOM 2209 C CA . HIS A 1 295 ? 9.720 -4.890 -16.961 1.00 93.06 295 HIS A CA 1
ATOM 2210 C C . HIS A 1 295 ? 9.977 -3.735 -15.989 1.00 93.06 295 HIS A C 1
ATOM 2212 O O . HIS A 1 295 ? 9.499 -2.631 -16.243 1.00 93.06 295 HIS A O 1
ATOM 2218 N N . LEU A 1 296 ? 10.770 -3.931 -14.927 1.00 92.19 296 LEU A N 1
ATOM 2219 C CA . LEU A 1 296 ? 11.120 -2.851 -13.998 1.00 92.19 296 LEU A CA 1
ATOM 2220 C C . LEU A 1 296 ? 11.968 -1.764 -14.677 1.00 92.19 296 LEU A C 1
ATOM 2222 O O . LEU A 1 296 ? 11.642 -0.583 -14.540 1.00 92.19 296 LEU A O 1
ATOM 2226 N N . HIS A 1 297 ? 12.980 -2.140 -15.471 1.00 93.50 297 HIS A N 1
ATOM 2227 C CA . HIS A 1 297 ? 13.757 -1.178 -16.265 1.00 93.50 297 HIS A CA 1
ATOM 2228 C C . HIS A 1 297 ? 12.881 -0.449 -17.300 1.00 93.50 297 HIS A C 1
ATOM 2230 O O . HIS A 1 297 ? 12.971 0.770 -17.449 1.00 93.50 297 HIS A O 1
ATOM 2236 N N . ALA A 1 298 ? 11.970 -1.163 -17.973 1.00 94.75 298 ALA A N 1
ATOM 2237 C CA . ALA A 1 298 ? 11.042 -0.543 -18.918 1.00 94.75 298 ALA A CA 1
ATOM 2238 C C . ALA A 1 298 ? 10.090 0.462 -18.232 1.00 94.75 298 ALA A C 1
ATOM 2240 O O . ALA A 1 298 ? 9.886 1.575 -18.723 1.00 94.75 298 ALA A O 1
ATOM 2241 N N . ILE A 1 299 ? 9.554 0.107 -17.056 1.00 94.44 299 ILE A N 1
ATOM 2242 C CA . ILE A 1 299 ? 8.701 0.979 -16.233 1.00 94.44 299 ILE A CA 1
ATOM 2243 C C . ILE A 1 299 ? 9.460 2.236 -15.780 1.00 94.44 299 ILE A C 1
ATOM 2245 O O . ILE A 1 299 ? 8.875 3.319 -15.756 1.00 94.44 299 ILE A O 1
ATOM 2249 N N . GLU A 1 300 ? 10.747 2.143 -15.437 1.00 93.62 300 GLU A N 1
ATOM 2250 C CA . GLU A 1 300 ? 11.555 3.308 -15.048 1.00 93.62 300 GLU A CA 1
ATOM 2251 C C . GLU A 1 300 ? 11.653 4.357 -16.170 1.00 93.62 300 GLU A C 1
ATOM 2253 O O . GLU A 1 300 ? 11.468 5.558 -15.925 1.00 93.62 300 GLU A O 1
ATOM 2258 N N . ILE A 1 301 ? 11.826 3.909 -17.416 1.00 92.44 301 ILE A N 1
ATOM 2259 C CA . ILE A 1 301 ? 11.841 4.791 -18.587 1.00 92.44 301 ILE A CA 1
ATOM 2260 C C . ILE A 1 301 ? 10.436 5.353 -18.855 1.00 92.44 301 ILE A C 1
ATOM 2262 O O . ILE A 1 301 ? 10.299 6.567 -18.999 1.00 92.44 301 ILE A O 1
ATOM 2266 N N . ILE A 1 302 ? 9.367 4.545 -18.801 1.00 94.06 302 ILE A N 1
ATOM 2267 C CA . ILE A 1 302 ? 7.981 5.049 -18.940 1.00 94.06 302 ILE A CA 1
ATOM 2268 C C . ILE A 1 302 ? 7.653 6.128 -17.896 1.00 94.06 302 ILE A C 1
ATOM 2270 O O . ILE A 1 302 ? 7.072 7.161 -18.233 1.00 94.06 302 ILE A O 1
ATOM 2274 N N . ARG A 1 303 ? 8.073 5.956 -16.634 1.00 92.44 303 ARG A N 1
ATOM 2275 C CA . ARG A 1 303 ? 7.906 6.984 -15.587 1.00 92.44 303 ARG A CA 1
ATOM 2276 C C . ARG A 1 303 ? 8.639 8.282 -15.924 1.00 92.44 303 ARG A C 1
ATOM 2278 O O . ARG A 1 303 ? 8.227 9.347 -15.466 1.00 92.44 303 ARG A O 1
ATOM 2285 N N . THR A 1 304 ? 9.712 8.209 -16.707 1.00 90.50 304 THR A N 1
ATOM 2286 C CA . THR A 1 304 ? 10.431 9.380 -17.216 1.00 90.50 304 THR A CA 1
ATOM 2287 C C . THR A 1 304 ? 9.658 10.051 -18.354 1.00 90.50 304 THR A C 1
ATOM 2289 O O . THR A 1 304 ? 9.510 11.269 -18.312 1.00 90.50 304 THR A O 1
ATOM 2292 N N . TYR A 1 305 ? 9.067 9.301 -19.292 1.00 89.50 305 TYR A N 1
ATOM 2293 C CA . TYR A 1 305 ? 8.205 9.858 -20.355 1.00 89.50 305 TYR A CA 1
ATOM 2294 C C . TYR A 1 305 ? 7.003 10.593 -19.759 1.00 89.50 305 TYR A C 1
ATOM 2296 O O . TYR A 1 305 ? 6.758 11.757 -20.082 1.00 89.50 305 TYR A O 1
ATOM 2304 N N . TYR A 1 306 ? 6.332 9.948 -18.801 1.00 91.31 306 TYR A N 1
ATOM 2305 C CA . TYR A 1 306 ? 5.167 10.494 -18.112 1.00 91.31 306 TYR A CA 1
ATOM 2306 C C . TYR A 1 306 ? 5.461 11.847 -17.445 1.00 91.31 306 TYR A C 1
ATOM 2308 O O . TYR A 1 306 ? 4.706 12.804 -17.596 1.00 91.31 306 TYR A O 1
ATOM 2316 N N . LYS A 1 307 ? 6.604 11.963 -16.751 1.00 89.06 307 LYS A N 1
ATOM 2317 C CA . LYS A 1 307 ? 7.043 13.211 -16.097 1.00 89.06 307 LYS A CA 1
ATOM 2318 C C . LYS A 1 307 ? 7.335 14.355 -17.072 1.00 89.06 307 LYS A C 1
ATOM 2320 O O . LYS A 1 307 ? 7.203 15.509 -16.677 1.00 89.06 307 LYS A O 1
ATOM 2325 N N . HIS A 1 308 ? 7.744 14.051 -18.303 1.00 87.62 308 HIS A N 1
ATOM 2326 C CA . HIS A 1 308 ? 8.023 15.059 -19.331 1.00 87.62 308 HIS A CA 1
ATOM 2327 C C . HIS A 1 308 ? 6.774 15.477 -20.124 1.00 87.62 308 HIS A C 1
ATOM 2329 O O . HIS A 1 308 ? 6.860 16.390 -20.940 1.00 87.62 308 HIS A O 1
ATOM 2335 N N . GLY A 1 309 ? 5.612 14.859 -19.875 1.00 84.25 309 GLY A N 1
ATOM 2336 C CA . GLY A 1 309 ? 4.379 15.140 -20.618 1.00 84.25 309 GLY A CA 1
ATOM 2337 C C . GLY A 1 309 ? 4.227 14.342 -21.917 1.00 84.25 309 GLY A C 1
ATOM 2338 O O . GLY A 1 309 ? 3.280 14.580 -22.662 1.00 84.25 309 GLY A O 1
ATOM 2339 N N . ASN A 1 310 ? 5.132 13.399 -22.193 1.00 82.00 310 ASN A N 1
ATOM 2340 C CA . ASN A 1 310 ? 5.164 12.658 -23.451 1.00 82.00 310 ASN A CA 1
ATOM 2341 C C . ASN A 1 310 ? 4.166 11.494 -23.420 1.00 82.00 310 ASN A C 1
ATOM 2343 O O . ASN A 1 310 ? 4.254 10.634 -22.545 1.00 82.00 310 ASN A O 1
ATOM 2347 N N . GLU A 1 311 ? 3.259 11.446 -24.401 1.00 85.50 311 GLU A N 1
ATOM 2348 C CA . GLU A 1 311 ? 2.371 10.300 -24.678 1.00 85.50 311 GLU A CA 1
ATOM 2349 C C . GLU A 1 311 ? 1.534 9.813 -23.473 1.00 85.50 311 GLU A C 1
ATOM 2351 O O . GLU A 1 311 ? 1.190 8.635 -23.362 1.00 85.50 311 GLU A O 1
ATOM 2356 N N . ILE A 1 312 ? 1.173 10.729 -22.561 1.00 90.31 312 ILE A N 1
ATOM 2357 C CA . ILE A 1 312 ? 0.419 10.424 -21.329 1.00 90.31 312 ILE A CA 1
ATOM 2358 C C . ILE A 1 312 ? -0.880 9.657 -21.617 1.00 90.31 312 ILE A C 1
ATOM 2360 O O . ILE A 1 312 ? -1.196 8.704 -20.906 1.00 90.31 312 ILE A O 1
ATOM 2364 N N . GLU A 1 313 ? -1.633 10.046 -22.651 1.00 90.88 313 GLU A N 1
ATOM 2365 C CA . GLU A 1 313 ? -2.904 9.398 -23.002 1.00 90.88 313 GLU A CA 1
ATOM 2366 C C . GLU A 1 313 ? -2.704 7.939 -23.446 1.00 90.88 313 GLU A C 1
ATOM 2368 O O . GLU A 1 313 ? -3.452 7.055 -23.022 1.00 90.88 313 GLU A O 1
ATOM 2373 N N . GLU A 1 314 ? -1.657 7.667 -24.230 1.00 91.75 314 GLU A N 1
ATOM 2374 C CA . GLU A 1 314 ? -1.290 6.322 -24.681 1.00 91.75 314 GLU A CA 1
ATOM 2375 C C . GLU A 1 314 ? -0.861 5.441 -23.498 1.00 91.75 314 GLU A C 1
ATOM 2377 O O . GLU A 1 314 ? -1.363 4.326 -23.332 1.00 91.75 314 GLU A O 1
ATOM 2382 N N . ILE A 1 315 ? 0.006 5.973 -22.626 1.00 93.81 315 ILE A N 1
ATOM 2383 C CA . ILE A 1 315 ? 0.493 5.282 -21.424 1.00 93.81 315 ILE A CA 1
ATOM 2384 C C . ILE A 1 315 ? -0.671 4.974 -20.470 1.00 93.81 315 ILE A C 1
ATOM 2386 O O . ILE A 1 315 ? -0.780 3.848 -19.982 1.00 93.81 315 ILE A O 1
ATOM 2390 N N . ASN A 1 316 ? -1.574 5.932 -20.237 1.00 94.50 316 ASN A N 1
ATOM 2391 C CA . ASN A 1 316 ? -2.743 5.743 -19.375 1.00 94.50 316 ASN A CA 1
ATOM 2392 C C . ASN A 1 316 ? -3.725 4.721 -19.950 1.00 94.50 316 ASN A C 1
ATOM 2394 O O . ASN A 1 316 ? -4.186 3.843 -19.216 1.00 94.50 316 ASN A O 1
ATOM 2398 N N . ARG A 1 317 ? -4.014 4.783 -21.257 1.00 94.50 317 ARG A N 1
ATOM 2399 C CA . ARG A 1 317 ? -4.879 3.801 -21.924 1.00 94.50 317 ARG A CA 1
ATOM 2400 C C . ARG A 1 317 ? -4.300 2.395 -21.794 1.00 94.50 317 ARG A C 1
ATOM 2402 O O . ARG A 1 317 ? -4.995 1.488 -21.336 1.00 94.50 317 ARG A O 1
ATOM 2409 N N . PHE A 1 318 ? -3.013 2.230 -22.093 1.00 94.38 318 PHE A N 1
ATOM 2410 C CA . PHE A 1 318 ? -2.329 0.945 -21.978 1.00 94.38 318 PHE A CA 1
ATOM 2411 C C . PHE A 1 318 ? -2.271 0.441 -20.523 1.00 94.38 318 PHE A C 1
ATOM 2413 O O . PHE A 1 318 ? -2.520 -0.740 -20.274 1.00 94.38 318 PHE A O 1
ATOM 2420 N N . ALA A 1 319 ? -2.019 1.307 -19.538 1.00 95.00 319 ALA A N 1
ATOM 2421 C CA . ALA A 1 319 ? -2.029 0.929 -18.123 1.00 95.00 319 ALA A CA 1
ATOM 2422 C C . ALA A 1 319 ? -3.413 0.434 -17.657 1.00 95.00 319 ALA A C 1
ATOM 2424 O O . ALA A 1 319 ? -3.502 -0.582 -16.963 1.00 95.00 319 ALA A O 1
ATOM 2425 N N . VAL A 1 320 ? -4.498 1.104 -18.067 1.00 94.56 320 VAL A N 1
ATOM 2426 C CA . VAL A 1 320 ? -5.877 0.699 -17.739 1.00 94.56 320 VAL A CA 1
ATOM 2427 C C . VAL A 1 320 ? -6.258 -0.613 -18.433 1.00 94.56 320 VAL A C 1
ATOM 2429 O O . VAL A 1 320 ? -6.785 -1.509 -17.775 1.00 94.56 320 VAL A O 1
ATOM 2432 N N . GLU A 1 321 ? -5.931 -0.788 -19.716 1.00 94.00 321 GLU A N 1
ATOM 2433 C CA . GLU A 1 321 ? -6.157 -2.059 -20.419 1.00 94.00 321 GLU A CA 1
ATOM 2434 C C . GLU A 1 321 ? -5.438 -3.237 -19.745 1.00 94.00 321 GLU A C 1
ATOM 2436 O O . GLU A 1 321 ? -5.987 -4.335 -19.642 1.00 94.00 321 GLU A O 1
ATOM 2441 N N . ASN A 1 322 ? -4.200 -3.035 -19.286 1.00 91.94 322 ASN A N 1
ATOM 2442 C CA . ASN A 1 322 ? -3.439 -4.081 -18.606 1.00 91.94 322 ASN A CA 1
ATOM 2443 C C . ASN A 1 322 ? -3.977 -4.367 -17.199 1.00 91.94 322 ASN A C 1
ATOM 2445 O O . ASN A 1 322 ? -4.033 -5.533 -16.801 1.00 91.94 322 ASN A O 1
ATOM 2449 N N . LEU A 1 323 ? -4.478 -3.355 -16.483 1.00 93.62 323 LEU A N 1
ATOM 2450 C CA . LEU A 1 323 ? -5.235 -3.568 -15.250 1.00 93.62 323 LEU A CA 1
ATOM 2451 C C . LEU A 1 323 ? -6.483 -4.434 -15.502 1.00 93.62 323 LEU A C 1
ATOM 2453 O O . LEU A 1 323 ? -6.730 -5.366 -14.736 1.00 93.62 323 LEU A O 1
ATOM 2457 N N . GLU A 1 324 ? -7.247 -4.187 -16.570 1.00 92.62 324 GLU A N 1
ATOM 2458 C CA . GLU A 1 324 ? -8.405 -5.021 -16.927 1.00 92.62 324 GLU A CA 1
ATOM 2459 C C . GLU A 1 324 ? -7.999 -6.462 -17.280 1.00 92.62 324 GLU A C 1
ATOM 2461 O O . GLU A 1 324 ? -8.596 -7.410 -16.762 1.00 92.62 324 GLU A O 1
ATOM 2466 N N . LYS A 1 325 ? -6.930 -6.650 -18.069 1.00 90.25 325 LYS A N 1
ATOM 2467 C CA . LYS A 1 325 ? -6.368 -7.977 -18.401 1.00 90.25 325 LYS A CA 1
ATOM 2468 C C . LYS A 1 325 ? -5.894 -8.736 -17.148 1.00 90.25 325 LYS A C 1
ATOM 2470 O O . LYS A 1 325 ? -6.134 -9.936 -17.027 1.00 90.25 325 LYS A O 1
ATOM 2475 N N . SER A 1 326 ? -5.307 -8.050 -16.161 1.00 89.06 326 SER A N 1
ATOM 2476 C CA . SER A 1 326 ? -4.796 -8.661 -14.915 1.00 89.06 326 SER A CA 1
ATOM 2477 C C . SER A 1 326 ? -5.845 -9.459 -14.117 1.00 89.06 326 SER A C 1
ATOM 2479 O O . SER A 1 326 ? -5.511 -10.351 -13.331 1.00 89.06 326 SER A O 1
ATOM 2481 N N . VAL A 1 327 ? -7.132 -9.169 -14.329 1.00 87.12 327 VAL A N 1
ATOM 2482 C CA . VAL A 1 327 ? -8.255 -9.861 -13.688 1.00 87.12 327 VAL A CA 1
ATOM 2483 C C . VAL A 1 327 ? -8.334 -11.334 -14.104 1.00 87.12 327 VAL A C 1
ATOM 2485 O O . VAL A 1 327 ? -8.659 -12.180 -13.267 1.00 87.12 327 VAL A O 1
ATOM 2488 N N . THR A 1 328 ? -8.031 -11.642 -15.369 1.00 86.25 328 THR A N 1
ATOM 2489 C CA . THR A 1 328 ? -8.226 -12.970 -15.979 1.00 86.25 328 THR A CA 1
ATOM 2490 C C . THR A 1 328 ? -6.952 -13.811 -16.049 1.00 86.25 328 THR A C 1
ATOM 2492 O O . THR A 1 328 ? -7.040 -15.035 -16.024 1.00 86.25 328 THR A O 1
ATOM 2495 N N . LEU A 1 329 ? -5.779 -13.178 -16.109 1.00 85.69 329 LEU A N 1
ATOM 2496 C CA . LEU A 1 329 ? -4.483 -13.844 -16.291 1.00 85.69 329 LEU A CA 1
ATOM 2497 C C . LEU A 1 329 ? -4.044 -14.666 -15.076 1.00 85.69 329 LEU A C 1
ATOM 2499 O O . LEU A 1 329 ? -4.339 -14.299 -13.941 1.00 85.69 329 LEU A O 1
ATOM 2503 N N . GLU A 1 330 ? -3.272 -15.734 -15.284 1.00 79.69 330 GLU A N 1
ATOM 2504 C CA . GLU A 1 330 ? -2.702 -16.529 -14.184 1.00 79.69 330 GLU A CA 1
ATOM 2505 C C . GLU A 1 330 ? -1.652 -15.732 -13.395 1.00 79.69 330 GLU A C 1
ATOM 2507 O O . GLU A 1 330 ? -1.789 -15.601 -12.176 1.00 79.69 330 GLU A O 1
ATOM 2512 N N . ASN A 1 331 ? -0.689 -15.112 -14.092 1.00 82.69 331 ASN A N 1
ATOM 2513 C CA . ASN A 1 331 ? 0.293 -14.184 -13.526 1.00 82.69 331 ASN A CA 1
ATOM 2514 C C . ASN A 1 331 ? -0.091 -12.711 -13.807 1.00 82.69 331 ASN A C 1
ATOM 2516 O O . ASN A 1 331 ? 0.214 -12.184 -14.875 1.00 82.69 331 ASN A O 1
ATOM 2520 N N . PRO A 1 332 ? -0.752 -12.009 -12.868 1.00 87.75 332 PRO A N 1
ATOM 2521 C CA . PRO A 1 332 ? -1.127 -10.608 -13.048 1.00 87.75 332 PRO A CA 1
ATOM 2522 C C . PRO A 1 332 ? -0.006 -9.612 -12.710 1.00 87.75 332 PRO A C 1
ATOM 2524 O O . PRO A 1 332 ? -0.212 -8.414 -12.888 1.00 87.75 332 PRO A O 1
ATOM 2527 N N . MET A 1 333 ? 1.137 -10.050 -12.165 1.00 88.38 333 MET A N 1
ATOM 2528 C CA . MET A 1 333 ? 2.082 -9.142 -11.495 1.00 88.38 333 MET A CA 1
ATOM 2529 C C . MET A 1 333 ? 2.690 -8.072 -12.422 1.00 88.38 333 MET A C 1
ATOM 2531 O O . MET A 1 333 ? 2.559 -6.904 -12.055 1.00 88.38 333 MET A O 1
ATOM 2535 N N . PRO A 1 334 ? 3.213 -8.383 -13.632 1.00 87.06 334 PRO A N 1
ATOM 2536 C CA . PRO A 1 334 ? 3.759 -7.359 -14.538 1.00 87.06 334 PRO A CA 1
ATOM 2537 C C . PRO A 1 334 ? 2.730 -6.269 -14.886 1.00 87.06 334 PRO A C 1
ATOM 2539 O O . PRO A 1 334 ? 2.990 -5.071 -14.795 1.00 87.06 334 PRO A O 1
ATOM 2542 N N . HIS A 1 335 ? 1.501 -6.699 -15.185 1.00 89.88 335 HIS A N 1
ATOM 2543 C CA . HIS A 1 335 ? 0.378 -5.834 -15.545 1.00 89.88 335 HIS A CA 1
ATOM 2544 C C . HIS A 1 335 ? -0.009 -4.884 -14.399 1.00 89.88 335 HIS A C 1
ATOM 2546 O O . HIS A 1 335 ? -0.289 -3.704 -14.617 1.00 89.88 335 HIS A O 1
ATOM 2552 N N . LEU A 1 336 ? -0.026 -5.401 -13.165 1.00 92.25 336 LEU A N 1
ATOM 2553 C CA . LEU A 1 336 ? -0.318 -4.609 -11.973 1.00 92.25 336 LEU A CA 1
ATOM 2554 C C . LEU A 1 336 ? 0.822 -3.651 -11.633 1.00 92.25 336 LEU A C 1
ATOM 2556 O O . LEU A 1 336 ? 0.553 -2.539 -11.190 1.00 92.25 336 LEU A O 1
ATOM 2560 N N . GLU A 1 337 ? 2.076 -4.053 -11.813 1.00 92.00 337 GLU A N 1
ATOM 2561 C CA . GLU A 1 337 ? 3.229 -3.228 -11.452 1.00 92.00 337 GLU A CA 1
ATOM 2562 C C . GLU A 1 337 ? 3.383 -2.020 -12.367 1.00 92.00 337 GLU A C 1
ATOM 2564 O O . GLU A 1 337 ? 3.585 -0.918 -11.853 1.00 92.00 337 GLU A O 1
ATOM 2569 N N . LEU A 1 338 ? 3.130 -2.182 -13.670 1.00 93.31 338 LEU A N 1
ATOM 2570 C CA . LEU A 1 338 ? 2.951 -1.056 -14.582 1.00 93.31 338 LEU A CA 1
ATOM 2571 C C . LEU A 1 338 ? 1.822 -0.129 -14.103 1.00 93.31 338 LEU A C 1
ATOM 2573 O O . LEU A 1 338 ? 2.070 1.050 -13.854 1.00 93.31 338 LEU A O 1
ATOM 2577 N N . PHE A 1 339 ? 0.601 -0.647 -13.910 1.00 95.06 339 PHE A N 1
ATOM 2578 C CA . PHE A 1 339 ? -0.539 0.187 -13.510 1.00 95.06 339 PHE A CA 1
ATOM 2579 C C . PHE A 1 339 ? -0.277 0.960 -12.206 1.00 95.06 339 PHE A C 1
ATOM 2581 O O . PHE A 1 339 ? -0.508 2.166 -12.133 1.00 95.06 339 PHE A O 1
ATOM 2588 N N . PHE A 1 340 ? 0.255 0.293 -11.180 1.00 94.31 340 PHE A N 1
ATOM 2589 C CA . PHE A 1 340 ? 0.564 0.928 -9.900 1.00 94.31 340 PHE A CA 1
ATOM 2590 C C . PHE A 1 340 ? 1.751 1.902 -9.973 1.00 94.31 340 PHE A C 1
ATOM 2592 O O . PHE A 1 340 ? 1.799 2.834 -9.172 1.00 94.31 340 PHE A O 1
ATOM 2599 N N . ALA A 1 341 ? 2.686 1.733 -10.914 1.00 92.44 341 ALA A N 1
ATOM 2600 C CA . ALA A 1 341 ? 3.762 2.693 -11.155 1.00 92.44 341 ALA A CA 1
ATOM 2601 C C . ALA A 1 341 ? 3.282 3.976 -11.857 1.00 92.44 341 ALA A C 1
ATOM 2603 O O . ALA A 1 341 ? 3.858 5.036 -11.604 1.00 92.44 341 ALA A O 1
ATOM 2604 N N . ILE A 1 342 ? 2.231 3.901 -12.685 1.00 93.56 342 ILE A N 1
ATOM 2605 C CA . ILE A 1 342 ? 1.570 5.089 -13.252 1.00 93.56 342 ILE A CA 1
ATOM 2606 C C . ILE A 1 342 ? 0.630 5.733 -12.225 1.00 93.56 342 ILE A C 1
ATOM 2608 O O . ILE A 1 342 ? 0.662 6.948 -12.068 1.00 93.56 342 ILE A O 1
ATOM 2612 N N . LEU A 1 343 ? -0.117 4.949 -11.436 1.00 93.81 343 LEU A N 1
ATOM 2613 C CA . LEU A 1 343 ? -0.987 5.465 -10.364 1.00 93.81 343 LEU A CA 1
ATOM 2614 C C . LEU A 1 343 ? -0.214 6.231 -9.263 1.00 93.81 343 LEU A C 1
ATOM 2616 O O . LEU A 1 343 ? -0.774 7.113 -8.617 1.00 93.81 343 LEU A O 1
ATOM 2620 N N . ASP A 1 344 ? 1.071 5.917 -9.046 1.00 91.62 344 ASP A N 1
ATOM 2621 C CA . ASP A 1 344 ? 1.974 6.711 -8.189 1.00 91.62 344 ASP A CA 1
ATOM 2622 C C . ASP A 1 344 ? 2.234 8.134 -8.735 1.00 91.62 344 ASP A C 1
ATOM 2624 O O . ASP A 1 344 ? 2.553 9.037 -7.958 1.00 91.62 344 ASP A O 1
ATOM 2628 N N . LEU A 1 345 ? 2.148 8.324 -10.059 1.00 90.56 345 LEU A N 1
ATOM 2629 C CA . LEU A 1 345 ? 2.373 9.597 -10.755 1.00 90.56 345 LEU A CA 1
ATOM 2630 C C . LEU A 1 345 ? 1.065 10.354 -11.017 1.00 90.56 345 LEU A C 1
ATOM 2632 O O . LEU A 1 345 ? 1.035 11.574 -10.883 1.00 90.56 345 LEU A O 1
ATOM 2636 N N . ASP A 1 346 ? -0.004 9.636 -11.365 1.00 91.81 346 ASP A N 1
ATOM 2637 C CA . ASP A 1 346 ? -1.320 10.193 -11.660 1.00 91.81 346 ASP A CA 1
ATOM 2638 C C . ASP A 1 346 ? -2.421 9.444 -10.908 1.00 91.81 346 ASP A C 1
ATOM 2640 O O . ASP A 1 346 ? -2.843 8.339 -11.256 1.00 91.81 346 ASP A O 1
ATOM 2644 N N . PHE A 1 347 ? -2.919 10.093 -9.858 1.00 92.25 347 PHE A N 1
ATOM 2645 C CA . PHE A 1 347 ? -3.954 9.535 -9.003 1.00 92.25 347 PHE A CA 1
ATOM 2646 C C . PHE A 1 347 ? -5.348 9.515 -9.666 1.00 92.25 347 PHE A C 1
ATOM 2648 O O . PHE A 1 347 ? -6.237 8.845 -9.147 1.00 92.25 347 PHE A O 1
ATOM 2655 N N . SER A 1 348 ? -5.570 10.177 -10.814 1.00 92.25 348 SER A N 1
ATOM 2656 C CA . SER A 1 348 ? -6.870 10.147 -11.516 1.00 92.25 348 SER A CA 1
ATOM 2657 C C . SER A 1 348 ? -7.293 8.725 -11.913 1.00 92.25 348 SER A C 1
ATOM 2659 O O . SER A 1 348 ? -8.469 8.367 -11.793 1.00 92.25 348 SER A O 1
ATOM 2661 N N . LEU A 1 349 ? -6.316 7.866 -12.232 1.00 93.94 349 LEU A N 1
ATOM 2662 C CA . LEU A 1 349 ? -6.499 6.441 -12.528 1.00 93.94 349 LEU A CA 1
ATOM 2663 C C . LEU A 1 349 ? -7.089 5.629 -11.355 1.00 93.94 349 LEU A C 1
ATOM 2665 O O . LEU A 1 349 ? -7.481 4.472 -11.531 1.00 93.94 349 LEU A O 1
ATOM 2669 N N . PHE A 1 350 ? -7.196 6.205 -10.151 1.00 95.19 350 PHE A N 1
ATOM 2670 C CA . PHE A 1 350 ? -7.842 5.560 -9.006 1.00 95.19 350 PHE A CA 1
ATOM 2671 C C . PHE A 1 350 ? -9.318 5.224 -9.279 1.00 95.19 350 PHE A C 1
ATOM 2673 O O . PHE A 1 350 ? -9.816 4.211 -8.783 1.00 95.19 350 PHE A O 1
ATOM 2680 N N . LEU A 1 351 ? -10.010 6.013 -10.109 1.00 94.25 351 LEU A N 1
ATOM 2681 C CA . LEU A 1 351 ? -11.391 5.723 -10.509 1.00 94.25 351 LEU A CA 1
ATOM 2682 C C . LEU A 1 351 ? -11.464 4.449 -11.370 1.00 94.25 351 LEU A C 1
ATOM 2684 O O . LEU A 1 351 ? -12.263 3.557 -11.076 1.00 94.25 351 LEU A O 1
ATOM 2688 N N . ASN A 1 352 ? -10.552 4.289 -12.336 1.00 94.94 352 ASN A N 1
ATOM 2689 C CA . ASN A 1 352 ? -10.417 3.056 -13.118 1.00 94.94 352 ASN A CA 1
ATOM 2690 C C . ASN A 1 352 ? -10.085 1.856 -12.214 1.00 94.94 352 ASN A C 1
ATOM 2692 O O . ASN A 1 352 ? -10.674 0.784 -12.368 1.00 94.94 352 ASN A O 1
ATOM 2696 N N . LEU A 1 353 ? -9.216 2.037 -11.207 1.00 95.06 353 LEU A N 1
ATOM 2697 C CA . LEU A 1 353 ? -8.951 0.999 -10.206 1.00 95.06 353 LEU A CA 1
ATOM 2698 C C . LEU A 1 353 ? -10.221 0.594 -9.446 1.00 95.06 353 LEU A C 1
ATOM 2700 O O . LEU A 1 353 ? -10.440 -0.599 -9.237 1.00 95.06 353 LEU A O 1
ATOM 2704 N N . MET A 1 354 ? -11.077 1.545 -9.059 1.00 94.56 354 MET A N 1
ATOM 2705 C CA . MET A 1 354 ? -12.359 1.252 -8.407 1.00 94.56 354 MET A CA 1
ATOM 2706 C C . MET A 1 354 ? -13.309 0.454 -9.313 1.00 94.56 354 MET A C 1
ATOM 2708 O O . MET A 1 354 ? -13.969 -0.470 -8.827 1.00 94.56 354 MET A O 1
ATOM 2712 N N . ASP A 1 355 ? -13.368 0.764 -10.611 1.00 93.81 355 ASP A N 1
ATOM 2713 C CA . ASP A 1 355 ? -14.183 0.032 -11.588 1.00 93.81 355 ASP A CA 1
ATOM 2714 C C . ASP A 1 355 ? -13.709 -1.408 -11.805 1.00 93.81 355 ASP A C 1
ATOM 2716 O O . ASP A 1 355 ? -14.518 -2.340 -11.739 1.00 93.81 355 ASP A O 1
ATOM 2720 N N . VAL A 1 356 ? -12.405 -1.622 -12.008 1.00 93.00 356 VAL A N 1
ATOM 2721 C CA . VAL A 1 356 ? -11.855 -2.975 -12.192 1.00 93.00 356 VAL A CA 1
ATOM 2722 C C . VAL A 1 356 ? -11.933 -3.780 -10.896 1.00 93.00 356 VAL A C 1
ATOM 2724 O O . VAL A 1 356 ? -12.337 -4.945 -10.908 1.00 93.00 356 VAL A O 1
ATOM 2727 N N . TYR A 1 357 ? -11.639 -3.159 -9.752 1.00 94.12 357 TYR A N 1
ATOM 2728 C CA . TYR A 1 357 ? -11.760 -3.790 -8.438 1.00 94.12 357 TYR A CA 1
ATOM 2729 C C . TYR A 1 357 ? -13.178 -4.317 -8.171 1.00 94.12 357 TYR A C 1
ATOM 2731 O O . TYR A 1 357 ? -13.335 -5.404 -7.613 1.00 94.12 357 TYR A O 1
ATOM 2739 N N . ALA A 1 358 ? -14.211 -3.578 -8.587 1.00 92.38 358 ALA A N 1
ATOM 2740 C CA . ALA A 1 358 ? -15.601 -3.982 -8.402 1.00 92.38 358 ALA A CA 1
ATOM 2741 C C . ALA A 1 358 ? -16.014 -5.200 -9.248 1.00 92.38 358 ALA A C 1
ATOM 2743 O O . ALA A 1 358 ? -16.932 -5.918 -8.852 1.00 92.38 358 ALA A O 1
ATOM 2744 N N . LYS A 1 359 ? -15.336 -5.442 -10.378 1.00 91.38 359 LYS A N 1
ATOM 2745 C CA . LYS A 1 359 ? -15.570 -6.580 -11.288 1.00 91.38 359 LYS A CA 1
ATOM 2746 C C . LYS A 1 359 ? -14.652 -7.780 -10.998 1.00 91.38 359 LYS A C 1
ATOM 2748 O O . LYS A 1 359 ? -14.982 -8.907 -11.351 1.00 91.38 359 LYS A O 1
ATOM 2753 N N . SER A 1 360 ? -13.494 -7.546 -10.380 1.00 89.56 360 SER A N 1
ATOM 2754 C CA . SER A 1 360 ? -12.443 -8.553 -10.196 1.00 89.56 360 SER A CA 1
ATOM 2755 C C . SER A 1 360 ? -12.743 -9.546 -9.060 1.00 89.56 360 SER A C 1
ATOM 2757 O O . SER A 1 360 ? -13.184 -9.121 -7.989 1.00 89.56 360 SER A O 1
ATOM 2759 N N . PRO A 1 361 ? -12.428 -10.852 -9.215 1.00 86.12 361 PRO A N 1
ATOM 2760 C CA . PRO A 1 361 ? -12.392 -11.799 -8.103 1.00 86.12 361 PRO A CA 1
ATOM 2761 C C . PRO A 1 361 ? -11.096 -11.673 -7.276 1.00 86.12 361 PRO A C 1
ATOM 2763 O O . PRO A 1 361 ? -11.065 -12.065 -6.111 1.00 86.12 361 PRO A O 1
ATOM 2766 N N . LYS A 1 362 ? -10.028 -11.070 -7.822 1.00 87.62 362 LYS A N 1
ATOM 2767 C CA . LYS A 1 362 ? -8.697 -10.940 -7.190 1.00 87.62 362 LYS A CA 1
ATOM 2768 C C . LYS A 1 362 ? -8.578 -9.714 -6.266 1.00 87.62 362 LYS A C 1
ATOM 2770 O O . LYS A 1 362 ? -7.526 -9.084 -6.162 1.00 87.62 362 LYS A O 1
ATOM 2775 N N . GLN A 1 363 ? -9.656 -9.374 -5.555 1.00 90.62 363 GLN A N 1
ATOM 2776 C CA . GLN A 1 363 ? -9.750 -8.169 -4.712 1.00 90.62 363 GLN A CA 1
ATOM 2777 C C . GLN A 1 363 ? -8.695 -8.096 -3.594 1.00 90.62 363 GLN A C 1
ATOM 2779 O O . GLN A 1 363 ? -8.281 -6.999 -3.218 1.00 90.62 363 GLN A O 1
ATOM 2784 N N . GLY A 1 364 ? -8.241 -9.238 -3.067 1.00 89.94 364 GLY A N 1
ATOM 2785 C CA . GLY A 1 364 ? -7.171 -9.281 -2.062 1.00 89.94 364 GLY A CA 1
ATOM 2786 C C . GLY A 1 364 ? -5.849 -8.715 -2.589 1.00 89.94 364 GLY A C 1
ATOM 2787 O O . GLY A 1 364 ? -5.284 -7.812 -1.976 1.00 89.94 364 GLY A O 1
ATOM 2788 N N . LEU A 1 365 ? -5.420 -9.177 -3.768 1.00 90.69 365 LEU A N 1
ATOM 2789 C CA . LEU A 1 365 ? -4.158 -8.785 -4.402 1.00 90.69 365 LEU A CA 1
ATOM 2790 C C . LEU A 1 365 ? -4.122 -7.288 -4.748 1.00 90.69 365 LEU A C 1
ATOM 2792 O O . LEU A 1 365 ? -3.147 -6.602 -4.446 1.00 90.69 365 LEU A O 1
ATOM 2796 N N . LEU A 1 366 ? -5.217 -6.758 -5.310 1.00 92.94 366 LEU A N 1
ATOM 2797 C CA . LEU A 1 366 ? -5.339 -5.330 -5.633 1.00 92.94 366 LEU A CA 1
ATOM 2798 C C . LEU A 1 366 ? -5.224 -4.441 -4.383 1.00 92.94 366 LEU A C 1
ATOM 2800 O O . LEU A 1 366 ? -4.558 -3.406 -4.417 1.00 92.94 366 LEU A O 1
ATOM 2804 N N . ARG A 1 367 ? -5.830 -4.850 -3.257 1.00 93.19 367 ARG A N 1
ATOM 2805 C CA . ARG A 1 367 ? -5.690 -4.138 -1.974 1.00 93.19 367 ARG A CA 1
ATOM 2806 C C . ARG A 1 367 ? -4.270 -4.198 -1.428 1.00 93.19 367 ARG A C 1
ATOM 2808 O O . ARG A 1 367 ? -3.815 -3.224 -0.833 1.00 93.19 367 ARG A O 1
ATOM 2815 N N . GLU A 1 368 ? -3.586 -5.325 -1.590 1.00 93.06 368 GLU A N 1
ATOM 2816 C CA . GLU A 1 368 ? -2.221 -5.493 -1.102 1.00 93.06 368 GLU A CA 1
ATOM 2817 C C . GLU A 1 368 ? -1.238 -4.588 -1.852 1.00 93.06 368 GLU A C 1
ATOM 2819 O O . GLU A 1 368 ? -0.558 -3.782 -1.211 1.00 93.06 368 GLU A O 1
ATOM 2824 N N . LYS A 1 369 ? -1.234 -4.631 -3.192 1.00 91.31 369 LYS A N 1
ATOM 2825 C CA . LYS A 1 369 ? -0.405 -3.739 -4.021 1.00 91.31 369 LYS A CA 1
ATOM 2826 C C . LYS A 1 369 ? -0.727 -2.259 -3.758 1.00 91.31 369 LYS A C 1
ATOM 2828 O O . LYS A 1 369 ? 0.191 -1.474 -3.526 1.00 91.31 369 LYS A O 1
ATOM 2833 N N . LEU A 1 370 ? -2.007 -1.880 -3.644 1.00 93.81 370 LEU A N 1
ATOM 2834 C CA . LEU A 1 370 ? -2.391 -0.512 -3.257 1.00 93.81 370 LEU A CA 1
ATOM 2835 C C . LEU A 1 370 ? -1.809 -0.116 -1.885 1.00 93.81 370 LEU A C 1
ATOM 2837 O O . LEU A 1 370 ? -1.230 0.957 -1.741 1.00 93.81 370 LEU A O 1
ATOM 2841 N N . LYS A 1 371 ? -1.895 -0.987 -0.870 1.00 92.75 371 LYS A N 1
ATOM 2842 C CA . LYS A 1 371 ? -1.352 -0.719 0.477 1.00 92.75 371 LYS A CA 1
ATOM 2843 C C . LYS A 1 371 ? 0.166 -0.516 0.484 1.00 92.75 371 LYS A C 1
ATOM 2845 O O . LYS A 1 371 ? 0.659 0.277 1.299 1.00 92.75 371 LYS A O 1
ATOM 2850 N N . GLN A 1 372 ? 0.890 -1.229 -0.382 1.00 91.31 372 GLN A N 1
ATOM 2851 C CA . GLN A 1 372 ? 2.334 -1.070 -0.569 1.00 91.31 372 GLN A CA 1
ATOM 2852 C C . GLN A 1 372 ? 2.675 0.312 -1.151 1.00 91.31 372 GLN A C 1
ATOM 2854 O O . GLN A 1 372 ? 3.647 0.911 -0.703 1.00 91.31 372 GLN A O 1
ATOM 2859 N N . LYS A 1 373 ? 1.843 0.844 -2.060 1.00 89.44 373 LYS A N 1
ATOM 2860 C CA . LYS A 1 373 ? 2.063 2.118 -2.770 1.00 89.44 373 LYS A CA 1
ATOM 2861 C C . LYS A 1 373 ? 1.529 3.384 -2.091 1.00 89.44 373 LYS A C 1
ATOM 2863 O O . LYS A 1 373 ? 2.081 4.456 -2.293 1.00 89.44 373 LYS A O 1
ATOM 2868 N N . ILE A 1 374 ? 0.543 3.286 -1.195 1.00 89.31 374 ILE A N 1
ATOM 2869 C CA . ILE A 1 374 ? 0.046 4.453 -0.428 1.00 89.31 374 ILE A CA 1
ATOM 2870 C C . ILE A 1 374 ? 1.153 5.355 0.191 1.00 89.31 374 ILE A C 1
ATOM 2872 O O . ILE A 1 374 ? 0.946 6.561 0.178 1.00 89.31 374 ILE A O 1
ATOM 2876 N N . PRO A 1 375 ? 2.315 4.871 0.705 1.00 86.50 375 PRO A N 1
ATOM 2877 C CA . PRO A 1 375 ? 3.390 5.741 1.210 1.00 86.50 375 PRO A CA 1
ATOM 2878 C C . PRO A 1 375 ? 4.024 6.689 0.182 1.00 86.50 375 PRO A C 1
ATOM 2880 O O . PRO A 1 375 ? 4.661 7.655 0.589 1.00 86.50 375 PRO A O 1
ATOM 2883 N N . THR A 1 376 ? 3.931 6.383 -1.114 1.00 85.19 376 THR A N 1
ATOM 2884 C CA . THR A 1 376 ? 4.585 7.136 -2.200 1.00 85.19 376 THR A CA 1
ATOM 2885 C C . THR A 1 376 ? 3.612 7.986 -3.014 1.00 85.19 376 THR A C 1
ATOM 2887 O O . THR A 1 376 ? 4.047 8.815 -3.810 1.00 85.19 376 THR A O 1
ATOM 2890 N N . MET A 1 377 ? 2.307 7.801 -2.809 1.00 83.12 377 MET A N 1
ATOM 2891 C CA . MET A 1 377 ? 1.246 8.463 -3.564 1.00 83.12 377 MET A CA 1
ATOM 2892 C C . MET A 1 377 ? 0.945 9.876 -3.060 1.00 83.12 377 MET A C 1
ATOM 2894 O O . MET A 1 377 ? 0.899 10.140 -1.859 1.00 83.12 377 MET A O 1
ATOM 2898 N N . HIS A 1 378 ? 0.642 10.770 -4.001 1.00 83.25 378 HIS A N 1
ATOM 2899 C CA . HIS A 1 378 ? 0.135 12.108 -3.712 1.00 83.25 378 HIS A CA 1
ATOM 2900 C C . HIS A 1 378 ? -1.377 12.051 -3.424 1.00 83.25 378 HIS A C 1
ATOM 2902 O O . HIS A 1 378 ? -2.117 11.308 -4.070 1.00 83.25 378 HIS A O 1
ATOM 2908 N N . ILE A 1 379 ? -1.856 12.835 -2.453 1.00 83.94 379 ILE A N 1
ATOM 2909 C CA . ILE A 1 379 ? -3.273 12.842 -2.052 1.00 83.94 379 ILE A CA 1
ATOM 2910 C C . ILE A 1 379 ? -4.068 13.768 -2.986 1.00 83.94 379 ILE A C 1
ATOM 2912 O O . ILE A 1 379 ? -4.172 14.968 -2.741 1.00 83.94 379 ILE A O 1
ATOM 2916 N N . GLY A 1 380 ? -4.647 13.212 -4.054 1.00 86.56 380 GLY A N 1
ATOM 2917 C CA . GLY A 1 380 ? -5.522 13.948 -4.973 1.00 86.56 380 GLY A CA 1
ATOM 2918 C C . GLY A 1 380 ? -6.925 14.161 -4.396 1.00 86.56 380 GLY A C 1
ATOM 2919 O O . GLY A 1 380 ? -7.808 13.333 -4.613 1.00 86.56 380 GLY A O 1
ATOM 2920 N N . ILE A 1 381 ? -7.144 15.264 -3.668 1.00 88.56 381 ILE A N 1
ATOM 2921 C CA . ILE A 1 381 ? -8.420 15.556 -2.981 1.00 88.56 381 ILE A CA 1
ATOM 2922 C C . ILE A 1 381 ? -9.605 15.591 -3.961 1.00 88.56 381 ILE A C 1
ATOM 2924 O O . ILE A 1 381 ? -10.644 15.003 -3.664 1.00 88.56 381 ILE A O 1
ATOM 2928 N N . ASP A 1 382 ? -9.443 16.185 -5.146 1.00 91.00 382 ASP A N 1
ATOM 2929 C CA . ASP A 1 382 ? -10.506 16.272 -6.161 1.00 91.00 382 ASP A CA 1
ATOM 2930 C C . ASP A 1 382 ? -10.929 14.894 -6.694 1.00 91.00 382 ASP A C 1
ATOM 2932 O O . ASP A 1 382 ? -12.115 14.619 -6.877 1.00 91.00 382 ASP A O 1
ATOM 2936 N N . VAL A 1 383 ? -9.967 13.983 -6.874 1.00 92.62 383 VAL A N 1
ATOM 2937 C CA . VAL A 1 383 ? -10.241 12.595 -7.278 1.00 92.62 383 VAL A CA 1
ATOM 2938 C C . VAL A 1 383 ? -10.925 11.832 -6.143 1.00 92.62 383 VAL A C 1
ATOM 2940 O O . VAL A 1 383 ? -11.833 11.043 -6.394 1.00 92.62 383 VAL A O 1
ATOM 2943 N N . ILE A 1 384 ? -10.555 12.090 -4.882 1.00 93.00 384 ILE A N 1
ATOM 2944 C CA . ILE A 1 384 ? -11.263 11.527 -3.723 1.00 93.00 384 ILE A CA 1
ATOM 2945 C C . ILE A 1 384 ? -12.706 12.054 -3.669 1.00 93.00 384 ILE A C 1
ATOM 2947 O O . ILE A 1 384 ? -13.611 11.277 -3.371 1.00 93.00 384 ILE A O 1
ATOM 2951 N N . ALA A 1 385 ? -12.956 13.325 -3.998 1.00 92.19 385 ALA A N 1
ATOM 2952 C CA . ALA A 1 385 ? -14.309 13.876 -4.087 1.00 92.19 385 ALA A CA 1
ATOM 2953 C C . ALA A 1 385 ? -15.151 13.154 -5.155 1.00 92.19 385 ALA A C 1
ATOM 2955 O O . ALA A 1 385 ? -16.234 12.663 -4.839 1.00 92.19 385 ALA A O 1
ATOM 2956 N N . GLN A 1 386 ? -14.616 12.974 -6.366 1.00 92.88 386 GLN A N 1
ATOM 2957 C CA . GLN A 1 386 ? -15.269 12.192 -7.429 1.00 92.88 386 GLN A CA 1
ATOM 2958 C C . GLN A 1 386 ? -15.497 10.728 -7.005 1.00 92.88 386 GLN A C 1
ATOM 2960 O O . GLN A 1 386 ? -16.585 10.174 -7.176 1.00 92.88 386 GLN A O 1
ATOM 2965 N N . ALA A 1 387 ? -14.510 10.104 -6.355 1.00 92.88 387 ALA A N 1
ATOM 2966 C CA . ALA A 1 387 ? -14.632 8.753 -5.816 1.00 92.88 387 ALA A CA 1
ATOM 2967 C C . ALA A 1 387 ? -15.731 8.644 -4.744 1.00 92.88 387 ALA A C 1
ATOM 2969 O O . ALA A 1 387 ? -16.413 7.624 -4.677 1.00 92.88 387 ALA A O 1
ATOM 2970 N N . LEU A 1 388 ? -15.943 9.678 -3.921 1.00 92.56 388 LEU A N 1
ATOM 2971 C CA . LEU A 1 388 ? -17.024 9.742 -2.929 1.00 92.56 388 LEU A CA 1
ATOM 2972 C C . LEU A 1 388 ? -18.414 9.899 -3.572 1.00 92.56 388 LEU A C 1
ATOM 2974 O O . LEU A 1 388 ? -19.408 9.519 -2.951 1.00 92.56 388 LEU A O 1
ATOM 2978 N N . GLU A 1 389 ? -18.513 10.422 -4.792 1.00 90.19 389 GLU A N 1
ATOM 2979 C CA . GLU A 1 389 ? -19.775 10.493 -5.540 1.00 90.19 389 GLU A CA 1
ATOM 2980 C C . GLU A 1 389 ? -20.124 9.164 -6.217 1.00 90.19 389 GLU A C 1
ATOM 2982 O O . GLU A 1 389 ? -21.270 8.731 -6.131 1.00 90.19 389 GLU A O 1
ATOM 2987 N N . VAL A 1 390 ? -19.136 8.474 -6.797 1.00 89.75 390 VAL A N 1
ATOM 2988 C CA . VAL A 1 390 ? -19.332 7.207 -7.533 1.00 89.75 390 VAL A CA 1
ATOM 2989 C C . VAL A 1 390 ? -19.320 5.969 -6.617 1.00 89.75 390 VAL A C 1
ATOM 2991 O O . VAL A 1 390 ? -19.934 4.945 -6.918 1.00 89.75 390 VAL A O 1
ATOM 2994 N N . ALA A 1 391 ? -18.633 6.014 -5.471 1.00 87.75 391 ALA A N 1
ATOM 2995 C CA . ALA A 1 391 ? -18.544 4.877 -4.549 1.00 87.75 391 ALA A CA 1
ATOM 2996 C C . ALA A 1 391 ? -19.895 4.293 -4.074 1.00 87.75 391 ALA A C 1
ATOM 2998 O O . ALA A 1 391 ? -19.983 3.059 -4.027 1.00 87.75 391 ALA A O 1
ATOM 2999 N N . PRO A 1 392 ? -20.923 5.089 -3.703 1.00 86.94 392 PRO A N 1
ATOM 3000 C CA . PRO A 1 392 ? -22.165 4.578 -3.112 1.00 86.94 392 PRO A CA 1
ATOM 3001 C C . PRO A 1 392 ? -22.971 3.665 -4.041 1.00 86.94 392 PRO A C 1
ATOM 3003 O O . PRO A 1 392 ? -23.711 2.810 -3.560 1.00 86.94 392 PRO A O 1
ATOM 3006 N N . GLU A 1 393 ? -22.791 3.796 -5.358 1.00 86.38 393 GLU A N 1
ATOM 3007 C CA . GLU A 1 393 ? -23.446 2.963 -6.374 1.00 86.38 393 GLU A CA 1
ATOM 3008 C C . GLU A 1 393 ? -23.035 1.484 -6.289 1.00 86.38 393 GLU A C 1
ATOM 3010 O O . GLU A 1 393 ? -23.759 0.601 -6.749 1.00 86.38 393 GLU A O 1
ATOM 3015 N N . ASN A 1 394 ? -21.863 1.185 -5.714 1.00 90.44 394 ASN A N 1
ATOM 3016 C CA . ASN A 1 394 ? -21.322 -0.168 -5.681 1.00 90.44 394 ASN A CA 1
ATOM 3017 C C . ASN A 1 394 ? -20.593 -0.480 -4.361 1.00 90.44 394 ASN A C 1
ATOM 3019 O O . ASN A 1 394 ? -19.587 0.135 -3.999 1.00 90.44 394 ASN A O 1
ATOM 3023 N N . LYS A 1 395 ? -21.048 -1.534 -3.669 1.00 90.31 395 LYS A N 1
ATOM 3024 C CA . LYS A 1 395 ? -20.486 -1.990 -2.385 1.00 90.31 395 LYS A CA 1
ATOM 3025 C C . LYS A 1 395 ? -18.974 -2.258 -2.445 1.00 90.31 395 LYS A C 1
ATOM 3027 O O . LYS A 1 395 ? -18.271 -1.965 -1.479 1.00 90.31 395 LYS A O 1
ATOM 3032 N N . HIS A 1 396 ? -18.454 -2.789 -3.553 1.00 90.50 396 HIS A N 1
ATOM 3033 C CA . HIS A 1 396 ? -17.021 -3.045 -3.716 1.00 90.50 396 HIS A CA 1
ATOM 3034 C C . HIS A 1 396 ? -16.230 -1.743 -3.905 1.00 90.50 396 HIS A C 1
ATOM 3036 O O . HIS A 1 396 ? -15.214 -1.581 -3.227 1.00 90.50 396 HIS A O 1
ATOM 3042 N N . LYS A 1 397 ? -16.730 -0.785 -4.705 1.00 92.75 397 LYS A N 1
ATOM 3043 C CA . LYS A 1 397 ? -16.143 0.567 -4.827 1.00 92.75 397 LYS A CA 1
ATOM 3044 C C . LYS A 1 397 ? -16.063 1.265 -3.465 1.00 92.75 397 LYS A C 1
ATOM 3046 O O . LYS A 1 397 ? -14.983 1.671 -3.040 1.00 92.75 397 LYS A O 1
ATOM 3051 N N . THR A 1 398 ? -17.179 1.305 -2.731 1.00 91.56 398 THR A N 1
ATOM 3052 C CA . THR A 1 398 ? -17.243 1.833 -1.354 1.00 91.56 398 THR A CA 1
ATOM 3053 C C . THR A 1 398 ? -16.232 1.154 -0.424 1.00 91.56 398 THR A C 1
ATOM 3055 O O . THR A 1 398 ? -15.518 1.822 0.324 1.00 91.56 398 THR A O 1
ATOM 3058 N N . ASN A 1 399 ? -16.120 -0.176 -0.475 1.00 91.75 399 ASN A N 1
ATOM 3059 C CA . ASN A 1 399 ? -15.181 -0.913 0.370 1.00 91.75 399 ASN A CA 1
ATOM 3060 C C . ASN A 1 399 ? -13.705 -0.642 0.026 1.00 91.75 399 ASN A C 1
ATOM 3062 O O . ASN A 1 399 ? -12.875 -0.670 0.936 1.00 91.75 399 ASN A O 1
ATOM 3066 N N . LEU A 1 400 ? -13.362 -0.398 -1.247 1.00 94.06 400 LEU A N 1
ATOM 3067 C CA . LEU A 1 400 ? -12.003 -0.008 -1.640 1.00 94.06 400 LEU A CA 1
ATOM 3068 C C . LEU A 1 400 ? -11.676 1.416 -1.175 1.00 94.06 400 LEU A C 1
ATOM 3070 O O . LEU A 1 400 ? -10.601 1.634 -0.623 1.00 94.06 400 LEU A O 1
ATOM 3074 N N . LEU A 1 401 ? -12.613 2.356 -1.322 1.00 94.38 401 LEU A N 1
ATOM 3075 C CA . LEU A 1 401 ? -12.433 3.737 -0.874 1.00 94.38 401 LEU A CA 1
ATOM 3076 C C . LEU A 1 401 ? -12.219 3.818 0.648 1.00 94.38 401 LEU A C 1
ATOM 3078 O O . LEU A 1 401 ? -11.255 4.429 1.102 1.00 94.38 401 LEU A O 1
ATOM 3082 N N . HIS A 1 402 ? -13.039 3.119 1.443 1.00 92.44 402 HIS A N 1
ATOM 3083 C CA . HIS A 1 402 ? -12.835 3.017 2.897 1.00 92.44 402 HIS A CA 1
ATOM 3084 C C . HIS A 1 402 ? -11.507 2.353 3.273 1.00 92.44 402 HIS A C 1
ATOM 3086 O O . HIS A 1 402 ? -10.894 2.722 4.274 1.00 92.44 402 HIS A O 1
ATOM 3092 N N . PHE A 1 403 ? -11.045 1.375 2.488 1.00 92.56 403 PHE A N 1
ATOM 3093 C CA . PHE A 1 403 ? -9.734 0.759 2.688 1.00 92.56 403 PHE A CA 1
ATOM 3094 C C . PHE A 1 403 ? -8.598 1.756 2.422 1.00 92.56 403 PHE A C 1
ATOM 3096 O O . PHE A 1 403 ? -7.741 1.918 3.286 1.00 92.56 403 PHE A O 1
ATOM 3103 N N . TYR A 1 404 ? -8.630 2.465 1.290 1.00 93.31 404 TYR A N 1
ATOM 3104 C CA . TYR A 1 404 ? -7.652 3.499 0.944 1.00 93.31 404 TYR A CA 1
ATOM 3105 C C . TYR A 1 404 ? -7.576 4.588 2.024 1.00 93.31 404 TYR A C 1
ATOM 3107 O O . TYR A 1 404 ? -6.509 4.805 2.595 1.00 93.31 404 TYR A O 1
ATOM 3115 N N . LEU A 1 405 ? -8.715 5.189 2.390 1.00 91.94 405 LEU A N 1
ATOM 3116 C CA . LEU A 1 405 ? -8.782 6.231 3.421 1.00 91.94 405 LEU A CA 1
ATOM 3117 C C . LEU A 1 405 ? -8.269 5.729 4.784 1.00 91.94 405 LEU A C 1
ATOM 3119 O O . LEU A 1 405 ? -7.525 6.430 5.469 1.00 91.94 405 LEU A O 1
ATOM 3123 N N . SER A 1 406 ? -8.617 4.494 5.167 1.00 89.12 406 SER A N 1
ATOM 3124 C CA . SER A 1 406 ? -8.170 3.890 6.429 1.00 89.12 406 SER A CA 1
ATOM 3125 C C . SER A 1 406 ? -6.683 3.522 6.453 1.00 89.12 406 SER A C 1
ATOM 3127 O O . SER A 1 406 ? -6.130 3.438 7.548 1.00 89.12 406 SER A O 1
ATOM 3129 N N . GLU A 1 407 ? -6.037 3.245 5.317 1.00 89.81 407 GLU A N 1
ATOM 3130 C CA . GLU A 1 407 ? -4.584 3.023 5.258 1.00 89.81 407 GLU A CA 1
ATOM 3131 C C . GLU A 1 407 ? -3.811 4.348 5.121 1.00 89.81 407 GLU A C 1
ATOM 3133 O O . GLU A 1 407 ? -2.724 4.465 5.686 1.00 89.81 407 GLU A O 1
ATOM 3138 N N . LEU A 1 408 ? -4.385 5.361 4.457 1.00 88.94 408 LEU A N 1
ATOM 3139 C CA . LEU A 1 408 ? -3.851 6.726 4.376 1.00 88.94 408 LEU A CA 1
ATOM 3140 C C . LEU A 1 408 ? -3.723 7.347 5.774 1.00 88.94 408 LEU A C 1
ATOM 3142 O O . LEU A 1 408 ? -2.630 7.755 6.162 1.00 88.94 408 LEU A O 1
ATOM 3146 N N . ALA A 1 409 ? -4.795 7.313 6.574 1.00 86.81 409 ALA A N 1
ATOM 3147 C CA . ALA A 1 409 ? -4.825 7.882 7.927 1.00 86.81 409 ALA A CA 1
ATOM 3148 C C . ALA A 1 409 ? -3.878 7.201 8.942 1.00 86.81 409 ALA A C 1
ATOM 3150 O O . ALA A 1 409 ? -3.654 7.727 10.028 1.00 86.81 409 ALA A O 1
ATOM 3151 N N . LYS A 1 410 ? -3.304 6.031 8.617 1.00 85.00 410 LYS A N 1
ATOM 3152 C CA . LYS A 1 410 ? -2.256 5.393 9.441 1.00 85.00 410 LYS A CA 1
ATOM 3153 C C . LYS A 1 410 ? -0.857 5.934 9.164 1.00 85.00 410 LYS A C 1
ATOM 3155 O O . LYS A 1 410 ? 0.027 5.753 9.994 1.00 85.00 410 LYS A O 1
ATOM 3160 N N . LYS A 1 411 ? -0.636 6.477 7.965 1.00 80.38 411 LYS A N 1
ATOM 3161 C CA . LYS A 1 411 ? 0.690 6.861 7.458 1.00 80.38 411 LYS A CA 1
ATOM 3162 C C . LYS A 1 411 ? 0.858 8.376 7.369 1.00 80.38 411 LYS A C 1
ATOM 3164 O O . LYS A 1 411 ? 1.974 8.863 7.509 1.00 80.38 411 LYS A O 1
ATOM 3169 N N . PHE A 1 412 ? -0.239 9.106 7.180 1.00 80.50 412 PHE A N 1
ATOM 3170 C CA . PHE A 1 412 ? -0.252 10.552 6.983 1.00 80.50 412 PHE A CA 1
ATOM 3171 C C . PHE A 1 412 ? -1.295 11.231 7.868 1.00 80.50 412 PHE A C 1
ATOM 3173 O O . PHE A 1 412 ? -2.341 10.658 8.171 1.00 80.50 412 PHE A O 1
ATOM 3180 N N . SER A 1 413 ? -1.031 12.491 8.218 1.00 83.81 413 SER A N 1
ATOM 3181 C CA . SER A 1 413 ? -2.068 13.379 8.747 1.00 83.81 413 SER A CA 1
ATOM 3182 C C . SER A 1 413 ? -3.080 13.681 7.641 1.00 83.81 413 SER A C 1
ATOM 3184 O O . SER A 1 413 ? -2.689 14.070 6.539 1.00 83.81 413 SER A O 1
ATOM 3186 N N . VAL A 1 414 ? -4.373 13.500 7.917 1.00 86.81 414 VAL A N 1
ATOM 3187 C CA . VAL A 1 414 ? -5.435 13.759 6.936 1.00 86.81 414 VAL A CA 1
ATOM 3188 C C . VAL A 1 414 ? -5.579 15.278 6.726 1.00 86.81 414 VAL A C 1
ATOM 3190 O O . VAL A 1 414 ? -5.752 15.996 7.716 1.00 86.81 414 VAL A O 1
ATOM 3193 N N . PRO A 1 415 ? -5.523 15.794 5.478 1.00 89.56 415 PRO A N 1
ATOM 3194 C CA . PRO A 1 415 ? -5.681 17.224 5.202 1.00 89.56 415 PRO A CA 1
ATOM 3195 C C . PRO A 1 415 ? -7.026 17.788 5.702 1.00 89.56 415 PRO A C 1
ATOM 3197 O O . PRO A 1 415 ? -8.041 17.098 5.566 1.00 89.56 415 PRO A O 1
ATOM 3200 N N . PRO A 1 416 ? -7.085 19.033 6.221 1.00 89.69 416 PRO A N 1
ATOM 3201 C CA . PRO A 1 416 ? -8.321 19.625 6.748 1.00 89.69 416 PRO A CA 1
ATOM 3202 C C . PRO A 1 416 ? -9.493 19.625 5.756 1.00 89.69 416 PRO A C 1
ATOM 3204 O O . PRO A 1 416 ? -10.612 19.281 6.135 1.00 89.69 416 PRO A O 1
ATOM 3207 N N . ASP A 1 417 ? -9.229 19.917 4.481 1.00 91.19 417 ASP A N 1
ATOM 3208 C CA . ASP A 1 417 ? -10.256 19.953 3.430 1.00 91.19 417 ASP A CA 1
ATOM 3209 C C . ASP A 1 417 ? -10.878 18.564 3.207 1.00 91.19 417 ASP A C 1
ATOM 3211 O O . ASP A 1 417 ? -12.095 18.417 3.069 1.00 91.19 417 ASP A O 1
ATOM 3215 N N . LEU A 1 418 ? -10.050 17.512 3.272 1.00 92.19 418 LEU A N 1
ATOM 3216 C CA . LEU A 1 418 ? -10.503 16.123 3.214 1.00 92.19 418 LEU A CA 1
ATOM 3217 C C . LEU A 1 418 ? -11.275 15.727 4.486 1.00 92.19 418 LEU A C 1
ATOM 3219 O O . LEU A 1 418 ? -12.253 14.984 4.398 1.00 92.19 418 LEU A O 1
ATOM 3223 N N . VAL A 1 419 ? -10.910 16.253 5.661 1.00 92.38 419 VAL A N 1
ATOM 3224 C CA . VAL A 1 419 ? -11.692 16.056 6.896 1.00 92.38 419 VAL A CA 1
ATOM 3225 C C . VAL A 1 419 ? -13.094 16.660 6.759 1.00 92.38 419 VAL A C 1
ATOM 3227 O O . VAL A 1 419 ? -14.074 16.000 7.111 1.00 92.38 419 VAL A O 1
ATOM 3230 N N . GLU A 1 420 ? -13.227 17.875 6.221 1.00 93.25 420 GLU A N 1
ATOM 3231 C CA . GLU A 1 420 ? -14.539 18.498 5.994 1.00 93.25 420 GLU A CA 1
ATOM 3232 C C . GLU A 1 420 ? -15.365 17.731 4.947 1.00 93.25 420 GLU A C 1
ATOM 3234 O O . GLU A 1 420 ? -16.556 17.476 5.155 1.00 93.25 420 GLU A O 1
ATOM 3239 N N . LEU A 1 421 ? -14.731 17.295 3.855 1.00 93.62 421 LEU A N 1
ATOM 3240 C CA . LEU A 1 421 ? -15.358 16.493 2.803 1.00 93.62 421 LEU A CA 1
ATOM 3241 C C . LEU A 1 421 ? -15.912 15.161 3.345 1.00 93.62 421 LEU A C 1
ATOM 3243 O O . LEU A 1 421 ? -17.064 14.809 3.077 1.00 93.62 421 LEU A O 1
ATOM 3247 N N . LEU A 1 422 ? -15.139 14.449 4.173 1.00 94.31 422 LEU A N 1
ATOM 3248 C CA . LEU A 1 422 ? -15.569 13.194 4.799 1.00 94.31 422 LEU A CA 1
ATOM 3249 C C . LEU A 1 422 ? -16.668 13.409 5.852 1.00 94.31 422 LEU A C 1
ATOM 3251 O O . LEU A 1 422 ? -17.600 12.604 5.924 1.00 94.31 422 LEU A O 1
ATOM 3255 N N . LYS A 1 423 ? -16.636 14.519 6.607 1.00 93.81 423 LYS A N 1
ATOM 3256 C CA . LYS A 1 423 ? -17.743 14.922 7.498 1.00 93.81 423 LYS A CA 1
ATOM 3257 C C . LYS A 1 423 ? -19.035 15.163 6.706 1.00 93.81 423 LYS A C 1
ATOM 3259 O O . LYS A 1 423 ? -20.080 14.631 7.081 1.00 93.81 423 LYS A O 1
ATOM 3264 N N . LYS A 1 424 ? -18.977 15.901 5.588 1.00 93.06 424 LYS A N 1
ATOM 3265 C CA . LYS A 1 424 ? -20.131 16.126 4.692 1.00 93.06 424 LYS A CA 1
ATOM 3266 C C . LYS A 1 424 ? -20.675 14.812 4.126 1.00 93.06 424 LYS A C 1
ATOM 3268 O O . LYS A 1 424 ? -21.885 14.592 4.158 1.00 93.06 424 LYS A O 1
ATOM 3273 N N . GLN A 1 425 ? -19.800 13.910 3.679 1.00 92.12 425 GLN A N 1
ATOM 3274 C CA . GLN A 1 425 ? -20.205 12.597 3.173 1.00 92.12 425 GLN A CA 1
ATOM 3275 C C . GLN A 1 425 ? -20.888 11.740 4.249 1.00 92.12 425 GLN A C 1
ATOM 3277 O O . GLN A 1 425 ? -21.938 11.151 3.988 1.00 92.12 425 GLN A O 1
ATOM 3282 N N . PHE A 1 426 ? -20.332 11.690 5.463 1.00 93.19 426 PHE A N 1
ATOM 3283 C CA . PHE A 1 426 ? -20.949 10.984 6.586 1.00 93.19 426 PHE A CA 1
ATOM 3284 C C . PHE A 1 426 ? -22.354 11.526 6.897 1.00 93.19 426 PHE A C 1
ATOM 3286 O O . PHE A 1 426 ? -23.278 10.744 7.111 1.00 93.19 426 PHE A O 1
ATOM 3293 N N . LEU A 1 427 ? -22.552 12.846 6.861 1.00 92.12 427 LEU A N 1
ATOM 3294 C CA . LEU A 1 427 ? -23.872 13.454 7.061 1.00 92.12 427 LEU A CA 1
ATOM 3295 C C . LEU A 1 427 ? -24.857 13.169 5.910 1.00 92.12 427 LEU A C 1
ATOM 3297 O O . LEU A 1 427 ? -26.059 13.169 6.154 1.00 92.12 427 LEU A O 1
ATOM 3301 N N . ARG A 1 428 ? -24.367 12.912 4.687 1.00 91.19 428 ARG A N 1
ATOM 3302 C CA . ARG A 1 428 ? -25.181 12.584 3.501 1.00 91.19 428 ARG A CA 1
ATOM 3303 C C . ARG A 1 428 ? -25.594 11.108 3.429 1.00 91.19 428 ARG A C 1
ATOM 3305 O O . ARG A 1 428 ? -26.697 10.816 2.986 1.00 91.19 428 ARG A O 1
ATOM 3312 N N . ILE A 1 429 ? -24.702 10.191 3.811 1.00 89.44 429 ILE A N 1
ATOM 3313 C CA . ILE A 1 429 ? -24.866 8.734 3.604 1.00 89.44 429 ILE A CA 1
ATOM 3314 C C . ILE A 1 429 ? -25.096 7.969 4.916 1.00 89.44 429 ILE A C 1
ATOM 3316 O O . ILE A 1 429 ? -25.612 6.855 4.902 1.00 89.44 429 ILE A O 1
ATOM 3320 N N . HIS A 1 430 ? -24.719 8.550 6.057 1.00 90.19 430 HIS A N 1
ATOM 3321 C CA . HIS A 1 430 ? -24.741 7.923 7.385 1.00 90.19 430 HIS A CA 1
ATOM 3322 C C . HIS A 1 430 ? -23.872 6.655 7.534 1.00 90.19 430 HIS A C 1
ATOM 3324 O O . HIS A 1 430 ? -24.015 5.910 8.501 1.00 90.19 430 HIS A O 1
ATOM 3330 N N . ASP A 1 431 ? -22.905 6.436 6.634 1.00 90.69 431 ASP A N 1
ATOM 3331 C CA . ASP A 1 431 ? -21.906 5.369 6.763 1.00 90.69 431 ASP A CA 1
ATOM 3332 C C . ASP A 1 431 ? -20.777 5.785 7.720 1.00 90.69 431 ASP A C 1
ATOM 3334 O O . ASP A 1 431 ? -19.845 6.507 7.350 1.00 90.69 431 ASP A O 1
ATOM 3338 N N . SER A 1 432 ? -20.846 5.296 8.960 1.00 92.88 432 SER A N 1
ATOM 3339 C CA . SER A 1 432 ? -19.871 5.563 10.025 1.00 92.88 432 SER A CA 1
ATOM 3340 C C . SER A 1 432 ? -18.417 5.229 9.673 1.00 92.88 432 SER A C 1
ATOM 3342 O O . SER A 1 432 ? -17.510 5.694 10.362 1.00 92.88 432 SER A O 1
ATOM 3344 N N . ARG A 1 433 ? -18.143 4.442 8.622 1.00 92.62 433 ARG A N 1
ATOM 3345 C CA . ARG A 1 433 ? -16.765 4.102 8.223 1.00 92.62 433 ARG A CA 1
ATOM 3346 C C . ARG A 1 433 ? -15.974 5.321 7.739 1.00 92.62 433 ARG A C 1
ATOM 3348 O O . ARG A 1 433 ? -14.762 5.351 7.939 1.00 92.62 433 ARG A O 1
ATOM 3355 N N . TYR A 1 434 ? -16.648 6.360 7.231 1.00 93.38 434 TYR A N 1
ATOM 3356 C CA . TYR A 1 434 ? -16.015 7.642 6.888 1.00 93.38 434 TYR A CA 1
ATOM 3357 C C . TYR A 1 434 ? -15.463 8.399 8.107 1.00 93.38 434 TYR A C 1
ATOM 3359 O O . TYR A 1 434 ? -14.589 9.247 7.944 1.00 93.38 434 TYR A O 1
ATOM 3367 N N . LEU A 1 435 ? -15.922 8.083 9.325 1.00 92.94 435 LEU A N 1
ATOM 3368 C CA . LEU A 1 435 ? -15.402 8.684 10.556 1.00 92.94 435 LEU A CA 1
ATOM 3369 C C . LEU A 1 435 ? -14.023 8.124 10.931 1.00 92.94 435 LEU A C 1
ATOM 3371 O O . LEU A 1 435 ? -13.193 8.866 11.441 1.00 92.94 435 LEU A O 1
ATOM 3375 N N . ILE A 1 436 ? -13.760 6.840 10.651 1.00 92.75 436 ILE A N 1
ATOM 3376 C CA . ILE A 1 436 ? -12.527 6.127 11.036 1.00 92.75 436 ILE A CA 1
ATOM 3377 C C . ILE A 1 436 ? -11.243 6.899 10.673 1.00 92.75 436 ILE A C 1
ATOM 3379 O O . ILE A 1 436 ? -10.438 7.111 11.577 1.00 92.75 436 ILE A O 1
ATOM 3383 N N . PRO A 1 437 ? -11.019 7.339 9.414 1.00 92.50 437 PRO A N 1
ATOM 3384 C CA . PRO A 1 437 ? -9.796 8.059 9.053 1.00 92.50 437 PRO A CA 1
ATOM 3385 C C . PRO A 1 437 ? -9.662 9.433 9.721 1.00 92.50 437 PRO A C 1
ATOM 3387 O O . PRO A 1 437 ? -8.545 9.914 9.866 1.00 92.50 437 PRO A O 1
ATOM 3390 N N . ILE A 1 438 ? -10.768 10.067 10.127 1.00 93.44 438 ILE A N 1
ATOM 3391 C CA . ILE A 1 438 ? -10.771 11.437 10.662 1.00 93.44 438 ILE A CA 1
ATOM 3392 C C . ILE A 1 438 ? -10.841 11.510 12.191 1.00 93.44 438 ILE A C 1
ATOM 3394 O O . ILE A 1 438 ? -10.773 12.614 12.724 1.00 93.44 438 ILE A O 1
ATOM 3398 N N . ILE A 1 439 ? -10.948 10.377 12.904 1.00 92.25 439 ILE A N 1
ATOM 3399 C CA . ILE A 1 439 ? -10.940 10.317 14.382 1.00 92.25 439 ILE A CA 1
ATOM 3400 C C . ILE A 1 439 ? -9.838 11.194 15.012 1.00 92.25 439 ILE A C 1
ATOM 3402 O O . ILE A 1 439 ? -10.173 11.948 15.927 1.00 92.25 439 ILE A O 1
ATOM 3406 N N . PRO A 1 440 ? -8.570 11.179 14.543 1.00 90.62 440 PRO A N 1
ATOM 3407 C CA . PRO A 1 440 ? -7.495 11.979 15.146 1.00 90.62 440 PRO A CA 1
ATOM 3408 C C . PRO A 1 440 ? -7.667 13.496 14.955 1.00 90.62 440 PRO A C 1
ATOM 3410 O O . PRO A 1 440 ? -7.048 14.284 15.666 1.00 90.62 440 PRO A O 1
ATOM 3413 N N . ASN A 1 441 ? -8.500 13.906 13.993 1.00 90.56 441 ASN A N 1
ATOM 3414 C CA . ASN A 1 441 ? -8.755 15.293 13.605 1.00 90.56 441 ASN A CA 1
ATOM 3415 C C . ASN A 1 441 ? -10.072 15.856 14.182 1.00 90.56 441 ASN A C 1
ATOM 3417 O O . ASN A 1 441 ? -10.417 17.003 13.894 1.00 90.56 441 ASN A O 1
ATOM 3421 N N . LEU A 1 442 ? -10.839 15.066 14.943 1.00 91.75 442 LEU A N 1
ATOM 3422 C CA . LEU A 1 442 ? -12.070 15.529 15.593 1.00 91.75 442 LEU A CA 1
ATOM 3423 C C . LEU A 1 442 ? -11.763 16.369 16.842 1.00 91.75 442 LEU A C 1
ATOM 3425 O O . LEU A 1 442 ? -10.743 16.181 17.503 1.00 91.75 442 LEU A O 1
ATOM 3429 N N . THR A 1 443 ? -12.682 17.258 17.218 1.00 92.69 443 THR A N 1
ATOM 3430 C CA . THR A 1 443 ? -12.675 17.846 18.570 1.00 92.69 443 THR A CA 1
ATOM 3431 C C . THR A 1 443 ? -13.270 16.872 19.595 1.00 92.69 443 THR A C 1
ATOM 3433 O O . THR A 1 443 ? -13.959 15.916 19.231 1.00 92.69 443 THR A O 1
ATOM 3436 N N . GLU A 1 444 ? -13.064 17.122 20.893 1.00 93.00 444 GLU A N 1
ATOM 3437 C CA . GLU A 1 444 ? -13.678 16.319 21.965 1.00 93.00 444 GLU A CA 1
ATOM 3438 C C . GLU A 1 444 ? -15.219 16.305 21.867 1.00 93.00 444 GLU A C 1
ATOM 3440 O O . GLU A 1 444 ? -15.856 15.271 22.079 1.00 93.00 444 GLU A O 1
ATOM 3445 N N . GLU A 1 445 ? -15.827 17.436 21.495 1.00 93.06 445 GLU A N 1
ATOM 3446 C CA . GLU A 1 445 ? -17.279 17.571 21.320 1.00 93.06 445 GLU A CA 1
ATOM 3447 C C . GLU A 1 445 ? -17.787 16.818 20.084 1.00 93.06 445 GLU A C 1
ATOM 3449 O O . GLU A 1 445 ? -18.784 16.097 20.160 1.00 93.06 445 GLU A O 1
ATOM 3454 N N . GLU A 1 446 ? -17.083 16.930 18.952 1.00 93.62 446 GLU A N 1
ATOM 3455 C CA . GLU A 1 446 ? -17.407 16.179 17.735 1.00 93.62 446 GLU A CA 1
ATOM 3456 C C . GLU A 1 446 ? -17.266 14.672 17.951 1.00 93.62 446 GLU A C 1
ATOM 3458 O O . GLU A 1 446 ? -18.139 13.906 17.544 1.00 93.62 446 GLU A O 1
ATOM 3463 N N . PHE A 1 447 ? -16.202 14.237 18.631 1.00 94.75 447 PHE A N 1
ATOM 3464 C CA . PHE A 1 447 ? -15.999 12.831 18.952 1.00 94.75 447 PHE A CA 1
ATOM 3465 C C . PHE A 1 447 ? -17.133 12.295 19.835 1.00 94.75 447 PHE A C 1
ATOM 3467 O O . PHE A 1 447 ? -17.715 11.262 19.512 1.00 94.75 447 PHE A O 1
ATOM 3474 N N . LYS A 1 448 ? -17.520 13.012 20.902 1.00 93.62 448 LYS A N 1
ATOM 3475 C CA . LYS A 1 448 ? -18.661 12.622 21.755 1.00 93.62 448 LYS A CA 1
ATOM 3476 C C . LYS A 1 448 ? -19.978 12.567 20.978 1.00 93.62 448 LYS A C 1
ATOM 3478 O O . LYS A 1 448 ? -20.763 11.646 21.187 1.00 93.62 448 LYS A O 1
ATOM 3483 N N . LYS A 1 449 ? -20.203 13.504 20.050 1.00 93.62 449 LYS A N 1
ATOM 3484 C CA . LYS A 1 449 ? -21.378 13.518 19.165 1.00 93.62 449 LYS A CA 1
ATOM 3485 C C . LYS A 1 449 ? -21.424 12.300 18.234 1.00 93.62 449 LYS A C 1
ATOM 3487 O O . LYS A 1 449 ? -22.502 11.752 18.025 1.00 93.62 449 LYS A O 1
ATOM 3492 N N . TYR A 1 450 ? -20.284 11.882 17.681 1.00 94.50 450 TYR A N 1
ATOM 3493 C CA . TYR A 1 450 ? -20.201 10.759 16.739 1.00 94.50 450 TYR A CA 1
ATOM 3494 C C . TYR A 1 450 ? -19.917 9.395 17.394 1.00 94.50 450 TYR A C 1
ATOM 3496 O O . TYR A 1 450 ? -20.013 8.371 16.719 1.00 94.50 450 TYR A O 1
ATOM 3504 N N . LEU A 1 451 ? -19.626 9.342 18.698 1.00 94.50 451 LEU A N 1
ATOM 3505 C CA . LEU A 1 451 ? -19.363 8.103 19.438 1.00 94.50 451 LEU A CA 1
ATOM 3506 C C . LEU A 1 451 ? -20.449 7.020 19.243 1.00 94.50 451 LEU A C 1
ATOM 3508 O O . LEU A 1 451 ? -20.071 5.882 18.959 1.00 94.50 451 LEU A O 1
ATOM 3512 N N . PRO A 1 452 ? -21.768 7.318 19.286 1.00 94.12 452 PRO A N 1
ATOM 3513 C CA . PRO A 1 452 ? -22.799 6.321 18.984 1.00 94.12 452 PRO A CA 1
ATOM 3514 C C . PRO A 1 452 ? -22.646 5.705 17.586 1.00 94.12 452 PRO A C 1
ATOM 3516 O O . PRO A 1 452 ? -22.752 4.492 17.428 1.00 94.12 452 PRO A O 1
ATOM 3519 N N . ASN A 1 453 ? -22.328 6.522 16.575 1.00 94.38 453 ASN A N 1
ATOM 3520 C CA . ASN A 1 453 ? -22.122 6.069 15.198 1.00 94.38 453 ASN A CA 1
ATOM 3521 C C . ASN A 1 453 ? -20.850 5.222 15.046 1.00 94.38 453 ASN A C 1
ATOM 3523 O O . ASN A 1 453 ? -20.831 4.282 14.250 1.00 94.38 453 ASN A O 1
ATOM 3527 N N . ILE A 1 454 ? -19.796 5.527 15.808 1.00 93.88 454 ILE A N 1
ATOM 3528 C CA . ILE A 1 454 ? -18.572 4.715 15.850 1.00 93.88 454 ILE A CA 1
ATOM 3529 C C . ILE A 1 454 ? -18.870 3.346 16.483 1.00 93.88 454 ILE A C 1
ATOM 3531 O O . ILE A 1 454 ? -18.441 2.326 15.950 1.00 93.88 454 ILE A O 1
ATOM 3535 N N . LEU A 1 455 ? -19.660 3.290 17.561 1.00 93.75 455 LEU A N 1
ATOM 3536 C CA . LEU A 1 455 ? -20.034 2.031 18.220 1.00 93.75 455 LEU A CA 1
ATOM 3537 C C . LEU A 1 455 ? -20.929 1.125 17.356 1.00 93.75 455 LEU A C 1
ATOM 3539 O O . LEU A 1 455 ? -20.870 -0.093 17.503 1.00 93.75 455 LEU A O 1
ATOM 3543 N N . THR A 1 456 ? -21.704 1.668 16.409 1.00 92.12 456 THR A N 1
ATOM 3544 C CA . THR A 1 456 ? -22.489 0.852 15.459 1.00 92.12 456 THR A CA 1
ATOM 3545 C C . THR A 1 456 ? -21.651 0.171 14.364 1.00 92.12 456 THR A C 1
ATOM 3547 O O . THR A 1 456 ? -22.212 -0.524 13.520 1.00 92.12 456 THR A O 1
ATOM 3550 N N . LEU A 1 457 ? -20.325 0.351 14.338 1.00 93.25 457 LEU A N 1
ATOM 3551 C CA . LEU A 1 457 ? -19.443 -0.307 13.369 1.00 93.25 457 LEU A CA 1
ATOM 3552 C C . LEU A 1 457 ? -19.368 -1.837 13.565 1.00 93.25 457 LEU A C 1
ATOM 3554 O O . LEU A 1 457 ? -19.448 -2.372 14.676 1.00 93.25 457 LEU A O 1
ATOM 3558 N N . GLU A 1 458 ? -19.136 -2.555 12.462 1.00 92.56 458 GLU A N 1
ATOM 3559 C CA . GLU A 1 458 ? -18.741 -3.971 12.479 1.00 92.56 458 GLU A CA 1
ATOM 3560 C C . GLU A 1 458 ? -17.425 -4.164 13.252 1.00 92.56 458 GLU A C 1
ATOM 3562 O O . GLU A 1 458 ? -16.553 -3.298 13.209 1.00 92.56 458 GLU A O 1
ATOM 3567 N N . SER A 1 459 ? -17.233 -5.317 13.897 1.00 90.94 459 SER A N 1
ATOM 3568 C CA . SER A 1 459 ? -16.113 -5.598 14.814 1.00 90.94 459 SER A CA 1
ATOM 3569 C C . SER A 1 459 ? -14.728 -5.220 14.280 1.00 90.94 459 SER A C 1
ATOM 3571 O O . SER A 1 459 ? -13.938 -4.571 14.964 1.00 90.94 459 SER A O 1
ATOM 3573 N N . HIS A 1 460 ? -14.429 -5.548 13.019 1.00 90.25 460 HIS A N 1
ATOM 3574 C CA . HIS A 1 460 ? -13.148 -5.188 12.405 1.00 90.25 460 HIS A CA 1
ATOM 3575 C C . HIS A 1 460 ? -13.002 -3.664 12.203 1.00 90.25 460 HIS A C 1
ATOM 3577 O O . HIS A 1 460 ? -11.904 -3.110 12.327 1.00 90.25 460 HIS A O 1
ATOM 3583 N N . ALA A 1 461 ? -14.088 -2.967 11.872 1.00 90.56 461 ALA A N 1
ATOM 3584 C CA . ALA A 1 461 ? -14.092 -1.520 11.692 1.00 90.56 461 ALA A CA 1
ATOM 3585 C C . ALA A 1 461 ? -14.044 -0.784 13.045 1.00 90.56 461 ALA A C 1
ATOM 3587 O O . ALA A 1 461 ? -13.277 0.167 13.180 1.00 90.56 461 ALA A O 1
ATOM 3588 N N . LEU A 1 462 ? -14.759 -1.283 14.059 1.00 94.38 462 LEU A N 1
ATOM 3589 C CA . LEU A 1 462 ? -14.705 -0.792 15.438 1.00 94.38 462 LEU A CA 1
ATOM 3590 C C . LEU A 1 462 ? -13.297 -0.950 16.034 1.00 94.38 462 LEU A C 1
ATOM 3592 O O . LEU A 1 462 ? -12.747 0.012 16.566 1.00 94.38 462 LEU A O 1
ATOM 3596 N N . LYS A 1 463 ? -12.657 -2.114 15.847 1.00 93.06 463 LYS A N 1
ATOM 3597 C CA . LYS A 1 463 ? -11.255 -2.338 16.232 1.00 93.06 463 LYS A CA 1
ATOM 3598 C C . LYS A 1 463 ? -10.316 -1.317 15.595 1.00 93.06 463 LYS A C 1
ATOM 3600 O O . LYS A 1 463 ? -9.524 -0.706 16.302 1.00 93.06 463 LYS A O 1
ATOM 3605 N N . ARG A 1 464 ? -10.444 -1.056 14.286 1.00 90.25 464 ARG A N 1
ATOM 3606 C CA . ARG A 1 464 ? -9.656 -0.006 13.610 1.00 90.25 464 ARG A CA 1
ATOM 3607 C C . ARG A 1 464 ? -9.918 1.389 14.179 1.00 90.25 464 ARG A C 1
ATOM 3609 O O . ARG A 1 464 ? -8.957 2.126 14.370 1.00 90.25 464 ARG A O 1
ATOM 3616 N N . ALA A 1 465 ? -11.174 1.740 14.453 1.00 92.12 465 ALA A N 1
ATOM 3617 C CA . ALA A 1 465 ? -11.547 3.032 15.026 1.00 92.12 465 ALA A CA 1
ATOM 3618 C C . ALA A 1 465 ? -10.927 3.247 16.418 1.00 92.12 465 ALA A C 1
ATOM 3620 O O . ALA A 1 465 ? -10.337 4.293 16.679 1.00 92.12 465 ALA A O 1
ATOM 3621 N N . ILE A 1 466 ? -11.001 2.237 17.289 1.00 93.06 466 ILE A N 1
ATOM 3622 C CA . ILE A 1 466 ? -10.456 2.300 18.651 1.00 93.06 466 ILE A CA 1
ATOM 3623 C C . ILE A 1 466 ? -8.927 2.280 18.635 1.00 93.06 466 ILE A C 1
ATOM 3625 O O . ILE A 1 466 ? -8.313 3.097 19.313 1.00 93.06 466 ILE A O 1
ATOM 3629 N N . THR A 1 467 ? -8.286 1.430 17.823 1.00 90.94 467 THR A N 1
ATOM 3630 C CA . THR A 1 467 ? -6.825 1.490 17.657 1.00 90.94 467 THR A CA 1
ATOM 3631 C C . THR A 1 467 ? -6.396 2.869 17.149 1.00 90.94 467 THR A C 1
ATOM 3633 O O . THR A 1 467 ? -5.504 3.460 17.741 1.00 90.94 467 THR A O 1
ATOM 3636 N N . SER A 1 468 ? -7.071 3.426 16.134 1.00 89.12 468 SER A N 1
ATOM 3637 C CA . SER A 1 468 ? -6.783 4.774 15.620 1.00 89.12 468 SER A CA 1
ATOM 3638 C C . SER A 1 468 ? -6.909 5.849 16.704 1.00 89.12 468 SER A C 1
ATOM 3640 O O . SER A 1 468 ? -5.995 6.656 16.846 1.00 89.12 468 SER A O 1
ATOM 3642 N N . LEU A 1 469 ? -7.968 5.827 17.521 1.00 91.50 469 LEU A N 1
ATOM 3643 C CA . LEU A 1 469 ? -8.115 6.737 18.662 1.00 91.50 469 LEU A CA 1
ATOM 3644 C C . LEU A 1 469 ? -6.928 6.640 19.634 1.00 91.50 469 LEU A C 1
ATOM 3646 O O . LEU A 1 469 ? -6.377 7.659 20.045 1.00 91.50 469 LEU A O 1
ATOM 3650 N N . LEU A 1 470 ? -6.556 5.418 20.018 1.00 90.12 470 LEU A N 1
ATOM 3651 C CA . LEU A 1 470 ? -5.610 5.176 21.106 1.00 90.12 470 LEU A CA 1
ATOM 3652 C C . LEU A 1 470 ? -4.143 5.362 20.695 1.00 90.12 470 LEU A C 1
ATOM 3654 O O . LEU A 1 470 ? -3.348 5.830 21.508 1.00 90.12 470 LEU A O 1
ATOM 3658 N N . THR A 1 471 ? -3.772 5.024 19.456 1.00 87.88 471 THR A N 1
ATOM 3659 C CA . THR A 1 471 ? -2.383 5.130 18.971 1.00 87.88 471 THR A CA 1
ATOM 3660 C C . THR A 1 471 ? -2.051 6.483 18.340 1.00 87.88 471 THR A C 1
ATOM 3662 O O . THR A 1 471 ? -0.905 6.700 17.954 1.00 87.88 471 THR A O 1
ATOM 3665 N N . SER A 1 472 ? -3.024 7.385 18.185 1.00 84.12 472 SER A N 1
ATOM 3666 C CA . SER A 1 472 ? -2.782 8.691 17.561 1.00 84.12 472 SER A CA 1
ATOM 3667 C C . SER A 1 472 ? -2.014 9.646 18.471 1.00 84.12 472 SER A C 1
ATOM 3669 O O . SER A 1 472 ? -2.264 9.719 19.675 1.00 84.12 472 SER A O 1
ATOM 3671 N N . SER A 1 473 ? -1.115 10.430 17.868 1.00 80.12 473 SER A N 1
ATOM 3672 C CA . SER A 1 473 ? -0.352 11.490 18.544 1.00 80.12 473 SER A CA 1
ATOM 3673 C C . SER A 1 473 ? -1.243 12.642 19.019 1.00 80.12 473 SER A C 1
ATOM 3675 O O . SER A 1 473 ? -0.975 13.253 20.050 1.00 80.12 473 SER A O 1
ATOM 3677 N N . ILE A 1 474 ? -2.309 12.930 18.266 1.00 81.38 474 ILE A N 1
ATOM 3678 C CA . ILE A 1 474 ? -3.374 13.865 18.635 1.00 81.38 474 ILE A CA 1
ATOM 3679 C C . ILE A 1 474 ? -4.605 13.014 18.936 1.00 81.38 474 ILE A C 1
ATOM 3681 O O . ILE A 1 474 ? -5.078 12.279 18.071 1.00 81.38 474 ILE A O 1
ATOM 3685 N N . GLN A 1 475 ? -5.092 13.080 20.173 1.00 83.62 475 GLN A N 1
ATOM 3686 C CA . GLN A 1 475 ? -6.240 12.299 20.627 1.00 83.62 475 GLN A CA 1
ATOM 3687 C C . GLN A 1 475 ? -7.401 13.257 20.915 1.00 83.62 475 GLN A C 1
ATOM 3689 O O . GLN A 1 475 ? -7.236 14.127 21.775 1.00 83.62 475 GLN A O 1
ATOM 3694 N N . PRO A 1 476 ? -8.573 13.110 20.262 1.00 88.38 476 PRO A N 1
ATOM 3695 C CA . PRO A 1 476 ? -9.743 13.949 20.539 1.00 88.38 476 PRO A CA 1
ATOM 3696 C C . PRO A 1 476 ? -10.247 13.781 21.977 1.00 88.38 476 PRO A C 1
ATOM 3698 O O . PRO A 1 476 ? -10.895 14.668 22.523 1.00 88.38 476 PRO A O 1
ATOM 3701 N N . ILE A 1 477 ? -9.964 12.633 22.597 1.00 93.19 477 ILE A N 1
ATOM 3702 C CA . ILE A 1 477 ? -10.342 12.306 23.966 1.00 93.19 477 ILE A CA 1
ATOM 3703 C C . ILE A 1 477 ? -9.281 11.387 24.585 1.00 93.19 477 ILE A C 1
ATOM 3705 O O . ILE A 1 477 ? -8.788 10.467 23.936 1.00 93.19 477 ILE A O 1
ATOM 3709 N N . LYS A 1 478 ? -8.904 11.634 25.846 1.00 91.94 478 LYS A N 1
ATOM 3710 C CA . LYS A 1 478 ? -7.883 10.827 26.543 1.00 91.94 478 LYS A CA 1
ATOM 3711 C C . LYS A 1 478 ? -8.422 9.424 26.876 1.00 91.94 478 LYS A C 1
ATOM 3713 O O . LYS A 1 478 ? -9.606 9.326 27.205 1.00 91.94 478 LYS A O 1
ATOM 3718 N N . PRO A 1 479 ? -7.588 8.364 26.948 1.00 91.88 479 PRO A N 1
ATOM 3719 C CA . PRO A 1 479 ? -8.061 6.983 27.130 1.00 91.88 479 PRO A CA 1
ATOM 3720 C C . PRO A 1 479 ? -8.889 6.759 28.409 1.00 91.88 479 PRO A C 1
ATOM 3722 O O . PRO A 1 479 ? -9.905 6.070 28.372 1.00 91.88 479 PRO A O 1
ATOM 3725 N N . VAL A 1 480 ? -8.524 7.417 29.522 1.00 92.00 480 VAL A N 1
ATOM 3726 C CA . VAL A 1 480 ? -9.320 7.425 30.771 1.00 92.00 480 VAL A CA 1
ATOM 3727 C C . VAL A 1 480 ? -10.732 7.946 30.521 1.00 92.00 480 VAL A C 1
ATOM 3729 O O . VAL A 1 480 ? -11.709 7.338 30.947 1.00 92.00 480 VAL A O 1
ATOM 3732 N N . ILE A 1 481 ? -10.832 9.090 29.841 1.00 92.50 481 ILE A N 1
ATOM 3733 C CA . ILE A 1 481 ? -12.101 9.778 29.618 1.00 92.50 481 ILE A CA 1
ATOM 3734 C C . ILE A 1 481 ? -12.938 8.984 28.615 1.00 92.50 481 ILE A C 1
ATOM 3736 O O . ILE A 1 481 ? -14.122 8.804 28.856 1.00 92.50 481 ILE A O 1
ATOM 3740 N N . PHE A 1 482 ? -12.327 8.409 27.573 1.00 94.75 482 PHE A N 1
ATOM 3741 C CA . PHE A 1 482 ? -13.006 7.498 26.649 1.00 94.75 482 PHE A CA 1
ATOM 3742 C C . PHE A 1 482 ? -13.670 6.321 27.377 1.00 94.75 482 PHE A C 1
ATOM 3744 O O . PHE A 1 482 ? -14.860 6.080 27.189 1.00 94.75 482 PHE A O 1
ATOM 3751 N N . LEU A 1 483 ? -12.946 5.642 28.277 1.00 94.06 483 LEU A N 1
ATOM 3752 C CA . LEU A 1 483 ? -13.518 4.542 29.057 1.00 94.06 483 LEU A CA 1
ATOM 3753 C C . LEU A 1 483 ? -14.658 5.016 29.978 1.00 94.06 483 LEU A C 1
ATOM 3755 O O . LEU A 1 483 ? -15.639 4.294 30.136 1.00 94.06 483 LEU A O 1
ATOM 3759 N N . ILE A 1 484 ? -14.588 6.230 30.538 1.00 93.25 484 ILE A N 1
ATOM 3760 C CA . ILE A 1 484 ? -15.693 6.824 31.316 1.00 93.25 484 ILE A CA 1
ATOM 3761 C C . ILE A 1 484 ? -16.903 7.147 30.417 1.00 93.25 484 ILE A C 1
ATOM 3763 O O . ILE A 1 484 ? -18.032 6.859 30.809 1.00 93.25 484 ILE A O 1
ATOM 3767 N N . GLU A 1 485 ? -16.695 7.704 29.219 1.00 93.38 485 GLU A N 1
ATOM 3768 C CA . GLU A 1 485 ? -17.766 7.989 28.248 1.00 93.38 485 GLU A CA 1
ATOM 3769 C C . GLU A 1 485 ? -18.488 6.704 27.805 1.00 93.38 485 GLU A C 1
ATOM 3771 O O . GLU A 1 485 ? -19.714 6.708 27.720 1.00 93.38 485 GLU A O 1
ATOM 3776 N N . LEU A 1 486 ? -17.776 5.581 27.618 1.00 94.31 486 LEU A N 1
ATOM 3777 C CA . LEU A 1 486 ? -18.399 4.281 27.317 1.00 94.31 486 LEU A CA 1
ATOM 3778 C C . LEU A 1 486 ? -19.367 3.805 28.414 1.00 94.31 486 LEU A C 1
ATOM 3780 O O . LEU A 1 486 ? -20.347 3.135 28.105 1.00 94.31 486 LEU A O 1
ATOM 3784 N N . HIS A 1 487 ? -19.116 4.148 29.682 1.00 92.62 487 HIS A N 1
ATOM 3785 C CA . HIS A 1 487 ? -19.961 3.745 30.814 1.00 92.62 487 HIS A CA 1
ATOM 3786 C C . HIS A 1 487 ? -21.200 4.627 31.011 1.00 92.62 487 HIS A C 1
ATOM 3788 O O . HIS A 1 487 ? -22.105 4.235 31.754 1.00 92.62 487 HIS A O 1
ATOM 3794 N N . LYS A 1 488 ? -21.253 5.810 30.389 1.00 92.12 488 LYS A N 1
ATOM 3795 C CA . LYS A 1 488 ? -22.362 6.754 30.562 1.00 92.12 488 LYS A CA 1
ATOM 3796 C C . LYS A 1 488 ? -23.711 6.141 30.167 1.00 92.12 488 LYS A C 1
ATOM 3798 O O . LYS A 1 488 ? -23.765 5.372 29.204 1.00 92.12 488 LYS A O 1
ATOM 3803 N N . PRO A 1 489 ? -24.817 6.495 30.850 1.00 87.31 489 PRO A N 1
ATOM 3804 C CA . PRO A 1 489 ? -26.131 5.910 30.584 1.00 87.31 489 PRO A CA 1
ATOM 3805 C C . PRO A 1 489 ? -26.635 6.186 29.160 1.00 87.31 489 PRO A C 1
ATOM 3807 O O . PRO A 1 489 ? -27.328 5.346 28.591 1.00 87.31 489 PRO A O 1
ATOM 3810 N N . GLU A 1 490 ? -26.243 7.303 28.539 1.00 89.81 490 GLU A N 1
ATOM 3811 C CA . GLU A 1 490 ? -26.587 7.627 27.148 1.00 89.81 490 GLU A CA 1
ATOM 3812 C C . GLU A 1 490 ? -25.971 6.645 26.135 1.00 89.81 490 GLU A C 1
ATOM 3814 O O . GLU A 1 490 ? -26.540 6.445 25.058 1.00 89.81 490 GLU A O 1
ATOM 3819 N N . ILE A 1 491 ? -24.832 6.034 26.487 1.00 91.94 491 ILE A N 1
ATOM 3820 C CA . ILE A 1 491 ? -24.081 5.077 25.668 1.00 91.94 491 ILE A CA 1
ATOM 3821 C C . ILE A 1 491 ? -24.379 3.644 26.119 1.00 91.94 491 ILE A C 1
ATOM 3823 O O . ILE A 1 491 ? -25.044 2.901 25.398 1.00 91.94 491 ILE A O 1
ATOM 3827 N N . ALA A 1 492 ? -23.957 3.260 27.328 1.00 87.69 492 ALA A N 1
ATOM 3828 C CA . ALA A 1 492 ? -24.103 1.901 27.850 1.00 87.69 492 ALA A CA 1
ATOM 3829 C C . ALA A 1 492 ? -25.569 1.463 28.002 1.00 87.69 492 ALA A C 1
ATOM 3831 O O . ALA A 1 492 ? -25.862 0.279 27.881 1.00 87.69 492 ALA A O 1
ATOM 3832 N N . GLY A 1 493 ? -26.502 2.398 28.221 1.00 84.31 493 GLY A N 1
ATOM 3833 C CA . GLY A 1 493 ? -27.934 2.094 28.291 1.00 84.31 493 GLY A CA 1
ATOM 3834 C C . GLY A 1 493 ? -28.587 1.784 26.937 1.00 84.31 493 GLY A C 1
ATOM 3835 O O . GLY A 1 493 ? -29.689 1.245 26.916 1.00 84.31 493 GLY A O 1
ATOM 3836 N N . LYS A 1 494 ? -27.935 2.116 25.810 1.00 88.88 494 LYS A N 1
ATOM 3837 C CA . LYS A 1 494 ? -28.464 1.914 24.443 1.00 88.88 494 LYS A CA 1
ATOM 3838 C C . LYS A 1 494 ? -27.625 0.975 23.576 1.00 88.88 494 LYS A C 1
ATOM 3840 O O . LYS A 1 494 ? -28.167 0.335 22.684 1.00 88.88 494 LYS A O 1
ATOM 3845 N N . TYR A 1 495 ? -26.320 0.905 23.826 1.00 90.44 495 TYR A N 1
ATOM 3846 C CA . TYR A 1 495 ? -25.336 0.213 22.989 1.00 90.44 495 TYR A CA 1
ATOM 3847 C C . TYR A 1 495 ? -24.488 -0.777 23.802 1.00 90.44 495 TYR A C 1
ATOM 3849 O O . TYR A 1 495 ? -23.302 -0.927 23.522 1.00 90.44 495 TYR A O 1
ATOM 3857 N N . LEU A 1 496 ? -25.067 -1.422 24.826 1.00 89.88 496 LEU A N 1
ATOM 3858 C CA . LEU A 1 496 ? -24.332 -2.203 25.833 1.00 89.88 496 LEU A CA 1
ATOM 3859 C C . LEU A 1 496 ? -23.328 -3.195 25.227 1.00 89.88 496 LEU A C 1
ATOM 3861 O O . LEU A 1 496 ? -22.144 -3.097 25.529 1.00 89.88 496 LEU A O 1
ATOM 3865 N N . ASP A 1 497 ? -23.762 -4.077 24.324 1.00 91.19 497 ASP A N 1
ATOM 3866 C CA . ASP A 1 497 ? -22.892 -5.104 23.724 1.00 91.19 497 ASP A CA 1
ATOM 3867 C C . ASP A 1 497 ? -21.718 -4.494 22.942 1.00 91.19 497 ASP A C 1
ATOM 3869 O O . ASP A 1 497 ? -20.588 -4.978 23.001 1.00 91.19 497 ASP A O 1
ATOM 3873 N N . LYS A 1 498 ? -21.961 -3.369 22.258 1.00 92.69 498 LYS A N 1
ATOM 3874 C CA . LYS A 1 498 ? -20.933 -2.617 21.525 1.00 92.69 498 LYS A CA 1
ATOM 3875 C C . LYS A 1 498 ? -20.016 -1.813 22.440 1.00 92.69 498 LYS A C 1
ATOM 3877 O O . LYS A 1 498 ? -18.844 -1.637 22.118 1.00 92.69 498 LYS A O 1
ATOM 3882 N N . ALA A 1 499 ? -20.511 -1.363 23.589 1.00 93.44 499 ALA A N 1
ATOM 3883 C CA . ALA A 1 499 ? -19.700 -0.738 24.625 1.00 93.44 499 ALA A CA 1
ATOM 3884 C C . ALA A 1 499 ? -18.825 -1.772 25.363 1.00 93.44 499 ALA A C 1
ATOM 3886 O O . ALA A 1 499 ? -17.688 -1.450 25.701 1.00 93.44 499 ALA A O 1
ATOM 3887 N N . ILE A 1 500 ? -19.304 -3.013 25.539 1.00 93.00 500 ILE A N 1
ATOM 3888 C CA . ILE A 1 500 ? -18.503 -4.156 26.010 1.00 93.00 500 ILE A CA 1
ATOM 3889 C C . ILE A 1 500 ? -17.401 -4.468 24.992 1.00 93.00 500 ILE A C 1
ATOM 3891 O O . ILE A 1 500 ? -16.232 -4.445 25.363 1.00 93.00 500 ILE A O 1
ATOM 3895 N N . GLU A 1 501 ? -17.739 -4.657 23.712 1.00 94.44 501 GLU A N 1
ATOM 3896 C CA . GLU A 1 501 ? -16.756 -4.902 22.641 1.00 94.44 501 GLU A CA 1
ATOM 3897 C C . GLU A 1 501 ? -15.692 -3.787 22.581 1.00 94.44 501 GLU A C 1
ATOM 3899 O O . GLU A 1 501 ? -14.491 -4.056 22.535 1.00 94.44 501 GLU A O 1
ATOM 3904 N N . ALA A 1 502 ? -16.111 -2.519 22.658 1.00 94.38 502 ALA A N 1
ATOM 3905 C CA . ALA A 1 502 ? -15.198 -1.379 22.686 1.00 94.38 502 ALA A CA 1
ATOM 3906 C C . ALA A 1 502 ? -14.296 -1.350 23.934 1.00 94.38 502 ALA A C 1
ATOM 3908 O O . ALA A 1 502 ? -13.112 -1.027 23.835 1.00 94.38 502 ALA A O 1
ATOM 3909 N N . MET A 1 503 ? -14.838 -1.706 25.100 1.00 94.94 503 MET A N 1
ATOM 3910 C CA . MET A 1 503 ? -14.096 -1.811 26.356 1.00 94.94 503 MET A CA 1
ATOM 3911 C C . MET A 1 503 ? -13.069 -2.951 26.305 1.00 94.94 503 MET A C 1
ATOM 3913 O O . MET A 1 503 ? -11.912 -2.738 26.667 1.00 94.94 503 MET A O 1
ATOM 3917 N N . GLU A 1 504 ? -13.429 -4.127 25.788 1.00 94.12 504 GLU A N 1
ATOM 3918 C CA . GLU A 1 504 ? -12.496 -5.249 25.624 1.00 94.12 504 GLU A CA 1
ATOM 3919 C C . GLU A 1 504 ? -11.324 -4.870 24.706 1.00 94.12 504 GLU A C 1
ATOM 3921 O O . GLU A 1 504 ? -10.164 -5.097 25.062 1.00 94.12 504 GLU A O 1
ATOM 3926 N N . LEU A 1 505 ? -11.607 -4.185 23.591 1.00 93.69 505 LEU A N 1
ATOM 3927 C CA . LEU A 1 505 ? -10.602 -3.652 22.664 1.00 93.69 505 LEU A CA 1
ATOM 3928 C C . LEU A 1 505 ? -9.674 -2.602 23.305 1.00 93.69 505 LEU A C 1
ATOM 3930 O O . LEU A 1 505 ? -8.504 -2.517 22.928 1.00 93.69 505 LEU A O 1
ATOM 3934 N N . CYS A 1 506 ? -10.142 -1.838 24.297 1.00 93.12 506 CYS A N 1
ATOM 3935 C CA . CYS A 1 506 ? -9.275 -0.982 25.112 1.00 93.12 506 CYS A CA 1
ATOM 3936 C C . CYS A 1 506 ? -8.303 -1.802 25.975 1.00 93.12 506 CYS A C 1
ATOM 3938 O O . CYS A 1 506 ? -7.109 -1.508 25.988 1.00 93.12 506 CYS A O 1
ATOM 3940 N N . PHE A 1 507 ? -8.778 -2.847 26.662 1.00 91.50 507 PHE A N 1
ATOM 3941 C CA . PHE A 1 507 ? -7.930 -3.693 27.519 1.00 91.50 507 PHE A CA 1
ATOM 3942 C C . PHE A 1 507 ? -6.975 -4.618 26.740 1.00 91.50 507 PHE A C 1
ATOM 3944 O O . PHE A 1 507 ? -5.979 -5.073 27.307 1.00 91.50 507 PHE A O 1
ATOM 3951 N N . GLU A 1 508 ? -7.203 -4.859 25.443 1.00 91.69 508 GLU A N 1
ATOM 3952 C CA . GLU A 1 508 ? -6.177 -5.453 24.572 1.00 91.69 508 GLU A CA 1
ATOM 3953 C C . GLU A 1 508 ? -4.913 -4.573 24.478 1.00 91.69 508 GLU A C 1
ATOM 3955 O O . GLU A 1 508 ? -3.801 -5.099 24.402 1.00 91.69 508 GLU A O 1
ATOM 3960 N N . GLN A 1 509 ? -5.058 -3.241 24.511 1.00 89.38 509 GLN A N 1
ATOM 3961 C CA . GLN A 1 509 ? -3.960 -2.271 24.385 1.00 89.38 509 GLN A CA 1
ATOM 3962 C C . GLN A 1 509 ? -3.265 -2.036 25.739 1.00 89.38 509 GLN A C 1
ATOM 3964 O O . GLN A 1 509 ? -3.321 -0.946 26.317 1.00 89.38 509 GLN A O 1
ATOM 3969 N N . LYS A 1 510 ? -2.612 -3.083 26.259 1.00 86.75 510 LYS A N 1
ATOM 3970 C CA . LYS A 1 510 ? -2.016 -3.128 27.612 1.00 86.75 510 LYS A CA 1
ATOM 3971 C C . LYS A 1 510 ? -0.998 -2.021 27.902 1.00 86.75 510 LYS A C 1
ATOM 3973 O O . LYS A 1 510 ? -0.892 -1.608 29.056 1.00 86.75 510 LYS A O 1
ATOM 3978 N N . ASP A 1 511 ? -0.290 -1.540 26.882 1.00 87.69 511 ASP A N 1
ATOM 3979 C CA . ASP A 1 511 ? 0.691 -0.452 26.997 1.00 87.69 511 ASP A CA 1
ATOM 3980 C C . ASP A 1 511 ? 0.029 0.901 27.311 1.00 87.69 511 ASP A C 1
ATOM 3982 O O . ASP A 1 511 ? 0.629 1.767 27.945 1.00 87.69 511 ASP A O 1
ATOM 3986 N N . ILE A 1 512 ? -1.233 1.068 26.902 1.00 88.19 512 ILE A N 1
ATOM 3987 C CA . ILE A 1 512 ? -2.018 2.293 27.078 1.00 88.19 512 ILE A CA 1
ATOM 3988 C C . ILE A 1 512 ? -2.905 2.166 28.320 1.00 88.19 512 ILE A C 1
ATOM 3990 O O . ILE A 1 512 ? -2.840 2.998 29.225 1.00 88.19 512 ILE A O 1
ATOM 3994 N N . PHE A 1 513 ? -3.706 1.102 28.417 1.00 88.69 513 PHE A N 1
ATOM 3995 C CA . PHE A 1 513 ? -4.676 0.899 29.500 1.00 88.69 513 PHE A CA 1
ATOM 3996 C C . PHE A 1 513 ? -4.076 0.265 30.761 1.00 88.69 513 PHE A C 1
ATOM 3998 O O . PHE A 1 513 ? -4.617 -0.686 31.309 1.00 88.69 513 PHE A O 1
ATOM 4005 N N . THR A 1 514 ? -2.963 0.813 31.254 1.00 90.25 514 THR A N 1
ATOM 4006 C CA . THR A 1 514 ? -2.283 0.308 32.460 1.00 90.25 514 THR A CA 1
ATOM 4007 C C . THR A 1 514 ? -3.208 0.210 33.683 1.00 90.25 514 THR A C 1
ATOM 4009 O O . THR A 1 514 ? -4.158 0.978 33.830 1.00 90.25 514 THR A O 1
ATOM 4012 N N . TYR A 1 515 ? -2.863 -0.664 34.636 1.00 87.31 515 TYR A N 1
ATOM 4013 C CA . TYR A 1 515 ? -3.617 -0.881 35.881 1.00 87.31 515 TYR A CA 1
ATOM 4014 C C . TYR A 1 515 ? -4.021 0.416 36.616 1.00 87.31 515 TYR A C 1
ATOM 4016 O O . TYR A 1 515 ? -5.163 0.546 37.053 1.00 87.31 515 TYR A O 1
ATOM 4024 N N . GLN A 1 516 ? -3.115 1.397 36.715 1.00 87.81 516 GLN A N 1
ATOM 4025 C CA . GLN A 1 516 ? -3.388 2.691 37.363 1.00 87.81 516 GLN A CA 1
ATOM 4026 C C . GLN A 1 516 ? -4.384 3.547 36.566 1.00 87.81 516 GLN A C 1
ATOM 4028 O O . GLN A 1 516 ? -5.238 4.225 37.137 1.00 87.81 516 GLN A O 1
ATOM 4033 N N . LEU A 1 517 ? -4.294 3.495 35.236 1.00 88.75 517 LEU A N 1
ATOM 4034 C CA . LEU A 1 517 ? -5.189 4.208 34.332 1.00 88.75 517 LEU A CA 1
ATOM 4035 C C . LEU A 1 517 ? -6.607 3.612 34.392 1.00 88.75 517 LEU A C 1
ATOM 4037 O O . LEU A 1 517 ? -7.583 4.360 34.484 1.00 88.75 517 LEU A O 1
ATOM 4041 N N . SER A 1 518 ? -6.715 2.278 34.447 1.00 89.06 518 SER A N 1
ATOM 4042 C CA . SER A 1 518 ? -7.978 1.557 34.651 1.00 89.06 518 SER A CA 1
ATOM 4043 C C . SER A 1 518 ? -8.632 1.885 35.998 1.00 89.06 518 SER A C 1
ATOM 4045 O O . SER A 1 518 ? -9.829 2.164 36.022 1.00 89.06 518 SER A O 1
ATOM 4047 N N . ILE A 1 519 ? -7.863 1.918 37.100 1.00 88.88 519 ILE A N 1
ATOM 4048 C CA . ILE A 1 519 ? -8.353 2.345 38.429 1.00 88.88 519 ILE A CA 1
ATOM 4049 C C . ILE A 1 519 ? -8.982 3.737 38.350 1.00 88.88 519 ILE A C 1
ATOM 4051 O O . ILE A 1 519 ? -10.124 3.921 38.758 1.00 88.88 519 ILE A O 1
ATOM 4055 N N . SER A 1 520 ? -8.262 4.709 37.781 1.00 89.62 520 SER A N 1
ATOM 4056 C CA . SER A 1 520 ? -8.714 6.104 37.710 1.00 89.62 520 SER A CA 1
ATOM 4057 C C . SER A 1 520 ? -10.048 6.255 36.962 1.00 89.62 520 SER A C 1
ATOM 4059 O O . SER A 1 520 ? -10.931 7.003 37.395 1.00 89.62 520 SER A O 1
ATOM 4061 N N . ALA A 1 521 ? -10.226 5.493 35.875 1.00 90.06 521 ALA A N 1
ATOM 4062 C CA . ALA A 1 521 ? -11.488 5.425 35.145 1.00 90.06 521 ALA A CA 1
ATOM 4063 C C . ALA A 1 521 ? -12.603 4.771 35.982 1.00 90.06 521 ALA A C 1
ATOM 4065 O O . ALA A 1 521 ? -13.681 5.348 36.117 1.00 90.06 521 ALA A O 1
ATOM 4066 N N . VAL A 1 522 ? -12.340 3.611 36.592 1.00 90.06 522 VAL A N 1
ATOM 4067 C CA . VAL A 1 522 ? -13.300 2.871 37.432 1.00 90.06 522 VAL A CA 1
ATOM 4068 C C . VAL A 1 522 ? -13.768 3.703 38.633 1.00 90.06 522 VAL A C 1
ATOM 4070 O O . VAL A 1 522 ? -14.972 3.834 38.849 1.00 90.06 522 VAL A O 1
ATOM 4073 N N . ASP A 1 523 ? -12.856 4.358 39.354 1.00 88.88 523 ASP A N 1
ATOM 4074 C CA . ASP A 1 523 ? -13.188 5.275 40.450 1.00 88.88 523 ASP A CA 1
ATOM 4075 C C . ASP A 1 523 ? -14.110 6.420 39.983 1.00 88.88 523 ASP A C 1
ATOM 4077 O O . ASP A 1 523 ? -15.037 6.818 40.693 1.00 88.88 523 ASP A O 1
ATOM 4081 N N . ALA A 1 524 ? -13.885 6.965 38.782 1.00 89.44 524 ALA A N 1
ATOM 4082 C CA . ALA A 1 524 ? -14.736 8.010 38.214 1.00 89.44 524 ALA A CA 1
ATOM 4083 C C . ALA A 1 524 ? -16.123 7.487 37.803 1.00 89.44 524 ALA A C 1
ATOM 4085 O O . ALA A 1 524 ? -17.123 8.167 38.036 1.00 89.44 524 ALA A O 1
ATOM 4086 N N . VAL A 1 525 ? -16.200 6.281 37.241 1.00 88.25 525 VAL A N 1
ATOM 4087 C CA . VAL A 1 525 ? -17.454 5.592 36.890 1.00 88.25 525 VAL A CA 1
ATOM 4088 C C . VAL A 1 525 ? -18.308 5.338 38.140 1.00 88.25 525 VAL A C 1
ATOM 4090 O O . VAL A 1 525 ? -19.505 5.628 38.135 1.00 88.25 525 VAL A O 1
ATOM 4093 N N . ILE A 1 526 ? -17.693 4.901 39.247 1.00 85.69 526 ILE A N 1
ATOM 4094 C CA . ILE A 1 526 ? -18.374 4.686 40.537 1.00 85.69 526 ILE A CA 1
ATOM 4095 C C . ILE A 1 526 ? -18.864 6.010 41.132 1.00 85.69 526 ILE A C 1
ATOM 4097 O O . ILE A 1 526 ? -20.027 6.104 41.525 1.00 85.69 526 ILE A O 1
ATOM 4101 N N . ARG A 1 527 ? -18.020 7.057 41.165 1.00 86.94 527 ARG A N 1
ATOM 4102 C CA . ARG A 1 527 ? -18.413 8.389 41.674 1.00 86.94 527 ARG A CA 1
ATOM 4103 C C . ARG A 1 527 ? -19.631 8.961 40.943 1.00 86.94 527 ARG A C 1
ATOM 4105 O O . ARG A 1 527 ? -20.480 9.574 41.582 1.00 86.94 527 ARG A O 1
ATOM 4112 N N . ASN A 1 528 ? -19.730 8.731 39.633 1.00 85.56 528 ASN A N 1
ATOM 4113 C CA . ASN A 1 528 ? -20.857 9.172 38.806 1.00 85.56 528 ASN A CA 1
ATOM 4114 C C . ASN A 1 528 ? -22.034 8.171 38.753 1.00 85.56 528 ASN A C 1
ATOM 4116 O O . ASN A 1 528 ? -23.030 8.445 38.090 1.00 85.56 528 ASN A O 1
ATOM 4120 N N . LYS A 1 529 ? -21.954 7.040 39.474 1.00 85.31 529 LYS A N 1
ATOM 4121 C CA . LYS A 1 529 ? -22.989 5.987 39.562 1.00 85.31 529 LYS A CA 1
ATOM 4122 C C . LYS A 1 529 ? -23.349 5.320 38.222 1.00 85.31 529 LYS A C 1
ATOM 4124 O O . LYS A 1 529 ? -24.492 4.930 37.990 1.00 85.31 529 LYS A O 1
ATOM 4129 N N . TYR A 1 530 ? -22.372 5.172 37.332 1.00 86.75 530 TYR A N 1
ATOM 4130 C CA . TYR A 1 530 ? -22.551 4.575 36.007 1.00 86.75 530 TYR A CA 1
ATOM 4131 C C . TYR A 1 530 ? -22.453 3.037 36.061 1.00 86.75 530 TYR A C 1
ATOM 4133 O O . TYR A 1 530 ? -21.390 2.452 35.854 1.00 86.75 530 TYR A O 1
ATOM 4141 N N . TYR A 1 531 ? -23.566 2.364 36.365 1.00 82.69 531 TYR A N 1
ATOM 4142 C CA . TYR A 1 531 ? -23.563 0.926 36.688 1.00 82.69 531 TYR A CA 1
ATOM 4143 C C . TYR A 1 531 ? -23.864 -0.037 35.524 1.00 82.69 531 TYR A C 1
ATOM 4145 O O . TYR A 1 531 ? -23.754 -1.244 35.713 1.00 82.69 531 TYR A O 1
ATOM 4153 N N . HIS A 1 532 ? -24.204 0.448 34.325 1.00 84.38 532 HIS A N 1
ATOM 4154 C CA . HIS A 1 532 ? -24.605 -0.423 33.206 1.00 84.38 532 HIS A CA 1
ATOM 4155 C C . HIS A 1 532 ? -23.476 -1.330 32.681 1.00 84.38 532 HIS A C 1
ATOM 4157 O O . HIS A 1 532 ? -23.721 -2.497 32.400 1.00 84.38 532 HIS A O 1
ATOM 4163 N N . LEU A 1 533 ? -22.249 -0.804 32.573 1.00 88.12 533 LEU A N 1
ATOM 4164 C CA . LEU A 1 533 ? -21.086 -1.500 31.990 1.00 88.12 533 LEU A CA 1
ATOM 4165 C C . LEU A 1 533 ? -20.044 -1.944 33.041 1.00 88.12 533 LEU A C 1
ATOM 4167 O O . LEU A 1 533 ? -19.133 -2.714 32.741 1.00 88.12 533 LEU A O 1
ATOM 4171 N N . ILE A 1 534 ? -20.165 -1.479 34.292 1.00 88.19 534 ILE A N 1
ATOM 4172 C CA . ILE A 1 534 ? -19.096 -1.615 35.297 1.00 88.19 534 ILE A CA 1
ATOM 4173 C C . ILE A 1 534 ? -18.722 -3.075 35.584 1.00 88.19 534 ILE A C 1
ATOM 4175 O O . ILE A 1 534 ? -17.546 -3.382 35.740 1.00 88.19 534 ILE A O 1
ATOM 4179 N N . MET A 1 535 ? -19.689 -3.995 35.616 1.00 87.81 535 MET A N 1
ATOM 4180 C CA . MET A 1 535 ? -19.418 -5.398 35.948 1.00 87.81 535 MET A CA 1
ATOM 4181 C C . MET A 1 535 ? -18.582 -6.111 34.878 1.00 87.81 535 MET A C 1
ATOM 4183 O O . MET A 1 535 ? -17.703 -6.900 35.223 1.00 87.81 535 MET A O 1
ATOM 4187 N N . ASP A 1 536 ? -18.802 -5.798 33.601 1.00 89.25 536 ASP A N 1
ATOM 4188 C CA . ASP A 1 536 ? -18.012 -6.319 32.482 1.00 89.25 536 ASP A CA 1
ATOM 4189 C C . ASP A 1 536 ? -16.588 -5.755 32.505 1.00 89.25 536 ASP A C 1
ATOM 4191 O O . ASP A 1 536 ? -15.619 -6.509 32.414 1.00 89.25 536 ASP A O 1
ATOM 4195 N N . THR A 1 537 ? -16.451 -4.450 32.757 1.00 90.12 537 THR A N 1
ATOM 4196 C CA . THR A 1 537 ? -15.153 -3.785 32.952 1.00 90.12 537 THR A CA 1
ATOM 4197 C C . THR A 1 537 ? -14.364 -4.388 34.115 1.00 90.12 537 THR A C 1
ATOM 4199 O O . THR A 1 537 ? -13.161 -4.608 33.989 1.00 90.12 537 THR A O 1
ATOM 4202 N N . LEU A 1 538 ? -15.012 -4.711 35.242 1.00 88.94 538 LEU A N 1
ATOM 4203 C CA . LEU A 1 538 ? -14.345 -5.344 36.386 1.00 88.94 538 LEU A CA 1
ATOM 4204 C C . LEU A 1 538 ? -13.930 -6.789 36.090 1.00 88.94 538 LEU A C 1
ATOM 4206 O O . LEU A 1 538 ? -12.817 -7.173 36.448 1.00 88.94 538 LEU A O 1
ATOM 4210 N N . LEU A 1 539 ? -14.768 -7.574 35.403 1.00 88.69 539 LEU A N 1
ATOM 4211 C CA . LEU A 1 539 ? -14.400 -8.917 34.936 1.00 88.69 539 LEU A CA 1
ATOM 4212 C C . LEU A 1 539 ? -13.202 -8.862 33.975 1.00 88.69 539 LEU A C 1
ATOM 4214 O O . LEU A 1 539 ? -12.266 -9.650 34.107 1.00 88.69 539 LEU A O 1
ATOM 4218 N N . GLN A 1 540 ? -13.181 -7.907 33.043 1.00 90.19 540 GLN A N 1
ATOM 4219 C CA . GLN A 1 540 ? -12.067 -7.744 32.110 1.00 90.19 540 GLN A CA 1
ATOM 4220 C C . GLN A 1 540 ? -10.787 -7.259 32.807 1.00 90.19 540 GLN A C 1
ATOM 4222 O O . GLN A 1 540 ? -9.694 -7.753 32.518 1.00 90.19 540 GLN A O 1
ATOM 4227 N N . MET A 1 541 ? -10.908 -6.360 33.784 1.00 89.62 541 MET A N 1
ATOM 4228 C CA . MET A 1 541 ? -9.793 -5.879 34.602 1.00 89.62 541 MET A CA 1
ATOM 4229 C C . MET A 1 541 ? -9.207 -6.985 35.500 1.00 89.62 541 MET A C 1
ATOM 4231 O O . MET A 1 541 ? -7.987 -7.052 35.639 1.00 89.62 541 MET A O 1
ATOM 4235 N N . VAL A 1 542 ? -10.036 -7.892 36.037 1.00 88.12 542 VAL A N 1
ATOM 4236 C CA . VAL A 1 542 ? -9.596 -9.107 36.756 1.00 88.12 542 VAL A CA 1
ATOM 4237 C C . VAL A 1 542 ? -8.772 -10.020 35.847 1.00 88.12 542 VAL A C 1
ATOM 4239 O O . VAL A 1 542 ? -7.641 -10.359 36.193 1.00 88.12 542 VAL A O 1
ATOM 4242 N N . LYS A 1 543 ? -9.285 -10.356 34.654 1.00 87.38 543 LYS A N 1
ATOM 4243 C CA . LYS A 1 543 ? -8.572 -11.201 33.675 1.00 87.38 543 LYS A CA 1
ATOM 4244 C C . LYS A 1 543 ? -7.249 -10.582 33.214 1.00 87.38 543 LYS A C 1
ATOM 4246 O O . LYS A 1 543 ? -6.269 -11.294 33.015 1.00 87.38 543 LYS A O 1
ATOM 4251 N N . THR A 1 544 ? -7.226 -9.263 33.019 1.00 87.25 544 THR A N 1
ATOM 4252 C CA . THR A 1 544 ? -6.061 -8.547 32.472 1.00 87.25 544 THR A CA 1
ATOM 4253 C C . THR A 1 544 ? -4.999 -8.276 33.542 1.00 87.25 544 THR A C 1
ATOM 4255 O O . THR A 1 544 ? -3.804 -8.344 33.252 1.00 87.25 544 THR A O 1
ATOM 4258 N N . TYR A 1 545 ? -5.417 -8.009 34.785 1.00 87.56 545 TYR A N 1
ATOM 4259 C CA . TYR A 1 545 ? -4.545 -7.613 35.892 1.00 87.56 545 TYR A CA 1
ATOM 4260 C C . TYR A 1 545 ? -4.844 -8.426 37.164 1.00 87.56 545 TYR A C 1
ATOM 4262 O O . TYR A 1 545 ? -5.603 -7.958 38.012 1.00 87.56 545 TYR A O 1
ATOM 4270 N N . PRO A 1 546 ? -4.190 -9.581 37.394 1.00 82.00 546 PRO A N 1
ATOM 4271 C CA . PRO A 1 546 ? -4.399 -10.389 38.606 1.00 82.00 546 PRO A CA 1
ATOM 4272 C C . PRO A 1 546 ? -4.146 -9.633 39.927 1.00 82.00 546 PRO A C 1
ATOM 4274 O O . PRO A 1 546 ? -4.776 -9.892 40.952 1.00 82.00 546 PRO A O 1
ATOM 4277 N N . SER A 1 547 ? -3.265 -8.626 39.909 1.00 81.19 547 SER A N 1
ATOM 4278 C CA . SER A 1 547 ? -3.012 -7.733 41.052 1.00 81.19 547 SER A CA 1
ATOM 4279 C C . SER A 1 547 ? -4.223 -6.873 41.452 1.00 81.19 547 SER A C 1
ATOM 4281 O O . SER A 1 547 ? -4.255 -6.349 42.566 1.00 81.19 547 SER A O 1
ATOM 4283 N N . SER A 1 548 ? -5.227 -6.738 40.578 1.00 80.94 548 SER A N 1
ATOM 4284 C CA . SER A 1 548 ? -6.422 -5.916 40.801 1.00 80.94 548 SER A CA 1
ATOM 4285 C C . SER A 1 548 ? -7.391 -6.483 41.836 1.00 80.94 548 SER A C 1
ATOM 4287 O O . SER A 1 548 ? -8.170 -5.717 42.403 1.00 80.94 548 SER A O 1
ATOM 4289 N N . HIS A 1 549 ? -7.335 -7.792 42.127 1.00 81.12 549 HIS A N 1
ATOM 4290 C CA . HIS A 1 549 ? -8.376 -8.497 42.886 1.00 81.12 549 HIS A CA 1
ATOM 4291 C C . HIS A 1 549 ? -8.696 -7.816 44.225 1.00 81.12 549 HIS A C 1
ATOM 4293 O O . HIS A 1 549 ? -9.860 -7.618 44.559 1.00 81.12 549 HIS A O 1
ATOM 4299 N N . LYS A 1 550 ? -7.672 -7.402 44.988 1.00 81.25 550 LYS A N 1
ATOM 4300 C CA . LYS A 1 550 ? -7.870 -6.722 46.281 1.00 81.25 550 LYS A CA 1
ATOM 4301 C C . LYS A 1 550 ? -8.535 -5.352 46.121 1.00 81.25 550 LYS A C 1
ATOM 4303 O O . LYS A 1 550 ? -9.442 -5.038 46.884 1.00 81.25 550 LYS A O 1
ATOM 4308 N N . TYR A 1 551 ? -8.101 -4.551 45.149 1.00 84.62 551 TYR A N 1
ATOM 4309 C CA . TYR A 1 551 ? -8.690 -3.234 44.908 1.00 84.62 551 TYR A CA 1
ATOM 4310 C C . TYR A 1 551 ? -10.150 -3.370 44.452 1.00 84.62 551 TYR A C 1
ATOM 4312 O O . TYR A 1 551 ? -11.038 -2.793 45.073 1.00 84.62 551 TYR A O 1
ATOM 4320 N N . ILE A 1 552 ? -10.416 -4.218 43.453 1.00 81.69 552 ILE A N 1
ATOM 4321 C CA . ILE A 1 552 ? -11.765 -4.446 42.924 1.00 81.69 552 ILE A CA 1
ATOM 4322 C C . ILE A 1 552 ? -12.711 -4.933 44.027 1.00 81.69 552 ILE A C 1
ATOM 4324 O O . ILE A 1 552 ? -13.774 -4.352 44.219 1.00 81.69 552 ILE A O 1
ATOM 4328 N N . LEU A 1 553 ? -12.329 -5.950 44.803 1.00 79.50 553 LEU A N 1
ATOM 4329 C CA . LEU A 1 553 ? -13.213 -6.519 45.823 1.00 79.50 553 LEU A CA 1
ATOM 4330 C C . LEU A 1 553 ? -13.540 -5.523 46.955 1.00 79.50 553 LEU A C 1
ATOM 4332 O O . LEU A 1 553 ? -14.709 -5.364 47.304 1.00 79.50 553 LEU A O 1
ATOM 4336 N N . TYR A 1 554 ? -12.540 -4.834 47.514 1.00 77.00 554 TYR A N 1
ATOM 4337 C CA . TYR A 1 554 ? -12.734 -4.012 48.719 1.00 77.00 554 TYR A CA 1
ATOM 4338 C C . TYR A 1 554 ? -13.040 -2.531 48.445 1.00 77.00 554 TYR A C 1
ATOM 4340 O O . TYR A 1 554 ? -13.745 -1.910 49.236 1.00 77.00 554 TYR A O 1
ATOM 4348 N N . HIS A 1 555 ? -12.552 -1.952 47.343 1.00 78.19 555 HIS A N 1
ATOM 4349 C CA . HIS A 1 555 ? -12.766 -0.531 47.026 1.00 78.19 555 HIS A CA 1
ATOM 4350 C C . HIS A 1 555 ? -13.856 -0.289 45.979 1.00 78.19 555 HIS A C 1
ATOM 4352 O O . HIS A 1 555 ? -14.420 0.800 45.956 1.00 78.19 555 HIS A O 1
ATOM 4358 N N . VAL A 1 556 ? -14.193 -1.288 45.155 1.00 80.12 556 VAL A N 1
ATOM 4359 C CA . VAL A 1 556 ? -15.230 -1.156 44.119 1.00 80.12 556 VAL A CA 1
ATOM 4360 C C . VAL A 1 556 ? -16.479 -1.956 44.473 1.00 80.12 556 VAL A C 1
ATOM 4362 O O . VAL A 1 556 ? -17.543 -1.384 44.696 1.00 80.12 556 VAL A O 1
ATOM 4365 N N . VAL A 1 557 ? -16.364 -3.280 44.575 1.00 79.62 557 VAL A N 1
ATOM 4366 C CA . VAL A 1 557 ? -17.509 -4.183 44.755 1.00 79.62 557 VAL A CA 1
ATOM 4367 C C . VAL A 1 557 ? -18.216 -3.943 46.090 1.00 79.62 557 VAL A C 1
ATOM 4369 O O . VAL A 1 557 ? -19.443 -3.920 46.122 1.00 79.62 557 VAL A O 1
ATOM 4372 N N . GLN A 1 558 ? -17.481 -3.697 47.179 1.00 78.31 558 GLN A N 1
ATOM 4373 C CA . GLN A 1 558 ? -18.089 -3.405 48.481 1.00 78.31 558 GLN A CA 1
ATOM 4374 C C . GLN A 1 558 ? -19.006 -2.152 48.441 1.00 78.31 558 GLN A C 1
ATOM 4376 O O . GLN A 1 558 ? -20.174 -2.281 48.817 1.00 78.31 558 GLN A O 1
ATOM 4381 N N . PRO A 1 559 ? -18.590 -0.978 47.915 1.00 77.12 559 PRO A N 1
ATOM 4382 C CA . PRO A 1 559 ? -19.512 0.128 47.625 1.00 77.12 559 PRO A CA 1
ATOM 4383 C C . PRO A 1 559 ? -20.663 -0.204 46.663 1.00 77.12 559 PRO A C 1
ATOM 4385 O O . PRO A 1 559 ? -21.770 0.292 46.864 1.00 77.12 559 PRO A O 1
ATOM 4388 N N . LEU A 1 560 ? -20.448 -1.029 45.633 1.00 76.44 560 LEU A N 1
ATOM 4389 C CA . LEU A 1 560 ? -21.514 -1.425 44.699 1.00 76.44 560 LEU A CA 1
ATOM 4390 C C . LEU A 1 560 ? -22.605 -2.270 45.394 1.00 76.44 560 LEU A C 1
ATOM 4392 O O . LEU A 1 560 ? -23.792 -2.062 45.140 1.00 76.44 560 LEU A O 1
ATOM 4396 N N . ILE A 1 561 ? -22.229 -3.146 46.335 1.00 74.56 561 ILE A N 1
ATOM 4397 C CA . ILE A 1 561 ? -23.166 -3.913 47.176 1.00 74.56 561 ILE A CA 1
ATOM 4398 C C . ILE A 1 561 ? -24.013 -2.972 48.048 1.00 74.56 561 ILE A C 1
ATOM 4400 O O . ILE A 1 561 ? -25.235 -3.106 48.072 1.00 74.56 561 ILE A O 1
ATOM 4404 N N . PHE A 1 562 ? -23.402 -1.970 48.696 1.00 67.94 562 PHE A N 1
ATOM 4405 C CA . PHE A 1 562 ? -24.142 -0.958 49.472 1.00 67.94 562 PHE A CA 1
ATOM 4406 C C . PHE A 1 562 ? -25.114 -0.116 48.625 1.00 67.94 562 PHE A C 1
ATOM 4408 O O . PHE A 1 562 ? -26.073 0.431 49.162 1.00 67.94 562 PHE A O 1
ATOM 4415 N N . ASN A 1 563 ? -24.902 -0.029 47.308 1.00 69.19 563 ASN A N 1
ATOM 4416 C CA . ASN A 1 563 ? -25.801 0.641 46.363 1.00 69.19 563 ASN A CA 1
ATOM 4417 C C . ASN A 1 563 ? -26.846 -0.312 45.730 1.00 69.19 563 ASN A C 1
ATOM 4419 O O . ASN A 1 563 ? -27.407 0.007 44.684 1.00 69.19 563 ASN A O 1
ATOM 4423 N N . ASN A 1 564 ? -27.137 -1.459 46.361 1.00 68.88 564 ASN A N 1
ATOM 4424 C CA . ASN A 1 564 ? -28.187 -2.421 45.979 1.00 68.88 564 ASN A CA 1
ATOM 4425 C C . ASN A 1 564 ? -28.042 -3.076 44.590 1.00 68.88 564 ASN A C 1
ATOM 4427 O O . ASN A 1 564 ? -29.015 -3.599 44.048 1.00 68.88 564 ASN A O 1
ATOM 4431 N N . ILE A 1 565 ? -26.833 -3.141 44.023 1.00 68.81 565 ILE A N 1
ATOM 4432 C CA . ILE A 1 565 ? -26.594 -3.831 42.737 1.00 68.81 565 ILE A CA 1
ATOM 4433 C C . ILE A 1 565 ? -26.892 -5.343 42.816 1.00 68.81 565 ILE A C 1
ATOM 4435 O O . ILE A 1 565 ? -27.225 -5.963 41.811 1.00 68.81 565 ILE A O 1
ATOM 4439 N N . THR A 1 566 ? -26.889 -5.924 44.018 1.00 67.06 566 THR A N 1
ATOM 4440 C CA . THR A 1 566 ? -27.318 -7.307 44.307 1.00 67.06 566 THR A CA 1
ATOM 4441 C C . THR A 1 566 ? -28.813 -7.578 44.082 1.00 67.06 566 THR A C 1
ATOM 4443 O O . THR A 1 566 ? -29.214 -8.742 44.067 1.00 67.06 566 THR A O 1
ATOM 4446 N N . GLN A 1 567 ? -29.634 -6.534 43.909 1.00 69.31 567 GLN A N 1
ATOM 4447 C CA . GLN A 1 567 ? -31.060 -6.643 43.566 1.00 69.31 567 GLN A CA 1
ATOM 4448 C C . GLN A 1 567 ? -31.305 -6.689 42.048 1.00 69.31 567 GLN A C 1
ATOM 4450 O O . GLN A 1 567 ? -32.411 -6.995 41.614 1.00 69.31 567 GLN A O 1
ATOM 4455 N N . MET A 1 568 ? -30.293 -6.383 41.228 1.00 72.62 568 MET A N 1
ATOM 4456 C CA . MET A 1 568 ? -30.387 -6.432 39.768 1.00 72.62 568 MET A CA 1
ATOM 4457 C C . MET A 1 568 ? -29.892 -7.792 39.263 1.00 72.62 568 MET A C 1
ATOM 4459 O O . MET A 1 568 ? -28.740 -8.152 39.496 1.00 72.62 568 MET A O 1
ATOM 4463 N N . GLU A 1 569 ? -30.738 -8.533 38.547 1.00 75.75 569 GLU A N 1
ATOM 4464 C CA . GLU A 1 569 ? -30.482 -9.928 38.151 1.00 75.75 569 GLU A CA 1
ATOM 4465 C C . GLU A 1 569 ? -29.205 -10.106 37.301 1.00 75.75 569 GLU A C 1
ATOM 4467 O O . GLU A 1 569 ? -28.334 -10.911 37.638 1.00 75.75 569 GLU A O 1
ATOM 4472 N N . GLU A 1 570 ? -29.039 -9.298 36.250 1.00 78.06 570 GLU A N 1
ATOM 4473 C CA . GLU A 1 570 ? -27.876 -9.360 35.352 1.00 78.06 570 GLU A CA 1
ATOM 4474 C C . GLU A 1 570 ? -26.546 -8.952 36.032 1.00 78.06 570 GLU A C 1
ATOM 4476 O O . GLU A 1 570 ? -25.595 -9.744 36.024 1.00 78.06 570 GLU A O 1
ATOM 4481 N N . PRO A 1 571 ? -26.439 -7.784 36.703 1.00 79.94 571 PRO A N 1
ATOM 4482 C CA . PRO A 1 571 ? -25.263 -7.449 37.506 1.00 79.94 571 PRO A CA 1
ATOM 4483 C C . PRO A 1 571 ? -24.953 -8.472 38.606 1.00 79.94 571 PRO A C 1
ATOM 4485 O O . PRO A 1 571 ? -23.778 -8.751 38.853 1.00 79.94 571 PRO A O 1
ATOM 4488 N N . TRP A 1 572 ? -25.973 -9.067 39.240 1.00 83.94 572 TRP A N 1
ATOM 4489 C CA . TRP A 1 572 ? -25.794 -10.110 40.252 1.00 83.94 572 TRP A CA 1
ATOM 4490 C C . TRP A 1 572 ? -25.137 -11.365 39.669 1.00 83.94 572 TRP A C 1
ATOM 4492 O O . TRP A 1 572 ? -24.154 -11.856 40.224 1.00 83.94 572 TRP A O 1
ATOM 4502 N N . LYS A 1 573 ? -25.593 -11.838 38.505 1.00 84.44 573 LYS A N 1
ATOM 4503 C CA . LYS A 1 573 ? -24.988 -12.967 37.780 1.00 84.44 573 LYS A CA 1
ATOM 4504 C C . LYS A 1 573 ? -23.509 -12.718 37.453 1.00 84.44 573 LYS A C 1
ATOM 4506 O O . LYS A 1 573 ? -22.654 -13.561 37.731 1.00 84.44 573 LYS A O 1
ATOM 4511 N N . LYS A 1 574 ? -23.175 -11.523 36.950 1.00 84.62 574 LYS A N 1
ATOM 4512 C CA . LYS A 1 574 ? -21.779 -11.123 36.681 1.00 84.62 574 LYS A CA 1
ATOM 4513 C C . LYS A 1 574 ? -20.953 -10.981 37.969 1.00 84.62 574 LYS A C 1
ATOM 4515 O O . LYS A 1 574 ? -19.767 -11.311 37.969 1.00 84.62 574 LYS A O 1
ATOM 4520 N N . LEU A 1 575 ? -21.564 -10.566 39.082 1.00 84.62 575 LEU A N 1
ATOM 4521 C CA . LEU A 1 575 ? -20.912 -10.497 40.394 1.00 84.62 575 LEU A CA 1
ATOM 4522 C C . LEU A 1 575 ? -20.618 -11.889 40.972 1.00 84.62 575 LEU A C 1
ATOM 4524 O O . LEU A 1 575 ? -19.514 -12.100 41.474 1.00 84.62 575 LEU A O 1
ATOM 4528 N N . LYS A 1 576 ? -21.536 -12.858 40.849 1.00 83.94 576 LYS A N 1
ATOM 4529 C CA . LYS A 1 576 ? -21.281 -14.257 41.243 1.00 83.94 576 LYS A CA 1
ATOM 4530 C C . LYS A 1 576 ? -20.050 -14.817 40.522 1.00 83.94 576 LYS A C 1
ATOM 4532 O O . LYS A 1 576 ? -19.123 -15.307 41.171 1.00 83.94 576 LYS A O 1
ATOM 4537 N N . ARG A 1 577 ? -19.976 -14.614 39.202 1.00 84.94 577 ARG A N 1
ATOM 4538 C CA . ARG A 1 577 ? -18.801 -14.952 38.384 1.00 84.94 577 ARG A CA 1
ATOM 4539 C C . ARG A 1 577 ? -17.522 -14.249 38.863 1.00 84.94 577 ARG A C 1
ATOM 4541 O O . ARG A 1 577 ? -16.498 -14.908 39.020 1.00 84.94 577 ARG A O 1
ATOM 4548 N N . LEU A 1 578 ? -17.568 -12.942 39.135 1.00 85.06 578 LEU A N 1
ATOM 4549 C CA . LEU A 1 578 ? -16.415 -12.162 39.615 1.00 85.06 578 LEU A CA 1
ATOM 4550 C C . LEU A 1 578 ? -15.882 -12.684 40.964 1.00 85.06 578 LEU A C 1
ATOM 4552 O O . LEU A 1 578 ? -14.670 -12.804 41.156 1.00 85.06 578 LEU A O 1
ATOM 4556 N N . LEU A 1 579 ? -16.778 -13.030 41.896 1.00 84.25 579 LEU A N 1
ATOM 4557 C CA . LEU A 1 579 ? -16.422 -13.632 43.185 1.00 84.25 579 LEU A CA 1
ATOM 4558 C C . LEU A 1 579 ? -15.780 -15.016 43.005 1.00 84.25 579 LEU A C 1
ATOM 4560 O O . LEU A 1 579 ? -14.825 -15.342 43.710 1.00 84.25 579 LEU A O 1
ATOM 4564 N N . TYR A 1 580 ? -16.252 -15.812 42.045 1.00 84.56 580 TYR A N 1
ATOM 4565 C CA . TYR A 1 580 ? -15.659 -17.109 41.723 1.00 84.56 580 TYR A CA 1
ATOM 4566 C C . TYR A 1 580 ? -14.283 -16.978 41.037 1.00 84.56 580 TYR A C 1
ATOM 4568 O O . TYR A 1 580 ? -13.335 -17.655 41.430 1.00 84.56 580 TYR A O 1
ATOM 4576 N N . GLU A 1 581 ? -14.120 -16.090 40.053 1.00 83.25 581 GLU A N 1
ATOM 4577 C CA . GLU A 1 581 ? -12.840 -15.906 39.343 1.00 83.25 581 GLU A CA 1
ATOM 4578 C C . GLU A 1 581 ? -11.735 -15.316 40.251 1.00 83.25 581 GLU A C 1
ATOM 4580 O O . GLU A 1 581 ? -10.556 -15.596 40.049 1.00 83.25 581 GLU A O 1
ATOM 4585 N N . THR A 1 582 ? -12.090 -14.576 41.311 1.00 81.50 582 THR A N 1
ATOM 4586 C CA . THR A 1 582 ? -11.129 -13.942 42.246 1.00 81.50 582 THR A CA 1
ATOM 4587 C C . THR A 1 582 ? -10.813 -14.759 43.516 1.00 81.50 582 THR A C 1
ATOM 4589 O O . THR A 1 582 ? -10.218 -14.242 44.476 1.00 81.50 582 THR A O 1
ATOM 4592 N N . LYS A 1 583 ? -11.153 -16.057 43.528 1.00 81.62 583 LYS A N 1
ATOM 4593 C CA . LYS A 1 583 ? -10.763 -17.021 44.577 1.00 81.62 583 LYS A CA 1
ATOM 4594 C C . LYS A 1 583 ? -9.236 -17.025 44.810 1.00 81.62 583 LYS A C 1
ATOM 4596 O O . LYS A 1 583 ? -8.479 -16.943 43.846 1.00 81.62 583 LYS A O 1
ATOM 4601 N N . PRO A 1 584 ? -8.739 -17.143 46.060 1.00 77.50 584 PRO A N 1
ATOM 4602 C CA . PRO A 1 584 ? -9.466 -17.199 47.336 1.00 77.50 584 PRO A CA 1
ATOM 4603 C C . PRO A 1 584 ? -9.754 -15.812 47.951 1.00 77.50 584 PRO A C 1
ATOM 4605 O O . PRO A 1 584 ? -10.282 -15.724 49.057 1.00 77.50 584 PRO A O 1
ATOM 4608 N N . THR A 1 585 ? -9.373 -14.713 47.289 1.00 79.56 585 THR A N 1
ATOM 4609 C CA . THR A 1 585 ? -9.412 -13.353 47.870 1.00 79.56 585 THR A CA 1
ATOM 4610 C C . THR A 1 585 ? -10.843 -12.878 48.142 1.00 79.56 585 THR A C 1
ATOM 4612 O O . THR A 1 585 ? -11.086 -12.148 49.106 1.00 79.56 585 THR A O 1
ATOM 4615 N N . SER A 1 586 ? -11.785 -13.330 47.315 1.00 81.75 586 SER A N 1
ATOM 4616 C CA . SER A 1 586 ? -13.224 -13.065 47.392 1.00 81.75 586 SER A CA 1
ATOM 4617 C C . SER A 1 586 ? -13.931 -13.664 48.604 1.00 81.75 586 SER A C 1
ATOM 4619 O O . SER A 1 586 ? -14.940 -13.100 49.027 1.00 81.75 586 SER A O 1
ATOM 4621 N N . CYS A 1 587 ? -13.419 -14.748 49.203 1.00 77.19 587 CYS A N 1
ATOM 4622 C CA . CYS A 1 587 ? -14.132 -15.502 50.242 1.00 77.19 587 CYS A CA 1
ATOM 4623 C C . CYS A 1 587 ? -14.586 -14.617 51.413 1.00 77.19 587 CYS A C 1
ATOM 4625 O O . CYS A 1 587 ? -15.707 -14.738 51.897 1.00 77.19 587 CYS A O 1
ATOM 4627 N N . LYS A 1 588 ? -13.738 -13.674 51.843 1.00 77.50 588 LYS A N 1
ATOM 4628 C CA . LYS A 1 588 ? -14.046 -12.756 52.950 1.00 77.50 588 LYS A CA 1
ATOM 4629 C C . LYS A 1 588 ? -15.147 -11.742 52.614 1.00 77.50 588 LYS A C 1
ATOM 4631 O O . LYS A 1 588 ? -15.879 -11.346 53.515 1.00 77.50 588 LYS A O 1
ATOM 4636 N N . LEU A 1 589 ? -15.260 -11.331 51.349 1.00 78.75 589 LEU A N 1
ATOM 4637 C CA . LEU A 1 589 ? -16.330 -10.447 50.881 1.00 78.75 589 LEU A CA 1
ATOM 4638 C C . LEU A 1 589 ? -17.633 -11.232 50.681 1.00 78.75 589 LEU A C 1
ATOM 4640 O O . LEU A 1 589 ? -18.689 -10.772 51.104 1.00 78.75 589 LEU A O 1
ATOM 4644 N N . ALA A 1 590 ? -17.557 -12.442 50.123 1.00 77.19 590 ALA A N 1
ATOM 4645 C CA . ALA A 1 590 ? -18.711 -13.325 49.964 1.00 77.19 590 ALA A CA 1
ATOM 4646 C C . ALA A 1 590 ? -19.362 -13.681 51.315 1.00 77.19 590 ALA A C 1
ATOM 4648 O O . ALA A 1 590 ? -20.580 -13.627 51.431 1.00 77.19 590 ALA A O 1
ATOM 4649 N N . LEU A 1 591 ? -18.566 -13.924 52.365 1.00 75.19 591 LEU A N 1
ATOM 4650 C CA . LEU A 1 591 ? -19.053 -14.124 53.742 1.00 75.19 591 LEU A CA 1
ATOM 4651 C C . LEU A 1 591 ? -19.702 -12.877 54.384 1.00 75.19 591 LEU A C 1
ATOM 4653 O O . LEU A 1 591 ? -20.266 -12.991 55.469 1.00 75.19 591 LEU A O 1
ATOM 4657 N N . SER A 1 592 ? -19.610 -11.699 53.754 1.00 74.38 592 SER A N 1
ATOM 4658 C CA . SER A 1 592 ? -20.276 -10.463 54.204 1.00 74.38 592 SER A CA 1
ATOM 4659 C C . SER A 1 592 ? -21.565 -10.133 53.437 1.00 74.38 592 SER A C 1
ATOM 4661 O O . SER A 1 592 ? -22.164 -9.086 53.673 1.00 74.38 592 SER A O 1
ATOM 4663 N N . LEU A 1 593 ? -21.989 -11.007 52.518 1.00 78.81 593 LEU A N 1
ATOM 4664 C CA . LEU A 1 593 ? -23.244 -10.868 51.780 1.00 78.81 593 LEU A CA 1
ATOM 4665 C C . LEU A 1 593 ? -24.450 -11.384 52.595 1.00 78.81 593 LEU A C 1
ATOM 4667 O O . LEU A 1 593 ? -24.277 -12.225 53.480 1.00 78.81 593 LEU A O 1
ATOM 4671 N N . PRO A 1 594 ? -25.676 -10.929 52.271 1.00 78.88 594 PRO A N 1
ATOM 4672 C CA . PRO A 1 594 ? -26.921 -11.517 52.771 1.00 78.88 594 PRO A CA 1
ATOM 4673 C C . PRO A 1 594 ? -27.031 -13.031 52.515 1.00 78.88 594 PRO A C 1
ATOM 4675 O O . PRO A 1 594 ? -26.533 -13.538 51.508 1.00 78.88 594 PRO A O 1
ATOM 4678 N N . ALA A 1 595 ? -27.689 -13.759 53.423 1.00 73.50 595 ALA A N 1
ATOM 4679 C CA . ALA A 1 595 ? -27.722 -15.226 53.418 1.00 73.50 595 ALA A CA 1
ATOM 4680 C C . ALA A 1 595 ? -28.427 -15.835 52.189 1.00 73.50 595 ALA A C 1
ATOM 4682 O O . ALA A 1 595 ? -27.989 -16.871 51.689 1.00 73.50 595 ALA A O 1
ATOM 4683 N N . ASP A 1 596 ? -29.451 -15.166 51.653 1.00 77.12 596 ASP A N 1
ATOM 4684 C CA . ASP A 1 596 ? -30.097 -15.502 50.377 1.00 77.12 596 ASP A CA 1
ATOM 4685 C C . ASP A 1 596 ? -29.093 -15.443 49.214 1.00 77.12 596 ASP A C 1
ATOM 4687 O O . ASP A 1 596 ? -28.956 -16.395 48.450 1.00 77.12 596 ASP A O 1
ATOM 4691 N N . LYS A 1 597 ? -28.290 -14.376 49.146 1.00 80.25 597 LYS A N 1
ATOM 4692 C CA . LYS A 1 597 ? -27.268 -14.192 48.107 1.00 80.25 597 LYS A CA 1
ATOM 4693 C C . LYS A 1 597 ? -26.066 -15.123 48.266 1.00 80.25 597 LYS A C 1
ATOM 4695 O O . LYS A 1 597 ? -25.443 -15.489 47.271 1.00 80.25 597 LYS A O 1
ATOM 4700 N N . VAL A 1 598 ? -25.749 -15.559 49.485 1.00 77.50 598 VAL A N 1
ATOM 4701 C CA . VAL A 1 598 ? -24.758 -16.627 49.703 1.00 77.50 598 VAL A CA 1
ATOM 4702 C C . VAL A 1 598 ? -25.298 -17.981 49.224 1.00 77.50 598 VAL A C 1
ATOM 4704 O O . VAL A 1 598 ? -24.556 -18.727 48.585 1.00 77.50 598 VAL A O 1
ATOM 4707 N N . LYS A 1 599 ? -26.586 -18.274 49.447 1.00 78.12 599 LYS A N 1
ATOM 4708 C CA . LYS A 1 599 ? -27.249 -19.491 48.948 1.00 78.12 599 LYS A CA 1
ATOM 4709 C C . LYS A 1 599 ? -27.263 -19.541 47.413 1.00 78.12 599 LYS A C 1
ATOM 4711 O O . LYS A 1 599 ? -26.733 -20.497 46.852 1.00 78.12 599 LYS A O 1
ATOM 4716 N N . ASP A 1 600 ? -27.720 -18.471 46.750 1.00 82.06 600 ASP A N 1
ATOM 4717 C CA . ASP A 1 600 ? -27.711 -18.305 45.278 1.00 82.06 600 ASP A CA 1
ATOM 4718 C C . ASP A 1 600 ? -26.327 -18.542 44.634 1.00 82.06 600 ASP A C 1
ATOM 4720 O O . ASP A 1 600 ? -26.224 -18.873 43.450 1.00 82.06 600 ASP A O 1
ATOM 4724 N N . LEU A 1 601 ? -25.251 -18.261 45.378 1.00 80.88 601 LEU A N 1
ATOM 4725 C CA . LEU A 1 601 ? -23.863 -18.374 44.926 1.00 80.88 601 LEU A CA 1
ATOM 4726 C C . LEU A 1 601 ? -23.304 -19.792 45.116 1.00 80.88 601 LEU A C 1
ATOM 4728 O O . LEU A 1 601 ? -22.507 -20.244 44.296 1.00 80.88 601 LEU A O 1
ATOM 4732 N N . ILE A 1 602 ? -23.728 -20.493 46.170 1.00 81.31 602 ILE A N 1
ATOM 4733 C CA . ILE A 1 602 ? -23.364 -21.892 46.436 1.00 81.31 602 ILE A CA 1
ATOM 4734 C C . ILE A 1 602 ? -24.102 -22.837 45.482 1.00 81.31 602 ILE A C 1
ATOM 4736 O O . ILE A 1 602 ? -23.493 -23.781 44.987 1.00 81.31 602 ILE A O 1
ATOM 4740 N N . GLU A 1 603 ? -25.376 -22.565 45.183 1.00 84.06 603 GLU A N 1
ATOM 4741 C CA . GLU A 1 603 ? -26.172 -23.366 44.241 1.00 84.06 603 GLU A CA 1
ATOM 4742 C C . GLU A 1 603 ? -25.596 -23.344 42.813 1.00 84.06 603 GLU A C 1
ATOM 4744 O O . GLU A 1 603 ? -25.612 -24.368 42.135 1.00 84.06 603 GLU A O 1
ATOM 4749 N N . GLU A 1 604 ? -25.033 -22.213 42.366 1.00 82.75 604 GLU A N 1
ATOM 4750 C CA . GLU A 1 604 ? -24.387 -22.106 41.046 1.00 82.75 604 GLU A CA 1
ATOM 4751 C C . GLU A 1 604 ? -22.928 -22.607 41.041 1.00 82.75 604 GLU A C 1
ATOM 4753 O O . GLU A 1 604 ? -22.459 -23.123 40.028 1.00 82.75 604 GLU A O 1
ATOM 4758 N N . TYR A 1 605 ? -22.205 -22.493 42.165 1.00 83.75 605 TYR A N 1
ATOM 4759 C CA . TYR A 1 605 ? -20.791 -22.883 42.268 1.00 83.75 605 TYR A CA 1
ATOM 4760 C C . TYR A 1 605 ? -20.497 -23.745 43.515 1.00 83.75 605 TYR A C 1
ATOM 4762 O O . TYR A 1 605 ? -19.840 -23.262 44.448 1.00 83.75 605 TYR A O 1
ATOM 4770 N N . PRO A 1 606 ? -20.891 -25.037 43.532 1.00 79.00 606 PRO A N 1
ATOM 4771 C CA . PRO A 1 606 ? -20.757 -25.907 44.708 1.00 79.00 606 PRO A CA 1
ATOM 4772 C C . PRO A 1 606 ? -19.329 -25.987 45.269 1.00 79.00 606 PRO A C 1
ATOM 4774 O O . PRO A 1 606 ? -19.120 -25.873 46.477 1.00 79.00 606 PRO A O 1
ATOM 4777 N N . ASP A 1 607 ? -18.317 -26.065 44.397 1.00 80.62 607 ASP A N 1
ATOM 4778 C CA . ASP A 1 607 ? -16.900 -26.129 44.787 1.00 80.62 607 ASP A CA 1
ATOM 4779 C C . ASP A 1 607 ? -16.457 -24.941 45.656 1.00 80.62 607 ASP A C 1
ATOM 4781 O O . ASP A 1 607 ? -15.556 -25.065 46.493 1.00 80.62 607 ASP A O 1
ATOM 4785 N N . TYR A 1 608 ? -17.083 -23.771 45.480 1.00 79.88 608 TYR A N 1
ATOM 4786 C CA . TYR A 1 608 ? -16.749 -22.569 46.240 1.00 79.88 608 TYR A CA 1
ATOM 4787 C C . TYR A 1 608 ? -17.158 -22.682 47.713 1.00 79.88 608 TYR A C 1
ATOM 4789 O O . TYR A 1 608 ? -16.477 -22.114 48.571 1.00 79.88 608 TYR A O 1
ATOM 4797 N N . GLN A 1 609 ? -18.187 -23.477 48.035 1.00 74.38 609 GLN A N 1
ATOM 4798 C CA . GLN A 1 609 ? -18.625 -23.713 49.413 1.00 74.38 609 GLN A CA 1
ATOM 4799 C C . GLN A 1 609 ? -17.487 -24.260 50.282 1.00 74.38 609 GLN A C 1
ATOM 4801 O O . GLN A 1 609 ? -17.277 -23.775 51.395 1.00 74.38 609 GLN A O 1
ATOM 4806 N N . SER A 1 610 ? -16.699 -25.209 49.765 1.00 74.44 610 SER A N 1
ATOM 4807 C CA . SER A 1 610 ? -15.551 -25.784 50.484 1.00 74.44 610 SER A CA 1
ATOM 4808 C C . SER A 1 610 ? -14.542 -24.709 50.927 1.00 74.44 610 SER A C 1
ATOM 4810 O O . SER A 1 610 ? -14.045 -24.718 52.058 1.00 74.44 610 SER A O 1
ATOM 4812 N N . LEU A 1 611 ? -14.309 -23.719 50.060 1.00 74.88 611 LEU A N 1
ATOM 4813 C CA . LEU A 1 611 ? -13.371 -22.617 50.255 1.00 74.88 611 LEU A CA 1
ATOM 4814 C C . LEU A 1 611 ? -13.929 -21.547 51.211 1.00 74.88 611 LEU A C 1
ATOM 4816 O O . LEU A 1 611 ? -13.184 -20.990 52.025 1.00 74.88 611 LEU A O 1
ATOM 4820 N N . LEU A 1 612 ? -15.243 -21.296 51.159 1.00 74.44 612 LEU A N 1
ATOM 4821 C CA . LEU A 1 612 ? -15.959 -20.440 52.110 1.00 74.44 612 LEU A CA 1
ATOM 4822 C C . LEU A 1 612 ? -15.940 -21.041 53.522 1.00 74.44 612 LEU A C 1
ATOM 4824 O O . LEU A 1 612 ? -15.565 -20.347 54.465 1.00 74.44 612 LEU A O 1
ATOM 4828 N N . VAL A 1 613 ? -16.246 -22.335 53.666 1.00 72.56 613 VAL A N 1
ATOM 4829 C CA . VAL A 1 613 ? -16.208 -23.058 54.951 1.00 72.56 613 VAL A CA 1
ATOM 4830 C C . VAL A 1 613 ? -14.794 -23.075 55.539 1.00 72.56 613 VAL A C 1
ATOM 4832 O O . VAL A 1 613 ? -14.624 -22.830 56.736 1.00 72.56 613 VAL A O 1
ATOM 4835 N N . GLY A 1 614 ? -13.764 -23.300 54.715 1.00 68.12 614 GLY A N 1
ATOM 4836 C CA . GLY A 1 614 ? -12.365 -23.196 55.142 1.00 68.12 614 GLY A CA 1
ATOM 4837 C C . GLY A 1 614 ? -12.000 -21.793 55.645 1.00 68.12 614 GLY A C 1
ATOM 4838 O O . GLY A 1 614 ? -11.375 -21.650 56.695 1.00 68.12 614 GLY A O 1
ATOM 4839 N N . THR A 1 615 ? -12.456 -20.748 54.946 1.00 67.25 615 THR A N 1
ATOM 4840 C CA . THR A 1 615 ? -12.199 -19.344 55.317 1.00 67.25 615 THR A CA 1
ATOM 4841 C C . THR A 1 615 ? -12.980 -18.909 56.564 1.00 67.25 615 THR A C 1
ATOM 4843 O O . THR A 1 615 ? -12.462 -18.141 57.371 1.00 67.25 615 THR A O 1
ATOM 4846 N N . ALA A 1 616 ? -14.202 -19.413 56.762 1.00 65.31 616 ALA A N 1
ATOM 4847 C CA . ALA A 1 616 ? -15.023 -19.128 57.939 1.00 65.31 616 ALA A CA 1
ATOM 4848 C C . ALA A 1 616 ? -14.459 -19.772 59.221 1.00 65.31 616 ALA A C 1
ATOM 4850 O O . ALA A 1 616 ? -14.538 -19.179 60.297 1.00 65.31 616 ALA A O 1
ATOM 4851 N N . LYS A 1 617 ? -13.848 -20.962 59.111 1.00 65.56 617 LYS A N 1
ATOM 4852 C CA . LYS A 1 617 ? -13.203 -21.667 60.235 1.00 65.56 617 LYS A CA 1
ATOM 4853 C C . LYS A 1 617 ? -11.862 -21.045 60.649 1.00 65.56 617 LYS A C 1
ATOM 4855 O O . LYS A 1 617 ? -11.493 -21.121 61.822 1.00 65.56 617 LYS A O 1
ATOM 4860 N N . ASP A 1 618 ? -11.146 -20.404 59.724 1.00 63.56 618 ASP A N 1
ATOM 4861 C CA . ASP A 1 618 ? -9.862 -19.746 59.989 1.00 63.56 618 ASP A CA 1
ATOM 4862 C C . ASP A 1 618 ? -10.034 -18.367 60.660 1.00 63.56 618 ASP A C 1
ATOM 4864 O O . ASP A 1 618 ? -9.909 -17.306 60.037 1.00 63.56 618 ASP A O 1
ATOM 4868 N N . LYS A 1 619 ? -10.270 -18.399 61.980 1.00 54.03 619 LYS A N 1
ATOM 4869 C CA . LYS A 1 619 ? -10.431 -17.223 62.861 1.00 54.03 619 LYS A CA 1
ATOM 4870 C C . LYS A 1 619 ? -9.279 -16.203 62.797 1.00 54.03 619 LYS A C 1
ATOM 4872 O O . LYS A 1 619 ? -9.430 -15.102 63.320 1.00 54.03 619 LYS A O 1
ATOM 4877 N N . SER A 1 620 ? -8.137 -16.527 62.178 1.00 50.66 620 SER A N 1
ATOM 4878 C CA . SER A 1 620 ? -7.017 -15.588 62.014 1.00 50.66 620 SER A CA 1
ATOM 4879 C C . SER A 1 620 ? -7.237 -14.552 60.897 1.00 50.66 620 SER A C 1
ATOM 4881 O O . SER A 1 620 ? -6.663 -13.463 60.946 1.00 50.66 620 SER A O 1
ATOM 4883 N N . LYS A 1 621 ? -8.090 -14.849 59.902 1.00 49.47 621 LYS A N 1
ATOM 4884 C CA . LYS A 1 621 ? -8.324 -13.998 58.710 1.00 49.47 621 LYS A CA 1
ATOM 4885 C C . LYS A 1 621 ? -9.663 -13.243 58.756 1.00 49.47 621 LYS A C 1
ATOM 4887 O O . LYS A 1 621 ? -9.811 -12.162 58.159 1.00 49.47 621 LYS A O 1
ATOM 4892 N N . THR A 1 622 ? -10.631 -13.774 59.497 1.00 49.09 622 THR A N 1
ATOM 4893 C CA . THR A 1 622 ? -11.999 -13.261 59.657 1.00 49.09 622 THR A CA 1
ATOM 4894 C C . THR A 1 622 ? -12.138 -12.352 60.882 1.00 49.09 622 THR A C 1
ATOM 4896 O O . THR A 1 622 ? -12.724 -12.695 61.899 1.00 49.09 622 THR A O 1
ATOM 4899 N N . ARG A 1 623 ? -11.663 -11.106 60.743 1.00 44.97 623 ARG A N 1
ATOM 4900 C CA . ARG A 1 623 ? -11.980 -9.997 61.672 1.00 44.97 623 ARG A CA 1
ATOM 4901 C C . ARG A 1 623 ? -13.384 -9.391 61.453 1.00 44.97 623 ARG A C 1
ATOM 4903 O O . ARG A 1 623 ? -13.686 -8.341 62.009 1.00 44.97 623 ARG A O 1
ATOM 4910 N N . THR A 1 624 ? -14.194 -10.010 60.593 1.00 49.91 624 THR A N 1
ATOM 4911 C CA . THR A 1 624 ? -15.542 -9.575 60.201 1.00 49.91 624 THR A CA 1
ATOM 4912 C C . THR A 1 624 ? -16.568 -10.396 60.978 1.00 49.91 624 THR A C 1
ATOM 4914 O O . THR A 1 624 ? -16.425 -11.614 61.049 1.00 49.91 624 THR A O 1
ATOM 4917 N N . VAL A 1 625 ? -17.603 -9.756 61.527 1.00 54.00 625 VAL A N 1
ATOM 4918 C CA . VAL A 1 625 ? -18.746 -10.466 62.123 1.00 54.00 625 VAL A CA 1
ATOM 4919 C C . VAL A 1 625 ? -19.507 -11.176 61.000 1.00 54.00 625 VAL A C 1
ATOM 4921 O O . VAL A 1 625 ? -20.008 -10.516 60.094 1.00 54.00 625 VAL A O 1
ATOM 4924 N N . ILE A 1 626 ? -19.552 -12.508 61.037 1.00 60.03 626 ILE A N 1
ATOM 4925 C CA . ILE A 1 626 ? -20.347 -13.329 60.113 1.00 60.03 626 ILE A CA 1
ATOM 4926 C C . ILE A 1 626 ? -21.742 -13.482 60.734 1.00 60.03 626 ILE A C 1
ATOM 4928 O O . ILE A 1 626 ? -21.826 -13.795 61.923 1.00 60.03 626 ILE A O 1
ATOM 4932 N N . SER A 1 627 ? -22.822 -13.252 59.973 1.00 60.72 627 SER A N 1
ATOM 4933 C CA . SER A 1 627 ? -24.181 -13.493 60.492 1.00 60.72 627 SER A CA 1
ATOM 4934 C C . SER A 1 627 ? -24.401 -14.983 60.740 1.00 60.72 627 SER A C 1
ATOM 4936 O O . SER A 1 627 ? -23.921 -15.818 59.966 1.00 60.72 627 SER A O 1
ATOM 4938 N N . GLN A 1 628 ? -25.166 -15.315 61.779 1.00 58.50 628 GLN A N 1
ATOM 4939 C CA . GLN A 1 628 ? -25.504 -16.702 62.094 1.00 58.50 628 GLN A CA 1
ATOM 4940 C C . GLN A 1 628 ? -26.233 -17.375 60.920 1.00 58.50 628 GLN A C 1
ATOM 4942 O O . GLN A 1 628 ? -25.874 -18.485 60.545 1.00 58.50 628 GLN A O 1
ATOM 4947 N N . ASP A 1 629 ? -27.130 -16.654 60.240 1.00 61.31 629 ASP A N 1
ATOM 4948 C CA . ASP A 1 629 ? -27.888 -17.166 59.087 1.00 61.31 629 ASP A CA 1
ATOM 4949 C C . ASP A 1 629 ? -26.978 -17.604 57.922 1.00 61.31 629 ASP A C 1
ATOM 4951 O O . ASP A 1 629 ? -27.270 -18.564 57.213 1.00 61.31 629 ASP A O 1
ATOM 4955 N N . VAL A 1 630 ? -25.838 -16.926 57.732 1.00 62.53 630 VAL A N 1
ATOM 4956 C CA . VAL A 1 630 ? -24.848 -17.269 56.694 1.00 62.53 630 VAL A CA 1
ATOM 4957 C C . VAL A 1 630 ? -24.075 -18.533 57.081 1.00 62.53 630 VAL A C 1
ATOM 4959 O O . VAL A 1 630 ? -23.772 -19.360 56.221 1.00 62.53 630 VAL A O 1
ATOM 4962 N N . LEU A 1 631 ? -23.774 -18.713 58.372 1.00 62.59 631 LEU A N 1
ATOM 4963 C CA . LEU A 1 631 ? -23.175 -19.949 58.884 1.00 62.59 631 LEU A CA 1
ATOM 4964 C C . LEU A 1 631 ? -24.156 -21.121 58.779 1.00 62.59 631 LEU A C 1
ATOM 4966 O O . LEU A 1 631 ? -23.741 -22.223 58.425 1.00 62.59 631 LEU A O 1
ATOM 4970 N N . ASP A 1 632 ? -25.440 -20.886 59.027 1.00 63.31 632 ASP A N 1
ATOM 4971 C CA . ASP A 1 632 ? -26.470 -21.916 58.940 1.00 63.31 632 ASP A CA 1
ATOM 4972 C C . ASP A 1 632 ? -26.682 -22.356 57.481 1.00 63.31 632 ASP A C 1
ATOM 4974 O O . ASP A 1 632 ? -26.655 -23.557 57.220 1.00 63.31 632 ASP A O 1
ATOM 4978 N N . VAL A 1 633 ? -26.718 -21.427 56.511 1.00 64.19 633 VAL A N 1
ATOM 4979 C CA . VAL A 1 633 ? -26.722 -21.744 55.062 1.00 64.19 633 VAL A CA 1
ATOM 4980 C C . VAL A 1 633 ? -25.486 -22.552 54.637 1.00 64.19 633 VAL A C 1
ATOM 4982 O O . VAL A 1 633 ? -25.606 -23.517 53.882 1.00 64.19 633 VAL A O 1
ATOM 4985 N N . LEU A 1 634 ? -24.293 -22.203 55.138 1.00 62.97 634 LEU A N 1
ATOM 4986 C CA . LEU A 1 634 ? -23.045 -22.918 54.827 1.00 62.97 634 LEU A CA 1
ATOM 4987 C C . LEU A 1 634 ? -22.984 -24.337 55.414 1.00 62.97 634 LEU A C 1
ATOM 4989 O O . LEU A 1 634 ? -22.256 -25.177 54.879 1.00 62.97 634 LEU A O 1
ATOM 4993 N N . ASN A 1 635 ? -23.709 -24.596 56.505 1.00 62.75 635 ASN A N 1
ATOM 4994 C CA . ASN A 1 635 ? -23.740 -25.888 57.193 1.00 62.75 635 ASN A CA 1
ATOM 4995 C C . ASN A 1 635 ? -24.942 -26.761 56.780 1.00 62.75 635 ASN A C 1
ATOM 4997 O O . ASN A 1 635 ? -24.833 -27.986 56.829 1.00 62.75 635 ASN A O 1
ATOM 5001 N N . SER A 1 636 ? -26.066 -26.171 56.355 1.00 55.97 636 SER A N 1
ATOM 5002 C CA . SER A 1 636 ? -27.318 -26.896 56.087 1.00 55.97 636 SER A CA 1
ATOM 5003 C C . SER A 1 636 ? -27.271 -27.824 54.873 1.00 55.97 636 SER A C 1
ATOM 5005 O O . SER A 1 636 ? -27.979 -28.823 54.853 1.00 55.97 636 SER A O 1
ATOM 5007 N N . THR A 1 637 ? -26.420 -27.556 53.876 1.00 45.91 637 THR A N 1
ATOM 5008 C CA . THR A 1 637 ? -26.236 -28.464 52.725 1.00 45.91 637 THR A CA 1
ATOM 5009 C C . THR A 1 637 ? -25.268 -29.617 53.007 1.00 45.91 637 THR A C 1
ATOM 5011 O O . THR A 1 637 ? -25.077 -30.475 52.152 1.00 45.91 637 THR A O 1
ATOM 5014 N N . ASN A 1 638 ? -24.685 -29.693 54.211 1.00 36.84 638 ASN A N 1
ATOM 5015 C CA . ASN A 1 638 ? -23.779 -30.778 54.599 1.00 36.84 638 ASN A CA 1
ATOM 5016 C C . ASN A 1 638 ? -24.516 -32.035 55.118 1.00 36.84 638 ASN A C 1
ATOM 5018 O O . ASN A 1 638 ? -23.891 -32.947 55.658 1.00 36.84 638 ASN A O 1
ATOM 5022 N N . THR A 1 639 ? -25.843 -32.104 54.961 1.00 32.97 639 THR A N 1
ATOM 5023 C CA . THR A 1 639 ? -26.615 -33.346 55.096 1.00 32.97 639 THR A CA 1
ATOM 5024 C C . THR A 1 639 ? -26.715 -34.042 53.742 1.00 32.97 639 THR A C 1
ATOM 5026 O O . THR A 1 639 ? -27.699 -33.884 53.018 1.00 32.97 639 THR A O 1
ATOM 5029 N N . ALA A 1 640 ? -25.698 -34.843 53.416 1.00 26.97 640 ALA A N 1
ATOM 5030 C CA . ALA A 1 640 ? -25.848 -35.888 52.407 1.00 26.97 640 ALA A CA 1
ATOM 5031 C C . ALA A 1 640 ? -27.028 -36.812 52.792 1.00 26.97 640 ALA A C 1
ATOM 5033 O O . ALA A 1 640 ? -27.271 -37.000 53.992 1.00 26.97 640 ALA A O 1
ATOM 5034 N N . PRO A 1 641 ? -27.774 -37.382 51.825 1.00 29.47 641 PRO A N 1
ATOM 5035 C CA . PRO A 1 641 ? -28.912 -38.237 52.139 1.00 29.47 641 PRO A CA 1
ATOM 5036 C C . PRO A 1 641 ? -28.466 -39.433 52.979 1.00 29.47 641 PRO A C 1
ATOM 5038 O O . PRO A 1 641 ? -27.474 -40.087 52.656 1.00 29.47 641 PRO A O 1
ATOM 5041 N N . LYS A 1 642 ? -29.212 -39.740 54.044 1.00 30.20 642 LYS A N 1
ATOM 5042 C CA . LYS A 1 642 ? -29.094 -41.050 54.684 1.00 30.20 642 LYS A CA 1
ATOM 5043 C C . LYS A 1 642 ? -29.540 -42.106 53.680 1.00 30.20 642 LYS A C 1
ATOM 5045 O O . LYS A 1 642 ? -30.621 -41.981 53.111 1.00 30.20 642 LYS A O 1
ATOM 5050 N N . GLU A 1 643 ? -28.728 -43.140 53.507 1.00 30.27 643 GLU A N 1
ATOM 5051 C CA . GLU A 1 643 ? -29.172 -44.379 52.881 1.00 30.27 643 GLU A CA 1
ATOM 5052 C C . GLU A 1 643 ? -30.270 -44.997 53.758 1.00 30.27 643 GLU A C 1
ATOM 5054 O O . GLU A 1 643 ? -30.006 -45.483 54.858 1.00 30.27 643 GLU A O 1
ATOM 5059 N N . GLU A 1 644 ? -31.504 -44.974 53.268 1.00 30.20 644 GLU A N 1
ATOM 5060 C CA . GLU A 1 644 ? -32.560 -45.879 53.708 1.00 30.20 644 GLU A CA 1
ATOM 5061 C C . GLU A 1 644 ? -32.979 -46.764 52.529 1.00 30.20 644 GLU A C 1
ATOM 5063 O O . GLU A 1 644 ? -32.815 -46.404 51.366 1.00 30.20 644 GLU A O 1
ATOM 5068 N N . GLU A 1 645 ? -33.527 -47.928 52.878 1.00 28.39 645 GLU A N 1
ATOM 5069 C CA . GLU A 1 645 ? -34.154 -48.909 51.986 1.00 28.39 645 GLU A CA 1
ATOM 5070 C C . GLU A 1 645 ? -33.236 -49.854 51.179 1.00 28.39 645 GLU A C 1
ATOM 5072 O O . GLU A 1 645 ? -32.987 -49.707 49.984 1.00 28.39 645 GLU A O 1
ATOM 5077 N N . LYS A 1 646 ? -32.879 -50.971 51.833 1.00 29.34 646 LYS A N 1
ATOM 5078 C CA . LYS A 1 646 ? -33.032 -52.315 51.238 1.00 29.34 646 LYS A CA 1
ATOM 5079 C C . LYS A 1 646 ? -33.228 -53.396 52.309 1.00 29.34 646 LYS A C 1
ATOM 5081 O O . LYS A 1 646 ? -32.337 -54.188 52.602 1.00 29.34 646 LYS A O 1
ATOM 5086 N N . ALA A 1 647 ? -34.433 -53.444 52.877 1.00 30.45 647 ALA A N 1
ATOM 5087 C CA . ALA A 1 647 ? -34.930 -54.631 53.567 1.00 30.45 647 ALA A CA 1
ATOM 5088 C C . ALA A 1 647 ? -35.706 -55.485 52.552 1.00 30.45 647 ALA A C 1
ATOM 5090 O O . ALA A 1 647 ? -36.768 -55.083 52.085 1.00 30.45 647 ALA A O 1
ATOM 5091 N N . ALA A 1 648 ? -35.151 -56.635 52.168 1.00 31.56 648 ALA A N 1
ATOM 5092 C CA . ALA A 1 648 ? -35.769 -57.538 51.201 1.00 31.56 648 ALA A CA 1
ATOM 5093 C C . ALA A 1 648 ? -36.574 -58.647 51.899 1.00 31.56 648 ALA A C 1
ATOM 5095 O O . ALA A 1 648 ? -36.001 -59.469 52.605 1.00 31.56 648 ALA A O 1
ATOM 5096 N N . THR A 1 649 ? -37.879 -58.674 51.627 1.00 29.41 649 THR A N 1
ATOM 5097 C CA . THR A 1 649 ? -38.851 -59.783 51.767 1.00 29.41 649 THR A CA 1
ATOM 5098 C C . THR A 1 649 ? -40.083 -59.323 50.965 1.00 29.41 649 THR A C 1
ATOM 5100 O O . THR A 1 649 ? -40.423 -58.147 51.051 1.00 29.41 649 THR A O 1
ATOM 5103 N N . THR A 1 650 ? -40.755 -60.115 50.123 1.00 29.31 650 THR A N 1
ATOM 5104 C CA . THR A 1 650 ? -40.987 -61.576 50.155 1.00 29.31 650 THR A CA 1
ATOM 5105 C C . THR A 1 650 ? -41.351 -62.112 48.747 1.00 29.31 650 THR A C 1
ATOM 5107 O O . THR A 1 650 ? -41.692 -61.306 47.890 1.00 29.31 650 THR A O 1
ATOM 5110 N N . GLU A 1 651 ? -41.353 -63.448 48.567 1.00 28.20 651 GLU A N 1
ATOM 5111 C CA . GLU A 1 651 ? -41.921 -64.232 47.428 1.00 28.20 651 GLU A CA 1
ATOM 5112 C C . GLU A 1 651 ? -41.213 -64.061 46.056 1.00 28.20 651 GLU A C 1
ATOM 5114 O O . GLU A 1 651 ? -41.322 -63.027 45.406 1.00 28.20 651 GLU A O 1
ATOM 5119 N N . ASN A 1 652 ? -40.453 -65.030 45.524 1.00 28.05 652 ASN A N 1
ATOM 5120 C CA . ASN A 1 652 ? -40.583 -66.503 45.522 1.00 28.05 652 ASN A CA 1
ATOM 5121 C C . ASN A 1 652 ? -39.227 -67.220 45.667 1.00 28.05 652 ASN A C 1
ATOM 5123 O O . ASN A 1 652 ? -38.236 -66.695 45.111 1.00 28.05 652 ASN A O 1
#

Secondary structure (DSSP, 8-state):
-HHHHHHHHHHHTTTS-HHHHHHHHHHHHHHHHTTSTTTTTT-SHHHHHHHHHHEETTEE-HHHHHHHHHHHHHHS-HHHHHHHHHHHHHHHHHHHHHHHHHHHHHHHHHHHHHHHHHSSS---------------------------------------------------------------------------------------PPPPP-------S--TT--HHHHHHTT-S---HHHHHHHHHHHHH-GGGHHHHHHHHHHHHHH-GGGHHHHHHHHHHHTT-SSHHHHHHHHHHHHHHHHHTTTHHHHHHHHHHHHHHHTT-S--HHHHHHHHHHHTT-GGGHHHHHHHHHH-S-HHHHHHHHHHHGGG----HHHHHHHHHHGGG-HHHHHHHHHHHHHHHHHSPPPHHHHHHHHHHHHHH--GGGGGGGGGGS-HHHHHHHHHHHHTS-HHHHHHHHHHHHH-SS-SS-HHHHHHHHHSHHHHTTSHHHHHHHHHHHHH-TTTS-HHHHHHHHHHHHHTT--SSHHHHHHHHHHH-GGGHHHIIIIIIHHHHHTTGGGSHHHHHHHHHHHHHTTTTTHHHHTTS-HHHHHHHHHH-HHHHHHHHHHHH-TTT--SPPPHHHHHHHHHTT-PPP----------

InterPro domains:
  IPR021850 Symplekin/Pta1 [PTHR15245] (229-647)
  IPR022075 Symplekin C-terminal [PF12295] (431-604)

Sequence (652 aa):
MVEQALDKLQKRSKYIPPQMQSEFIAMLIHTFDSTLDGFEECKGPATTAAIKHSIDINQILVPFLVVWAEFEFVRSSETRYKNLVIEIFKQLVYLDNADQHVSSDILMANNSNLLASLTTSMPQAIPGALPGSMPQTIPGAMPQAIPGALPGTIQPNMPGNLNVNMAGQMPQSIPGAVAPNVAGGNVVGGIAAGVSGGNVAGVPPVSNLPSNGSASTSIGNLNEDDNYLMDFIKPLDFLPLELYSQLYDLCSNYPTQSNKILNAVNEYVSGAPASQEFFLRSLLALCVHDLEIVHLHAIEIIRTYYKHGNEIEEINRFAVENLEKSVTLENPMPHLELFFAILDLDFSLFLNLMDVYAKSPKQGLLREKLKQKIPTMHIGIDVIAQALEVAPENKHKTNLLHFYLSELAKKFSVPPDLVELLKKQFLRIHDSRYLIPIIPNLTEEEFKKYLPNILTLESHALKRAITSLLTSSIQPIKPVIFLIELHKPEIAGKYLDKAIEAMELCFEQKDIFTYQLSISAVDAVIRNKYYHLIMDTLLQMVKTYPSSHKYILYHVVQPLIFNNITQMEEPWKKLKRLLYETKPTSCKLALSLPADKVKDLIEEYPDYQSLLVGTAKDKSKTRTVISQDVLDVLNSTNTAPKEEEKAATTEN

Foldseek 3Di:
DLLVLLVCLVVCCVPDPSLVSLLVSLVVLCVQFVVDPCQLLQPGPSSVSNLDSCQDQFHHPLSSLQSSLVNCVVPHDPSSSQNSLLVSLLSNLVSLLVVVVVVVVVVVVVVVVVVVVVPPDDDDDDDDDDDDDDDDDDDDDDDDDDDDDDDDDDDDDDDDDDDDDDDDDDDDDDDDDDDDDDDDDDDDDDDDDDDDDDDDDDDDDDDDDPPDPDPPDDDDHDDNPDLSSLSNQQPDPDHDLVSLVCLLVSCVVRVVCLLSVLVSVLNNCVVPVVCVVSNLVSLLVQLQDPDPSRNVSSLVVVLVCVVVVHPVVVLLVSLLVLLLVLQPDPDSVSSVVSNLSVCLVPVLCVVSLLVSCLVHPPVVVSLVSLLVSLLSHDDPLVSLLVLLVPQVVGPRSVVSSLSSLLSNLVNDDDDPVLLVSLVVSCVVPVQLSSVLSCQLVDALVRCLVCVQSLLPDDLVSVLSSLCSQQVDPRHNDALLVVLLSLLDCVHCVPRVVSSLSNLLSSLVPCVRCDPVSLVSSLVVCVVVVSPSRNLSSLVSSCVSPVVCLLCCLPVPVVVVVVVVLCVPPVSLVSVLVSLVSNPPNSLQSLLVDDQVSVLVSCVVPVVVLVSNVVQVPPPVNHPDDGDPSNVCSSCVVVDDDDDDDDDDDDDD

Radius of gyration: 46.16 Å; chains: 1; bounding box: 131×112×119 Å

pLDDT: mean 74.84, std 24.35, range [23.47, 95.19]